Protein AF-A0A409XXH0-F1 (afdb_monomer_lite)

Radius of gyration: 36.23 Å; chains: 1; bounding box: 85×67×98 Å

pLDDT: mean 87.48, std 14.38, range [26.31, 98.62]

InterPro domains:
  IPR007317 Golgi to ER traffic protein 4 [PF04190] (302-575)
  IPR007317 Golgi to ER traffic protein 4 [PTHR12875] (286-579)
  IPR011990 Tetratricopeptide-like helical domain superfamily [G3DSA:1.25.40.10] (271-576)
  IPR017853 Glycoside hydrolase superfamily [SSF51445] (36-246)

Secondary structure (DSSP, 8-state):
--SS--S--TTTSPPGGG--EEEEEEEE-TT---HHHHHHHHHHHHHTS--SEEEEES----TTHHHHHHHHHHHHT-EEEEEEE--SS-TTHHHHHHHHHHHHHHH-TTHHHHEEEEEEES-TTTTT-S-HHHHHHHHHHHHHHHHTTT--EEE---HHHHTTT-S--S----SGGG-HHHHHHHHHHHHHHSTT--EEEEEE---SS-BTTB--SSTT---SHHHHHSSS-HHHHHHHHTHHHHHHSTTT-EEEEESBS-TTTSTT-B-STTTTTTTHHHH-HHHHHHHHHHHHHHHHHTT-HHHHHHHHHHHHHHHHHTT-HHHHHHHHHHHHHHHHHHT----HHHHHHHHHHHHHH-SSSSHHHHHHHHHHHHHHHHSS-TT--HHHHHHHHHHHHHTT-HHHHHHHHHHH--HHHHHHHHHHHHHHHHHHT-HHHHHHHHHHHHHHTT-HHHHHHHHHHHHHH--TTTB-SS--EEEETTTEEEE-BS-HHHHHHHHHHHHHHT-BTBS-HHHHHHHHHHHHHHHTT-SGGGSHHHHHHHHHHHHHHH-PPPPTT--S-HHHHHHHHHH-PPPPPPPPPP--PPPPPTT-----

Foldseek 3Di:
DDPDQDPDCVVLDDALLVQAEAAFAEAECCVVDALVVLLVLLLCRCPQVVHQEYEYDYDDPDQCSLVSNLVSQVNSVHAYAAEQECDDPDLCVSVVSLCRNLVCCVPPSSNLSRYQAYEYDDACLVVVSDDPVVVVVVQVVSCVSCVVSVHYYYYNHFLCSVVSNPDDDQAPAQALLPSVVVVVVRLVSCLVVVVLAAAEAEQFAAFQDDDVPRDDNYPNHHRRCCSCPDPDGSNSVSSVVCRVVQCPGGNSGYYYHQRYDACVSPNRSHPDQCSVQLVCCQPPVVVSLVSLVVVLVVCVVVVVLVVSLVSLLVSLLSNLVNVNLVSSLVSLLVSLVSCVVVLPADDPVLLVSLLSSLVSSDDPDCSSVSSLVSQQCSQCVRDPAVRGALVSLLSQLVVCLVVVVLVRSLSSLLSSLDLVSLLSLLVSLQVVCVVVVPLLVSLCSSQLSCLLVVNLNSNQSNLVNNVVSHDPVFADPDDQWDDDPDPDIQGHTNRVSSSLSRVLSVLLVPFQAQPPPPSLVVLVCSLVVVLVVVDPCVDPVNVVSSQSSSCARHVDHDDPPPDDDPPVVVVCVVPPDDDDDDDPDRHHDHGDDPPDDDPD

Organism: NCBI:txid231916

Structure (mmCIF, N/CA/C/O backbone):
data_AF-A0A409XXH0-F1
#
_entry.id   AF-A0A409XXH0-F1
#
loop_
_atom_site.group_PDB
_atom_site.id
_atom_site.type_symbol
_atom_site.label_atom_id
_atom_site.label_alt_id
_atom_site.label_comp_id
_atom_site.label_asym_id
_atom_site.label_entity_id
_atom_site.label_seq_id
_atom_site.pdbx_PDB_ins_code
_atom_site.Cartn_x
_atom_site.Cartn_y
_atom_site.Cartn_z
_atom_site.occupancy
_atom_site.B_iso_or_equiv
_atom_site.auth_seq_id
_atom_site.auth_comp_id
_atom_site.auth_asym_id
_atom_site.auth_atom_id
_atom_site.pdbx_PDB_model_num
ATOM 1 N N . MET A 1 1 ? -32.287 5.252 22.196 1.00 85.75 1 MET A N 1
ATOM 2 C CA . MET A 1 1 ? -33.044 5.078 23.455 1.00 85.75 1 MET A CA 1
ATOM 3 C C . MET A 1 1 ? -34.312 5.931 23.416 1.00 85.75 1 MET A C 1
ATOM 5 O O . MET A 1 1 ? -34.388 6.790 22.539 1.00 85.75 1 MET A O 1
ATOM 9 N N . PRO A 1 2 ? -35.312 5.702 24.289 1.00 84.88 2 PRO A N 1
ATOM 10 C CA . PRO A 1 2 ? -36.460 6.595 24.442 1.00 84.88 2 PRO A CA 1
ATOM 11 C C . PRO A 1 2 ? -36.012 8.033 24.740 1.00 84.88 2 PRO A C 1
ATOM 13 O O . PRO A 1 2 ? -34.912 8.256 25.241 1.00 84.88 2 PRO A O 1
ATOM 16 N N . SER A 1 3 ? -36.855 9.020 24.441 1.00 84.69 3 SER A N 1
ATOM 17 C CA . SER A 1 3 ? -36.548 10.428 24.731 1.00 84.69 3 SER A CA 1
ATOM 18 C C . SER A 1 3 ? -36.541 10.740 26.232 1.00 84.69 3 SER A C 1
ATOM 20 O O . SER A 1 3 ? -35.840 11.653 26.662 1.00 84.69 3 SER A O 1
ATOM 22 N N . SER A 1 4 ? -37.279 9.968 27.032 1.00 88.12 4 SER A N 1
ATOM 23 C CA . SER A 1 4 ? -37.359 10.085 28.490 1.00 88.12 4 SER A CA 1
ATOM 24 C C . SER A 1 4 ? -36.813 8.842 29.190 1.00 88.12 4 SER A C 1
ATOM 26 O O . SER A 1 4 ? -36.981 7.724 28.705 1.00 88.12 4 SER A O 1
ATOM 28 N N . VAL A 1 5 ? -36.215 9.028 30.367 1.00 91.44 5 VAL A N 1
ATOM 29 C CA . VAL A 1 5 ? -35.710 7.932 31.205 1.00 91.44 5 VAL A CA 1
ATOM 30 C C . VAL A 1 5 ? -36.885 7.102 31.755 1.00 91.44 5 VAL A C 1
ATOM 32 O O . VAL A 1 5 ? -37.779 7.678 32.379 1.00 91.44 5 VAL A O 1
ATOM 35 N N . PRO A 1 6 ? -36.923 5.773 31.544 1.00 91.81 6 PRO A N 1
ATOM 36 C CA . PRO A 1 6 ? -37.978 4.921 32.085 1.00 91.81 6 PRO A CA 1
ATOM 37 C C . PRO A 1 6 ? -37.979 4.856 33.618 1.00 91.81 6 PRO A C 1
ATOM 39 O O . PRO A 1 6 ? -36.953 5.018 34.283 1.00 91.81 6 PRO A O 1
ATOM 42 N N . SER A 1 7 ? -39.132 4.521 34.196 1.00 90.25 7 SER A N 1
ATOM 43 C CA . SER A 1 7 ? -39.262 4.311 35.643 1.00 90.25 7 SER A CA 1
ATOM 44 C C . SER A 1 7 ? -38.683 2.970 36.117 1.00 90.25 7 SER A C 1
ATOM 46 O O . SER A 1 7 ? -38.272 2.867 37.273 1.00 90.25 7 SER A O 1
ATOM 48 N N . SER A 1 8 ? -38.587 1.966 35.236 1.00 91.00 8 SER A N 1
ATOM 49 C CA . SER A 1 8 ? -38.178 0.592 35.565 1.00 91.00 8 SER A CA 1
ATOM 50 C C . SER A 1 8 ? -37.229 -0.011 34.523 1.00 91.00 8 SER A C 1
ATOM 52 O O . SER A 1 8 ? -37.289 0.350 33.350 1.00 91.00 8 SER A O 1
ATOM 54 N N . LEU A 1 9 ? -36.392 -0.960 34.962 1.00 90.00 9 LEU A N 1
ATOM 55 C CA . LEU A 1 9 ? -35.531 -1.809 34.123 1.00 90.00 9 LEU A CA 1
ATOM 56 C C . LEU A 1 9 ? -36.230 -3.085 33.618 1.00 90.00 9 LEU A C 1
ATOM 58 O O . LEU A 1 9 ? -35.607 -3.899 32.938 1.00 90.00 9 LEU A O 1
ATOM 62 N N . GLY A 1 10 ? -37.509 -3.286 33.952 1.00 89.12 10 GLY A N 1
ATOM 63 C CA . GLY A 1 10 ? -38.270 -4.458 33.515 1.00 89.12 10 GLY A CA 1
ATOM 64 C C . GLY A 1 10 ? -38.254 -4.607 31.991 1.00 89.12 10 GLY A C 1
ATOM 65 O O . GLY A 1 10 ? -38.676 -3.698 31.280 1.00 89.12 10 GLY A O 1
ATOM 66 N N . ASN A 1 11 ? -37.762 -5.752 31.503 1.00 85.75 11 ASN A N 1
ATOM 67 C CA . ASN A 1 11 ? -37.570 -6.065 30.079 1.00 85.75 11 ASN A CA 1
ATOM 68 C C . ASN A 1 11 ? -36.664 -5.080 29.313 1.00 85.75 11 ASN A C 1
ATOM 70 O O . ASN A 1 11 ? -36.738 -5.008 28.087 1.00 85.75 11 ASN A O 1
ATOM 74 N N . TRP A 1 12 ? -35.825 -4.309 30.012 1.00 91.50 12 TRP A N 1
ATOM 75 C CA . TRP A 1 12 ? -34.915 -3.364 29.367 1.00 91.50 12 TRP A CA 1
ATOM 76 C C . TRP A 1 12 ? -33.742 -4.070 28.689 1.00 91.50 12 TRP A C 1
ATOM 78 O O . TRP A 1 12 ? -33.437 -3.827 27.522 1.00 91.50 12 TRP A O 1
ATOM 88 N N . TRP A 1 13 ? -33.092 -4.963 29.432 1.00 91.31 13 TRP A N 1
ATOM 89 C CA . TRP A 1 13 ? -31.994 -5.767 28.924 1.00 91.31 13 TRP A CA 1
ATOM 90 C C . TRP A 1 13 ? -32.513 -7.077 28.345 1.00 91.31 13 TRP A C 1
ATOM 92 O O . TRP A 1 13 ? -33.406 -7.707 28.912 1.00 91.31 13 TRP A O 1
ATOM 102 N N . CYS A 1 14 ? -31.916 -7.503 27.231 1.00 86.94 14 CYS A N 1
ATOM 103 C CA . CYS A 1 14 ? -32.143 -8.843 26.708 1.00 86.94 14 CYS A CA 1
ATOM 104 C C . CYS A 1 14 ? -31.614 -9.893 27.695 1.00 86.94 14 CYS A C 1
ATOM 106 O O . CYS A 1 14 ? -30.736 -9.620 28.521 1.00 86.94 14 CYS A O 1
ATOM 108 N N . ASP A 1 15 ? -32.147 -11.108 27.597 1.00 87.81 15 ASP A N 1
ATOM 109 C CA . ASP A 1 15 ? -31.635 -12.240 28.360 1.00 87.81 15 ASP A CA 1
ATOM 110 C C . ASP A 1 15 ? -30.184 -12.547 27.942 1.00 87.81 15 ASP A C 1
ATOM 112 O O . ASP A 1 15 ? -29.860 -12.523 26.748 1.00 87.81 15 ASP A O 1
ATOM 116 N N . HIS A 1 16 ? -29.309 -12.850 28.909 1.00 85.88 16 HIS A N 1
ATOM 117 C CA . HIS A 1 16 ? -27.897 -13.178 28.660 1.00 85.88 16 HIS A CA 1
ATOM 118 C C . HIS A 1 16 ? -27.714 -14.347 27.678 1.00 85.88 16 HIS A C 1
ATOM 120 O O . HIS A 1 16 ? -26.702 -14.401 26.975 1.00 85.88 16 HIS A O 1
ATOM 126 N N . SER A 1 17 ? -28.694 -15.249 27.575 1.00 84.44 17 SER A N 1
ATOM 127 C CA . SER A 1 17 ? -28.718 -16.345 26.596 1.00 84.44 17 SER A CA 1
ATOM 128 C C . SER A 1 17 ? -28.795 -15.897 25.139 1.00 84.44 17 SER A C 1
ATOM 130 O O . SER A 1 17 ? -28.542 -16.690 24.237 1.00 84.44 17 SER A O 1
ATOM 132 N N . THR A 1 18 ? -29.097 -14.624 24.887 1.00 87.62 18 THR A N 1
ATOM 133 C CA . THR A 1 18 ? -29.103 -14.033 23.540 1.00 87.62 18 THR A CA 1
ATOM 134 C C . THR A 1 18 ? -27.810 -13.276 23.215 1.00 87.62 18 THR A C 1
ATOM 136 O O . THR A 1 18 ? -27.609 -12.819 22.088 1.00 87.62 18 THR A O 1
ATOM 139 N N . GLU A 1 19 ? -26.903 -13.142 24.184 1.00 90.19 19 GLU A N 1
ATOM 140 C CA . GLU A 1 19 ? -25.690 -12.319 24.106 1.00 90.19 19 GLU A CA 1
ATOM 141 C C . GLU A 1 19 ? -24.461 -13.164 23.768 1.00 90.19 19 GLU A C 1
ATOM 143 O O . GLU A 1 19 ? -23.484 -13.194 24.511 1.00 90.19 19 GLU A O 1
ATOM 148 N N . TYR A 1 20 ? -24.530 -13.908 22.668 1.00 90.38 20 TYR A N 1
ATOM 149 C CA . TYR A 1 20 ? -23.427 -14.727 22.162 1.00 90.38 20 TYR A CA 1
ATOM 150 C C . TYR A 1 20 ? -22.863 -14.184 20.841 1.00 90.38 20 TYR A C 1
ATOM 152 O O . TYR A 1 20 ? -23.489 -13.328 20.204 1.00 90.38 20 TYR A O 1
ATOM 160 N N . ALA A 1 21 ? -21.709 -14.721 20.432 1.00 87.44 21 ALA A N 1
ATOM 161 C CA . ALA A 1 21 ? -20.904 -14.289 19.288 1.00 87.44 21 ALA A CA 1
ATOM 162 C C . ALA A 1 21 ? -20.520 -12.800 19.385 1.00 87.44 21 ALA A C 1
ATOM 164 O O . ALA A 1 21 ? -20.341 -12.287 20.490 1.00 87.44 21 ALA A O 1
ATOM 165 N N . PHE A 1 22 ? -20.390 -12.096 18.258 1.00 90.88 22 PHE A N 1
ATOM 166 C CA . PHE A 1 22 ? -20.055 -10.676 18.268 1.00 90.88 22 PHE A CA 1
ATOM 167 C C . PHE A 1 22 ? -21.064 -9.872 19.098 1.00 90.88 22 PHE A C 1
ATOM 169 O O . PHE A 1 22 ? -22.281 -9.873 18.852 1.00 90.88 22 PHE A O 1
ATOM 176 N N . VAL A 1 23 ? -20.563 -9.164 20.106 1.00 93.81 23 VAL A N 1
ATOM 177 C CA . VAL A 1 23 ? -21.388 -8.297 20.954 1.00 93.81 23 VAL A CA 1
ATOM 178 C C . VAL A 1 23 ? -20.977 -6.833 20.873 1.00 93.81 23 VAL A C 1
ATOM 180 O O . VAL A 1 23 ? -21.820 -5.963 21.113 1.00 93.81 23 VAL A O 1
ATOM 183 N N . GLY A 1 24 ? -19.738 -6.528 20.496 1.00 93.88 24 GLY A N 1
ATOM 184 C CA . GLY A 1 24 ? -19.258 -5.157 20.540 1.00 93.88 24 GLY A CA 1
ATOM 185 C C . GLY A 1 24 ? -17.776 -4.991 20.268 1.00 93.88 24 GLY A C 1
ATOM 186 O O . GLY A 1 24 ? -17.099 -5.900 19.800 1.00 93.88 24 GLY A O 1
ATOM 187 N N . VAL A 1 25 ? -17.283 -3.800 20.584 1.00 91.69 25 VAL A N 1
ATOM 188 C CA . VAL A 1 25 ? -15.876 -3.434 20.421 1.00 91.69 25 VAL A CA 1
ATOM 189 C C . VAL A 1 25 ? -15.384 -2.783 21.708 1.00 91.69 25 VAL A C 1
ATOM 191 O O . VAL A 1 25 ? -16.138 -2.064 22.377 1.00 91.69 25 VAL A O 1
ATOM 194 N N . SER A 1 26 ? -14.143 -3.062 22.073 1.00 94.25 26 SER A N 1
ATOM 195 C CA . SER A 1 26 ? -13.449 -2.368 23.151 1.00 94.25 26 SER A CA 1
ATOM 196 C C . SER A 1 26 ? -13.041 -0.956 22.698 1.00 94.25 26 SER A C 1
ATOM 198 O O . SER A 1 26 ? -12.737 -0.719 21.529 1.00 94.25 26 SER A O 1
ATOM 200 N N . TYR A 1 27 ? -13.109 0.023 23.597 1.00 95.12 27 TYR A N 1
ATOM 201 C CA . TYR A 1 27 ? -12.899 1.435 23.285 1.00 95.12 27 TYR A CA 1
ATOM 202 C C . TYR A 1 27 ? -11.963 2.075 24.305 1.00 95.12 27 TYR A C 1
ATOM 204 O O . TYR A 1 27 ? -12.317 2.210 25.478 1.00 95.12 27 TYR A O 1
ATOM 212 N N . GLU A 1 28 ? -10.792 2.494 23.826 1.00 93.25 28 GLU A N 1
ATOM 213 C CA . GLU A 1 28 ? -9.745 3.103 24.644 1.00 93.25 28 GLU A CA 1
ATOM 214 C C . GLU A 1 28 ? -10.114 4.531 25.053 1.00 93.25 28 GLU A C 1
ATOM 216 O O . GLU A 1 28 ? -10.395 5.384 24.197 1.00 93.25 28 GLU A O 1
ATOM 221 N N . VAL A 1 29 ? -10.082 4.805 26.358 1.00 96.00 29 VAL A N 1
ATOM 222 C CA . VAL A 1 29 ? -10.506 6.088 26.935 1.00 96.00 29 VAL A CA 1
ATOM 223 C C . VAL A 1 29 ? -9.380 6.931 27.525 1.00 96.00 29 VAL A C 1
ATOM 225 O O . VAL A 1 29 ? -9.650 8.064 27.914 1.00 96.00 29 VAL A O 1
ATOM 228 N N . THR A 1 30 ? -8.128 6.467 27.550 1.00 93.25 30 THR A N 1
ATOM 229 C CA . THR A 1 30 ? -6.998 7.215 28.144 1.00 93.25 30 THR A CA 1
ATOM 230 C C . THR A 1 30 ? -6.797 8.598 27.521 1.00 93.25 30 THR A C 1
ATOM 232 O O . THR A 1 30 ? -6.401 9.541 28.200 1.00 93.25 30 THR A O 1
ATOM 235 N N . ALA A 1 31 ? -7.163 8.776 26.248 1.00 92.62 31 ALA A N 1
ATOM 236 C CA . ALA A 1 31 ? -7.134 10.081 25.586 1.00 92.62 31 ALA A CA 1
ATOM 237 C C . ALA A 1 31 ? -8.243 11.055 26.047 1.00 92.62 31 ALA A C 1
ATOM 239 O O . ALA A 1 31 ? -8.321 12.168 25.528 1.00 92.62 31 ALA A O 1
ATOM 240 N N . CYS A 1 32 ? -9.107 10.660 26.989 1.00 95.06 32 CYS A N 1
ATOM 241 C CA . CYS A 1 32 ? -10.158 11.492 27.573 1.00 95.06 32 CYS A CA 1
ATOM 242 C C . CYS A 1 32 ? -11.051 12.173 26.526 1.00 95.06 32 CYS A C 1
ATOM 244 O O . CYS A 1 32 ? -11.256 13.390 26.574 1.00 95.06 32 CYS A O 1
ATOM 246 N N . GLN A 1 33 ? -11.578 11.403 25.565 1.00 95.00 33 GLN A N 1
ATOM 247 C CA . GLN A 1 33 ? -12.336 11.974 24.450 1.00 95.00 33 GLN A CA 1
ATOM 248 C C . GLN A 1 33 ? -13.513 12.835 24.937 1.00 95.00 33 GLN A C 1
ATOM 250 O O . GLN A 1 33 ? -14.162 12.541 25.943 1.00 95.00 33 GLN A O 1
ATOM 255 N N . ASP A 1 34 ? -13.796 13.914 24.207 1.00 94.75 34 ASP A N 1
ATOM 256 C CA . ASP A 1 34 ? -14.928 14.778 24.524 1.00 94.75 34 ASP A CA 1
ATOM 257 C C . ASP A 1 34 ? -16.279 14.096 24.231 1.00 94.75 34 ASP A C 1
ATOM 259 O O . ASP A 1 34 ? -16.379 13.111 23.488 1.00 94.75 34 ASP A O 1
ATOM 263 N N . ALA A 1 35 ? -17.351 14.645 24.807 1.00 95.56 35 ALA A N 1
ATOM 264 C CA . ALA A 1 35 ? -18.701 14.101 24.669 1.00 95.56 35 ALA A CA 1
ATOM 265 C C . ALA A 1 35 ? -19.162 13.985 23.204 1.00 95.56 35 ALA A C 1
ATOM 267 O O . ALA A 1 35 ? -19.916 13.074 22.853 1.00 95.56 35 ALA A O 1
ATOM 268 N N . THR A 1 36 ? -18.727 14.899 22.333 1.00 90.94 36 THR A N 1
ATOM 269 C CA . THR A 1 36 ? -19.076 14.884 20.905 1.00 90.94 36 THR A CA 1
ATOM 270 C C . THR A 1 36 ? -18.415 13.702 20.202 1.00 90.94 36 THR A C 1
ATOM 272 O O . THR A 1 36 ? -19.064 12.973 19.449 1.00 90.94 36 THR A O 1
ATOM 275 N N . THR A 1 37 ? -17.139 13.475 20.485 1.00 90.56 37 THR A N 1
ATOM 276 C CA . THR A 1 37 ? -16.342 12.373 19.953 1.00 90.56 37 THR A CA 1
ATOM 277 C C . THR A 1 37 ? -16.898 11.037 20.424 1.00 90.56 37 THR A C 1
ATOM 279 O O . THR A 1 37 ? -17.142 10.163 19.590 1.00 90.56 37 THR A O 1
ATOM 282 N N . LEU A 1 38 ? -17.208 10.906 21.718 1.00 97.31 38 LEU A N 1
ATOM 283 C CA . LEU A 1 38 ? -17.854 9.714 22.273 1.00 97.31 38 LEU A CA 1
ATOM 284 C C . LEU A 1 38 ? -19.202 9.436 21.592 1.00 97.31 38 LEU A C 1
ATOM 286 O O . LEU A 1 38 ? -19.428 8.324 21.117 1.00 97.31 38 LEU A O 1
ATOM 290 N N . LYS A 1 39 ? -20.077 10.444 21.450 1.00 97.44 39 LYS A N 1
ATOM 291 C CA . LYS A 1 39 ? -21.374 10.295 20.755 1.00 97.44 39 LYS A CA 1
ATOM 292 C C . LYS A 1 39 ? -21.208 9.813 19.320 1.00 97.44 39 LYS A C 1
ATOM 294 O O . LYS A 1 39 ? -21.953 8.931 18.883 1.00 97.44 39 LYS A O 1
ATOM 299 N N . ASN A 1 40 ? -20.248 10.379 18.595 1.00 88.25 40 ASN A N 1
ATOM 300 C CA . ASN A 1 40 ? -19.971 10.008 17.213 1.00 88.25 40 ASN A CA 1
ATOM 301 C C . ASN A 1 40 ? -19.460 8.568 17.119 1.00 88.25 40 ASN A C 1
ATOM 303 O O . ASN A 1 40 ? -20.004 7.782 16.345 1.00 88.25 40 ASN A O 1
ATOM 307 N N . HIS A 1 41 ? -18.462 8.205 17.924 1.00 93.56 41 HIS A N 1
ATOM 308 C CA . HIS A 1 41 ? -17.858 6.874 17.892 1.00 93.56 41 HIS A CA 1
ATOM 309 C C . HIS A 1 41 ? -18.826 5.788 18.371 1.00 93.56 41 HIS A C 1
ATOM 311 O O . HIS A 1 41 ? -18.977 4.769 17.707 1.00 93.56 41 HIS A O 1
ATOM 317 N N . PHE A 1 42 ? -19.572 6.016 19.450 1.00 97.31 42 PHE A N 1
ATOM 318 C CA . PHE A 1 42 ? -20.554 5.041 19.937 1.00 97.31 42 PHE A CA 1
ATOM 319 C C . PHE A 1 42 ? -21.715 4.867 18.952 1.00 97.31 42 PHE A C 1
ATOM 321 O O . PHE A 1 42 ? -22.200 3.752 18.747 1.00 97.31 42 PHE A O 1
ATOM 328 N N . SER A 1 43 ? -22.132 5.949 18.284 1.00 93.81 43 SER A N 1
ATOM 329 C CA . SER A 1 43 ? -23.120 5.868 17.203 1.00 93.81 43 SER A CA 1
ATOM 330 C C . SER A 1 43 ? -22.600 5.065 16.015 1.00 93.81 43 SER A C 1
ATOM 332 O O . SER A 1 43 ? -23.372 4.316 15.420 1.00 93.81 43 SER A O 1
ATOM 334 N N . ASP A 1 44 ? -21.321 5.208 15.670 1.00 87.06 44 ASP A N 1
ATOM 335 C CA . ASP A 1 44 ? -20.670 4.444 14.604 1.00 87.06 44 ASP A CA 1
ATOM 336 C C . ASP A 1 44 ? -20.624 2.951 14.953 1.00 87.06 44 ASP A C 1
ATOM 338 O O . ASP A 1 44 ? -21.125 2.125 14.191 1.00 87.06 44 ASP A O 1
ATOM 342 N N . ILE A 1 45 ? -20.175 2.605 16.165 1.00 89.38 45 ILE A N 1
ATOM 343 C CA . ILE A 1 45 ? -20.163 1.219 16.659 1.00 89.38 45 ILE A CA 1
ATOM 344 C C . ILE A 1 45 ? -21.558 0.599 16.579 1.00 89.38 45 ILE A C 1
ATOM 346 O O . ILE A 1 45 ? -21.730 -0.523 16.092 1.00 89.38 45 ILE A O 1
ATOM 350 N N . ARG A 1 46 ? -22.585 1.351 16.982 1.00 93.31 46 ARG A N 1
ATOM 351 C CA . ARG A 1 46 ? -23.968 0.884 16.911 1.00 93.31 46 ARG A CA 1
ATOM 352 C C . ARG A 1 46 ? -24.469 0.719 15.475 1.00 93.31 46 ARG A C 1
ATOM 354 O O . ARG A 1 46 ? -25.141 -0.267 15.169 1.00 93.31 46 ARG A O 1
ATOM 361 N N . LYS A 1 47 ? -24.226 1.697 14.603 1.00 85.44 47 LYS A N 1
ATOM 362 C CA . LYS A 1 47 ? -24.868 1.781 13.279 1.00 85.44 47 LYS A CA 1
ATOM 363 C C . LYS A 1 47 ? -24.108 1.020 12.203 1.00 85.44 47 LYS A C 1
ATOM 365 O O . LYS A 1 47 ? -24.751 0.315 11.420 1.00 85.44 47 LYS A O 1
ATOM 370 N N . THR A 1 48 ? -22.790 1.158 12.181 1.00 77.44 48 THR A N 1
ATOM 371 C CA . THR A 1 48 ? -21.894 0.589 11.172 1.00 77.44 48 THR A CA 1
ATOM 372 C C . THR A 1 48 ? -21.583 -0.858 11.510 1.00 77.44 48 THR A C 1
ATOM 374 O O . THR A 1 48 ? -21.868 -1.746 10.714 1.00 77.44 48 THR A O 1
ATOM 377 N N . PHE A 1 49 ? -21.119 -1.116 12.733 1.00 78.75 49 PHE A N 1
ATOM 378 C CA . PHE A 1 49 ? -20.682 -2.455 13.141 1.00 78.75 49 PHE A CA 1
ATOM 379 C C . PHE A 1 49 ? -21.790 -3.308 13.752 1.00 78.75 49 PHE A C 1
ATOM 381 O O . PHE A 1 49 ? -21.583 -4.482 14.024 1.00 78.75 49 PHE A O 1
ATOM 388 N N . LYS A 1 50 ? -22.982 -2.736 13.962 1.00 87.69 50 LYS A N 1
ATOM 389 C CA . LYS A 1 50 ? -24.106 -3.401 14.646 1.00 87.69 50 LYS A CA 1
ATOM 390 C C . LYS A 1 50 ? -23.753 -3.862 16.065 1.00 87.69 50 LYS A C 1
ATOM 392 O O . LYS A 1 50 ? -24.390 -4.771 16.596 1.00 87.69 50 LYS A O 1
ATOM 397 N N . GLY A 1 51 ? -22.790 -3.194 16.704 1.00 92.50 51 GLY A N 1
ATOM 398 C CA . GLY A 1 51 ? -22.421 -3.450 18.090 1.00 92.50 51 GLY A CA 1
ATOM 399 C C . GLY A 1 51 ? -23.615 -3.263 19.029 1.00 92.50 51 GLY A C 1
ATOM 400 O O . GLY A 1 51 ? -24.443 -2.356 18.863 1.00 92.50 51 GLY A O 1
ATOM 401 N N . ARG A 1 52 ? -23.727 -4.152 20.015 1.00 95.50 52 ARG A N 1
ATOM 402 C CA . ARG A 1 52 ? -24.680 -4.039 21.130 1.00 95.50 52 ARG A CA 1
ATOM 403 C C . ARG A 1 52 ? -24.051 -3.317 22.312 1.00 95.50 52 ARG A C 1
ATOM 405 O O . ARG A 1 52 ? -24.751 -2.583 23.009 1.00 95.50 52 ARG A O 1
ATOM 412 N N . TYR A 1 53 ? -22.743 -3.488 22.480 1.00 97.12 53 TYR A N 1
ATOM 413 C CA . TYR A 1 53 ? -21.988 -2.967 23.605 1.00 97.12 53 TYR A CA 1
ATOM 414 C C . TYR A 1 53 ? -20.698 -2.273 23.163 1.00 97.12 53 TYR A C 1
ATOM 416 O O . TYR A 1 53 ? -20.097 -2.617 22.145 1.00 97.12 53 TYR A O 1
ATOM 424 N N . VAL A 1 54 ? -20.268 -1.315 23.973 1.00 97.44 54 VAL A N 1
ATOM 425 C CA . VAL A 1 54 ? -18.885 -0.842 24.044 1.00 97.44 54 VAL A CA 1
ATOM 426 C C . VAL A 1 54 ? -18.305 -1.340 25.356 1.00 97.44 54 VAL A C 1
ATOM 428 O O . VAL A 1 54 ? -18.946 -1.189 26.396 1.00 97.44 54 VAL A O 1
ATOM 431 N N . ARG A 1 55 ? -17.103 -1.912 25.331 1.00 97.25 55 ARG A N 1
ATOM 432 C CA . ARG A 1 55 ? -16.344 -2.204 26.553 1.00 97.25 55 ARG A CA 1
ATOM 433 C C . ARG A 1 55 ? -15.282 -1.134 26.733 1.00 97.25 55 ARG A C 1
ATOM 435 O O . ARG A 1 55 ? -14.511 -0.888 25.817 1.00 97.25 55 ARG A O 1
ATOM 442 N N . LEU A 1 56 ? -15.265 -0.461 27.877 1.00 97.38 56 LEU A N 1
ATOM 443 C CA . LEU A 1 56 ? -14.221 0.528 28.140 1.00 97.38 56 LEU A CA 1
ATOM 444 C C . LEU A 1 56 ? -12.872 -0.181 28.292 1.00 97.38 56 LEU A C 1
ATOM 446 O O . LEU A 1 56 ? -12.819 -1.281 28.845 1.00 97.38 56 LEU A O 1
ATOM 450 N N . TYR A 1 57 ? -11.819 0.454 27.792 1.00 94.81 57 TYR A N 1
ATOM 451 C CA . TYR A 1 57 ? -10.425 0.042 27.929 1.00 94.81 57 TYR A CA 1
ATOM 452 C C . TYR A 1 57 ? -9.594 1.271 28.328 1.00 94.81 57 TYR A C 1
ATOM 454 O O . TYR A 1 57 ? -9.905 2.381 27.891 1.00 94.81 57 TYR A O 1
ATOM 462 N N . GLY A 1 58 ? -8.645 1.103 29.251 1.00 93.56 58 GLY A N 1
ATOM 463 C CA . GLY A 1 58 ? -7.950 2.216 29.900 1.00 93.56 58 GLY A CA 1
ATOM 464 C C . GLY A 1 58 ? -8.821 3.023 30.874 1.00 93.56 58 GLY A C 1
ATOM 465 O O . GLY A 1 58 ? -9.884 2.579 31.321 1.00 93.56 58 GLY A O 1
ATOM 466 N N . ALA A 1 59 ? -8.358 4.224 31.232 1.00 94.38 59 ALA A N 1
ATOM 467 C CA . ALA A 1 59 ? -9.081 5.135 32.121 1.00 94.38 59 ALA A CA 1
ATOM 468 C C . ALA A 1 59 ? -8.821 6.606 31.798 1.00 94.38 59 ALA A C 1
ATOM 470 O O . ALA A 1 59 ? -7.721 6.990 31.418 1.00 94.38 59 ALA A O 1
ATOM 471 N N . CYS A 1 60 ? -9.836 7.435 32.035 1.00 95.81 60 CYS A N 1
ATOM 472 C CA . CYS A 1 60 ? -9.726 8.885 32.005 1.00 95.81 60 CYS A CA 1
ATOM 473 C C . CYS A 1 60 ? -10.074 9.454 33.382 1.00 95.81 60 CYS A C 1
ATOM 475 O O . CYS A 1 60 ? -11.174 9.228 33.885 1.00 95.81 60 CYS A O 1
ATOM 477 N N . ASP A 1 61 ? -9.160 10.237 33.952 1.00 95.12 61 ASP A N 1
ATOM 478 C CA . ASP A 1 61 ? -9.308 10.828 35.289 1.00 95.12 61 ASP A CA 1
ATOM 479 C C . ASP A 1 61 ? -9.925 12.245 35.251 1.00 95.12 61 ASP A C 1
ATOM 481 O O . ASP A 1 61 ? -9.844 12.995 36.220 1.00 95.12 61 ASP A O 1
ATOM 485 N N . ARG A 1 62 ? -10.542 12.641 34.126 1.00 96.62 62 ARG A N 1
ATOM 486 C CA . ARG A 1 62 ? -11.246 13.927 33.996 1.00 96.62 62 ARG A CA 1
ATOM 487 C C . ARG A 1 62 ? -12.588 13.886 34.728 1.00 96.62 62 ARG A C 1
ATOM 489 O O . ARG A 1 62 ? -13.421 13.020 34.461 1.00 96.62 62 ARG A O 1
ATOM 496 N N . ASP A 1 63 ? -12.848 14.905 35.541 1.00 96.19 63 ASP A N 1
ATOM 497 C CA . ASP A 1 63 ? -14.146 15.099 36.190 1.00 96.19 63 ASP A CA 1
ATOM 498 C C . ASP A 1 63 ? -15.302 15.115 35.172 1.00 96.19 63 ASP A C 1
ATOM 500 O O . ASP A 1 63 ? -15.243 15.767 34.122 1.00 96.19 63 ASP A O 1
ATOM 504 N N . GLY A 1 64 ? -16.362 14.361 35.478 1.00 96.69 64 GLY A N 1
ATOM 505 C CA . GLY A 1 64 ? -17.543 14.213 34.620 1.00 96.69 64 GLY A CA 1
ATOM 506 C C . GLY A 1 64 ? -17.341 13.330 33.381 1.00 96.69 64 GLY A C 1
ATOM 507 O O . GLY A 1 64 ? -18.257 13.206 32.571 1.00 96.69 64 GLY A O 1
ATOM 508 N N . PHE A 1 65 ? -16.183 12.683 33.200 1.00 98.38 65 PHE A N 1
ATOM 509 C CA . PHE A 1 65 ? -15.955 11.832 32.027 1.00 98.38 65 PHE A CA 1
ATOM 510 C C . PHE A 1 65 ? -16.948 10.663 31.932 1.00 98.38 65 PHE A C 1
ATOM 512 O O . PHE A 1 65 ? -17.473 10.379 30.856 1.00 98.38 65 PHE A O 1
ATOM 519 N N . TYR A 1 66 ? -17.250 9.991 33.046 1.00 98.38 66 TYR A N 1
ATOM 520 C CA . TYR A 1 66 ? -18.206 8.883 33.028 1.00 98.38 66 TYR A CA 1
ATOM 521 C C . TYR A 1 66 ? -19.644 9.347 32.744 1.00 98.38 66 TYR A C 1
ATOM 523 O O . TYR A 1 66 ? -20.404 8.590 32.139 1.00 98.38 66 TYR A O 1
ATOM 531 N N . ASP A 1 67 ? -20.009 10.586 33.095 1.00 98.44 67 ASP A N 1
ATOM 532 C CA . ASP A 1 67 ? -21.279 11.182 32.663 1.00 98.44 67 ASP A CA 1
ATOM 533 C C . ASP A 1 67 ? -21.313 11.333 31.140 1.00 98.44 67 ASP A C 1
ATOM 535 O O . ASP A 1 67 ? -22.291 10.942 30.500 1.00 98.44 67 ASP A O 1
ATOM 539 N N . ASP A 1 68 ? -20.221 11.812 30.537 1.00 98.56 68 ASP A N 1
ATOM 540 C CA . ASP A 1 68 ? -20.110 11.924 29.080 1.00 98.56 68 ASP A CA 1
ATOM 541 C C . ASP A 1 68 ? -20.229 10.555 28.389 1.00 98.56 68 ASP A C 1
ATOM 543 O O . ASP A 1 68 ? -20.892 10.443 27.353 1.00 98.56 68 ASP A O 1
ATOM 547 N N . VAL A 1 69 ? -19.654 9.498 28.978 1.00 98.62 69 VAL A N 1
ATOM 548 C CA . VAL A 1 69 ? -19.797 8.111 28.499 1.00 98.62 69 VAL A CA 1
ATOM 549 C C . VAL A 1 69 ? -21.255 7.649 28.569 1.00 98.62 69 VAL A C 1
ATOM 551 O O . VAL A 1 69 ? -21.774 7.121 27.581 1.00 98.62 69 VAL A O 1
ATOM 554 N N . VAL A 1 70 ? -21.935 7.862 29.700 1.00 98.62 70 VAL A N 1
ATOM 555 C CA . VAL A 1 70 ? -23.349 7.488 29.887 1.00 98.62 70 VAL A CA 1
ATOM 556 C C . VAL A 1 70 ? -24.244 8.224 28.889 1.00 98.62 70 VAL A C 1
ATOM 558 O O . VAL A 1 70 ? -25.092 7.610 28.232 1.00 98.62 70 VAL A O 1
ATOM 561 N N . GLU A 1 71 ? -24.034 9.526 28.718 1.00 98.38 71 GLU A N 1
ATOM 562 C CA . GLU A 1 71 ? -24.789 10.360 27.784 1.00 98.38 71 GLU A CA 1
ATOM 563 C C . GLU A 1 71 ? -24.542 9.969 26.325 1.00 98.38 71 GLU A C 1
ATOM 565 O O . GLU A 1 71 ? -25.482 9.905 25.523 1.00 98.38 71 GLU A O 1
ATOM 570 N N . ALA A 1 72 ? -23.295 9.663 25.966 1.00 98.56 72 ALA A N 1
ATOM 571 C CA . ALA A 1 72 ? -22.949 9.178 24.637 1.00 98.56 72 ALA A CA 1
ATOM 572 C C . ALA A 1 72 ? -23.587 7.818 24.338 1.00 98.56 72 ALA A C 1
ATOM 574 O O . ALA A 1 72 ? -24.142 7.624 23.253 1.00 98.56 72 ALA A O 1
ATOM 575 N N . ALA A 1 73 ? -23.563 6.896 25.302 1.00 98.44 73 ALA A N 1
ATOM 576 C CA . ALA A 1 73 ? -24.148 5.569 25.157 1.00 98.44 73 ALA A CA 1
ATOM 577 C C . ALA A 1 73 ? -25.675 5.631 25.016 1.00 98.44 73 ALA A C 1
ATOM 579 O O . ALA A 1 73 ? -26.255 5.006 24.120 1.00 98.44 73 ALA A O 1
ATOM 580 N N . TRP A 1 74 ? -26.325 6.465 25.832 1.00 98.19 74 TRP A N 1
ATOM 581 C CA . TRP A 1 74 ? -27.762 6.720 25.750 1.00 98.19 74 TRP A CA 1
ATOM 582 C C . TRP A 1 74 ? -28.155 7.296 24.387 1.00 98.19 74 TRP A C 1
ATOM 584 O O . TRP A 1 74 ? -29.097 6.811 23.748 1.00 98.19 74 TRP A O 1
ATOM 594 N N . PHE A 1 75 ? -27.407 8.303 23.926 1.00 97.81 75 PHE A N 1
ATOM 595 C CA . PHE A 1 75 ? -27.608 8.939 22.627 1.00 97.81 75 PHE A CA 1
ATOM 596 C C . PHE A 1 75 ? -27.467 7.937 21.475 1.00 97.81 75 PHE A C 1
ATOM 598 O O . PHE A 1 75 ? -28.337 7.864 20.606 1.00 97.81 75 PHE A O 1
ATOM 605 N N . ALA A 1 76 ? -26.404 7.131 21.489 1.00 97.31 76 ALA A N 1
ATOM 606 C CA . ALA A 1 76 ? -26.135 6.136 20.457 1.00 97.31 76 ALA A CA 1
ATOM 607 C C . ALA A 1 76 ? -27.099 4.938 20.506 1.00 97.31 76 ALA A C 1
ATOM 609 O O . ALA A 1 76 ? -27.308 4.277 19.488 1.00 97.31 76 ALA A O 1
ATOM 610 N N . GLY A 1 77 ? -27.711 4.656 21.661 1.00 96.62 77 GLY A N 1
ATOM 611 C CA . GLY A 1 77 ? -28.515 3.452 21.866 1.00 96.62 77 GLY A CA 1
ATOM 612 C C . GLY A 1 77 ? -27.662 2.190 21.944 1.00 96.62 77 GLY A C 1
ATOM 613 O O . GLY A 1 77 ? -28.011 1.183 21.326 1.00 96.62 77 GLY A O 1
ATOM 614 N N . ILE A 1 78 ? -26.546 2.271 22.668 1.00 97.12 78 ILE A N 1
ATOM 615 C CA . ILE A 1 78 ? -25.594 1.181 22.892 1.00 97.12 78 ILE A CA 1
ATOM 616 C C . ILE A 1 78 ? -25.398 0.971 24.398 1.00 97.12 78 ILE A C 1
ATOM 618 O O . ILE A 1 78 ? -25.537 1.919 25.171 1.00 97.12 78 ILE A O 1
ATOM 622 N N . GLY A 1 79 ? -25.115 -0.260 24.825 1.00 97.88 79 GLY A N 1
ATOM 623 C CA . GLY A 1 79 ? -24.760 -0.533 26.217 1.00 97.88 79 GLY A CA 1
ATOM 624 C C . GLY A 1 79 ? -23.256 -0.384 26.476 1.00 97.88 79 GLY A C 1
ATOM 625 O O . GLY A 1 79 ? -22.451 -0.377 25.548 1.00 97.88 79 GLY A O 1
ATOM 626 N N . VAL A 1 80 ? -22.874 -0.298 27.745 1.00 98.38 80 VAL A N 1
ATOM 627 C CA . VAL A 1 80 ? -21.504 -0.083 28.213 1.00 98.38 80 VAL A CA 1
ATOM 628 C C . VAL A 1 80 ? -21.116 -1.188 29.186 1.00 98.38 80 VAL A C 1
ATOM 630 O O . VAL A 1 80 ? -21.791 -1.415 30.190 1.00 98.38 80 VAL A O 1
ATOM 633 N N . HIS A 1 81 ? -20.011 -1.862 28.896 1.00 98.00 81 HIS A N 1
ATOM 634 C CA . HIS A 1 81 ? -19.262 -2.659 29.856 1.00 98.00 81 HIS A CA 1
ATOM 635 C C . HIS A 1 81 ? -18.207 -1.732 30.467 1.00 98.00 81 HIS A C 1
ATOM 637 O O . HIS A 1 81 ? -17.160 -1.484 29.867 1.00 98.00 81 HIS A O 1
ATOM 643 N N . ALA A 1 82 ? -18.529 -1.154 31.623 1.00 98.25 82 ALA A N 1
ATOM 644 C CA . ALA A 1 82 ? -17.664 -0.197 32.300 1.00 98.25 82 ALA A CA 1
ATOM 645 C C . ALA A 1 82 ? -16.459 -0.909 32.931 1.00 98.25 82 ALA A C 1
ATOM 647 O O . ALA A 1 82 ? -16.507 -2.117 33.192 1.00 98.25 82 ALA A O 1
ATOM 648 N N . LEU A 1 83 ? -15.383 -0.161 33.167 1.00 97.38 83 LEU A N 1
ATOM 649 C CA . LEU A 1 83 ? -14.114 -0.697 33.647 1.00 97.38 83 LEU A CA 1
ATOM 650 C C . LEU A 1 83 ? -13.560 0.168 34.778 1.00 97.38 83 LEU A C 1
ATOM 652 O O . LEU A 1 83 ? -13.497 1.389 34.662 1.00 97.38 83 LEU A O 1
ATOM 656 N N . ILE A 1 84 ? -13.154 -0.485 35.860 1.00 97.25 84 ILE A N 1
ATOM 657 C CA . ILE A 1 84 ? -12.338 0.081 36.931 1.00 97.25 84 ILE A CA 1
ATOM 658 C C . ILE A 1 84 ? -10.899 -0.340 36.637 1.00 97.25 84 ILE A C 1
ATOM 660 O O . ILE A 1 84 ? -10.557 -1.503 36.847 1.00 97.25 84 ILE A O 1
ATOM 664 N N . TRP A 1 85 ? -10.099 0.604 36.131 1.00 94.31 85 TRP A N 1
ATOM 665 C CA . TRP A 1 85 ? -8.714 0.377 35.703 1.00 94.31 85 TRP A CA 1
ATOM 666 C C . TRP A 1 85 ? -7.700 0.517 36.841 1.00 94.31 85 TRP A C 1
ATOM 668 O O . TRP A 1 85 ? -7.653 1.574 37.485 1.00 94.31 85 TRP A O 1
ATOM 678 N N . PHE A 1 86 ? -6.837 -0.490 37.024 1.00 89.31 86 PHE A N 1
ATOM 679 C CA . PHE A 1 86 ? -5.895 -0.553 38.151 1.00 89.31 86 PHE A CA 1
ATOM 680 C C . PHE A 1 86 ? -4.720 0.437 38.065 1.00 89.31 86 PHE A C 1
ATOM 682 O O . PHE A 1 86 ? -4.363 1.046 39.069 1.00 89.31 86 PHE A O 1
ATOM 689 N N . GLY A 1 87 ? -4.234 0.728 36.855 1.00 76.31 87 GLY A N 1
ATOM 690 C CA . GLY A 1 87 ? -3.177 1.716 36.608 1.00 76.31 87 GLY A CA 1
ATOM 691 C C . GLY A 1 87 ? -1.774 1.192 36.929 1.00 76.31 87 GLY A C 1
ATOM 692 O O . GLY A 1 87 ? -1.610 0.294 37.740 1.00 76.31 87 GLY A O 1
ATOM 693 N N . TRP A 1 88 ? -0.757 1.761 36.275 1.00 75.69 88 TRP A N 1
ATOM 694 C CA . TRP A 1 88 ? 0.623 1.251 36.335 1.00 75.69 88 TRP A CA 1
ATOM 695 C C . TRP A 1 88 ? 1.531 1.997 37.325 1.00 75.69 88 TRP A C 1
ATOM 697 O O . TRP A 1 88 ? 2.546 1.466 37.761 1.00 75.69 88 TRP A O 1
ATOM 707 N N . THR A 1 89 ? 1.209 3.255 37.645 1.00 78.00 89 THR A N 1
ATOM 708 C CA . THR A 1 89 ? 2.111 4.172 38.368 1.00 78.00 89 THR A CA 1
ATOM 709 C C . THR A 1 89 ? 1.751 4.366 39.837 1.00 78.00 89 THR A C 1
ATOM 711 O O . THR A 1 89 ? 2.643 4.470 40.674 1.00 78.00 89 THR A O 1
ATOM 714 N N . ASP A 1 90 ? 0.458 4.423 40.154 1.00 86.06 90 ASP A N 1
ATOM 715 C CA . ASP A 1 90 ? -0.057 4.529 41.518 1.00 86.06 90 ASP A CA 1
ATOM 716 C C . ASP A 1 90 ? -0.952 3.315 41.809 1.00 86.06 90 ASP A C 1
ATOM 718 O O . ASP A 1 90 ? -2.041 3.226 41.238 1.00 86.06 90 ASP A O 1
ATOM 722 N N . PRO A 1 91 ? -0.547 2.403 42.714 1.00 83.62 91 PRO A N 1
ATOM 723 C CA . PRO A 1 91 ? -1.301 1.184 43.018 1.00 83.62 91 PRO A CA 1
ATOM 724 C C . PRO A 1 91 ? -2.659 1.448 43.688 1.00 83.62 91 PRO A C 1
ATOM 726 O O . PRO A 1 91 ? -3.437 0.519 43.898 1.00 83.62 91 PRO A O 1
ATOM 729 N N . ASN A 1 92 ? -2.968 2.695 44.057 1.00 90.44 92 ASN A N 1
ATOM 730 C CA . ASN A 1 92 ? -4.241 3.081 44.661 1.00 90.44 92 ASN A CA 1
ATOM 731 C C . ASN A 1 92 ? -5.133 3.929 43.746 1.00 90.44 92 ASN A C 1
ATOM 733 O O . ASN A 1 92 ? -6.280 4.180 44.125 1.00 90.44 92 ASN A O 1
ATOM 737 N N . ILE A 1 93 ? -4.675 4.341 42.556 1.00 92.19 93 ILE A N 1
ATOM 738 C CA . ILE A 1 93 ? -5.448 5.242 41.675 1.00 92.19 93 ILE A CA 1
ATOM 739 C C . ILE A 1 93 ? -6.810 4.656 41.285 1.00 92.19 93 ILE A C 1
ATOM 741 O O . ILE A 1 93 ? -7.799 5.370 41.105 1.00 92.19 93 ILE A O 1
ATOM 745 N N . TRP A 1 94 ? -6.887 3.329 41.223 1.00 94.31 94 TRP A N 1
ATOM 746 C CA . TRP A 1 94 ? -8.103 2.582 40.930 1.00 94.31 94 TRP A CA 1
ATOM 747 C C . TRP A 1 94 ? -9.226 2.832 41.936 1.00 94.31 94 TRP A C 1
ATOM 749 O O . TRP A 1 94 ? -10.391 2.756 41.555 1.00 94.31 94 TRP A O 1
ATOM 759 N N . LYS A 1 95 ? -8.909 3.183 43.191 1.00 95.50 95 LYS A N 1
ATOM 760 C CA . LYS A 1 95 ? -9.908 3.523 44.217 1.00 95.50 95 LYS A CA 1
ATOM 761 C C . LYS A 1 95 ? -10.650 4.797 43.831 1.00 95.50 95 LYS A C 1
ATOM 763 O O . LYS A 1 95 ? -11.875 4.805 43.801 1.00 95.50 95 LYS A O 1
ATOM 768 N N . THR A 1 96 ? -9.914 5.830 43.424 1.00 95.44 96 THR A N 1
ATOM 769 C CA . THR A 1 96 ? -10.493 7.089 42.934 1.00 95.44 96 THR A CA 1
ATOM 770 C C . THR A 1 96 ? -11.319 6.861 41.669 1.00 95.44 96 THR A C 1
ATOM 772 O O . THR A 1 96 ? -12.424 7.387 41.540 1.00 95.44 96 THR A O 1
ATOM 775 N N . ARG A 1 97 ? -10.829 6.021 40.749 1.00 96.06 97 ARG A N 1
ATOM 776 C CA . ARG A 1 97 ? -11.551 5.662 39.516 1.00 96.06 97 ARG A CA 1
ATOM 777 C C . ARG A 1 97 ? -12.833 4.886 39.799 1.00 96.06 97 ARG A C 1
ATOM 779 O O . ARG A 1 97 ? -13.864 5.198 39.205 1.00 96.06 97 ARG A O 1
ATOM 786 N N . ARG A 1 98 ? -12.787 3.921 40.726 1.00 97.31 98 ARG A N 1
ATOM 787 C CA . ARG A 1 98 ? -13.956 3.192 41.239 1.00 97.31 98 ARG A CA 1
ATOM 788 C C . ARG A 1 98 ? -14.963 4.177 41.811 1.00 97.31 98 ARG A C 1
ATOM 790 O O . ARG A 1 98 ? -16.111 4.161 41.387 1.00 97.31 98 ARG A O 1
ATOM 797 N N . ASP A 1 99 ? -14.546 5.030 42.737 1.00 97.81 99 ASP A N 1
ATOM 798 C CA . ASP A 1 99 ? -15.454 5.932 43.450 1.00 97.81 99 ASP A CA 1
ATOM 799 C C . ASP A 1 99 ? -16.098 6.951 42.504 1.00 97.81 99 ASP A C 1
ATOM 801 O O . ASP A 1 99 ? -17.303 7.188 42.585 1.00 97.81 99 ASP A O 1
ATOM 805 N N . SER A 1 100 ? -15.336 7.472 41.539 1.00 97.69 100 SER A N 1
ATOM 806 C CA . SER A 1 100 ? -15.846 8.352 40.480 1.00 97.69 100 SER A CA 1
ATOM 807 C C . SER A 1 100 ? -16.868 7.649 39.576 1.00 97.69 100 SER A C 1
ATOM 809 O O . SER A 1 100 ? -17.964 8.172 39.337 1.00 97.69 100 SER A O 1
ATOM 811 N N . LEU A 1 101 ? -16.562 6.427 39.120 1.00 98.38 101 LEU A N 1
ATOM 812 C CA . LEU A 1 101 ? -17.482 5.630 38.308 1.00 98.38 101 LEU A CA 1
ATOM 813 C C . LEU A 1 101 ? -18.757 5.294 39.091 1.00 98.38 101 LEU A C 1
ATOM 815 O O . LEU A 1 101 ? -19.851 5.582 38.614 1.00 98.38 101 LEU A O 1
ATOM 819 N N . LEU A 1 102 ? -18.643 4.722 40.293 1.00 98.44 102 LEU A N 1
ATOM 820 C CA . LEU A 1 102 ? -19.800 4.359 41.118 1.00 98.44 102 LEU A CA 1
ATOM 821 C C . LEU A 1 102 ? -20.640 5.590 41.478 1.00 98.44 102 LEU A C 1
ATOM 823 O O . LEU A 1 102 ? -21.867 5.527 41.407 1.00 98.44 102 LEU A O 1
ATOM 827 N N . GLY A 1 103 ? -19.995 6.716 41.793 1.00 98.31 103 GLY A N 1
ATOM 828 C CA . GLY A 1 103 ? -20.664 7.993 42.025 1.00 98.31 103 GLY A CA 1
ATOM 829 C C . GLY A 1 103 ? -21.505 8.424 40.825 1.00 98.31 103 GLY A C 1
ATOM 830 O O . GLY A 1 103 ? -22.684 8.731 40.992 1.00 98.31 103 GLY A O 1
ATOM 831 N N . THR A 1 104 ? -20.940 8.351 39.617 1.00 98.56 104 THR A N 1
ATOM 832 C CA . THR A 1 104 ? -21.658 8.630 38.361 1.00 98.56 104 THR A CA 1
ATOM 833 C C . THR A 1 104 ? -22.833 7.674 38.148 1.00 98.56 104 THR A C 1
ATOM 835 O O . THR A 1 104 ? -23.920 8.095 37.755 1.00 98.56 104 THR A O 1
ATOM 838 N N . LEU A 1 105 ? -22.647 6.376 38.414 1.00 98.50 105 LEU A N 1
ATOM 839 C CA . LEU A 1 105 ? -23.707 5.381 38.225 1.00 98.50 105 LEU A CA 1
ATOM 840 C C . LEU A 1 105 ? -24.909 5.626 39.150 1.00 98.50 105 LEU A C 1
ATOM 842 O O . LEU A 1 105 ? -26.043 5.367 38.745 1.00 98.50 105 LEU A O 1
ATOM 846 N N . HIS A 1 106 ? -24.671 6.143 40.358 1.00 98.50 106 HIS A N 1
ATOM 847 C CA . HIS A 1 106 ? -25.723 6.515 41.310 1.00 98.50 106 HIS A CA 1
ATOM 848 C C . HIS A 1 106 ? -26.361 7.876 41.010 1.00 98.50 106 HIS A C 1
ATOM 850 O O . HIS A 1 106 ? -27.568 8.034 41.194 1.00 98.50 106 HIS A O 1
ATOM 856 N N . SER A 1 107 ? -25.581 8.862 40.563 1.00 98.12 107 SER A N 1
ATOM 857 C CA . SER A 1 107 ? -26.066 10.231 40.351 1.00 98.12 107 SER A CA 1
ATOM 858 C C . SER A 1 107 ? -26.753 10.431 38.997 1.00 98.12 107 SER A C 1
ATOM 860 O O . SER A 1 107 ? -27.703 11.214 38.903 1.00 98.12 107 SER A O 1
ATOM 862 N N . ASN A 1 108 ? -26.317 9.724 37.950 1.00 98.00 108 ASN A N 1
ATOM 863 C CA . ASN A 1 108 ? -26.847 9.893 36.604 1.00 98.00 108 ASN A CA 1
ATOM 864 C C . ASN A 1 108 ? -28.061 8.972 36.357 1.00 98.00 108 ASN A C 1
ATOM 866 O O . ASN A 1 108 ? -27.916 7.748 36.277 1.00 98.00 108 ASN A O 1
ATOM 870 N N . PRO A 1 109 ? -29.270 9.520 36.126 1.00 96.31 109 PRO A N 1
ATOM 871 C CA . PRO A 1 109 ? -30.490 8.721 35.994 1.00 96.31 109 PRO A CA 1
ATOM 872 C C . PRO A 1 109 ? -30.501 7.787 34.771 1.00 96.31 109 PRO A C 1
ATOM 874 O O . PRO A 1 109 ? -31.289 6.838 34.731 1.00 96.31 109 PRO A O 1
ATOM 877 N N . LYS A 1 110 ? -29.650 8.030 33.765 1.00 97.88 110 LYS A N 1
ATOM 878 C CA . LYS A 1 110 ? -29.522 7.174 32.573 1.00 97.88 110 LYS A CA 1
ATOM 879 C C . LYS A 1 110 ? -28.557 6.011 32.783 1.00 97.88 110 LYS A C 1
ATOM 881 O O . LYS A 1 110 ? -28.653 5.031 32.046 1.00 97.88 110 LYS A O 1
ATOM 886 N N . ALA A 1 111 ? -27.664 6.083 33.771 1.00 97.69 111 ALA A N 1
ATOM 887 C CA . ALA A 1 111 ? -26.566 5.133 33.938 1.00 97.69 111 ALA A CA 1
ATOM 888 C C . ALA A 1 111 ? -27.044 3.678 34.026 1.00 97.69 111 ALA A C 1
ATOM 890 O O . ALA A 1 111 ? -26.572 2.828 33.273 1.00 97.69 111 ALA A O 1
ATOM 891 N N . ARG A 1 112 ? -28.063 3.398 34.847 1.00 96.19 112 ARG A N 1
ATOM 892 C CA . ARG A 1 112 ? -28.630 2.042 35.000 1.00 96.19 112 ARG A CA 1
ATOM 893 C C . ARG A 1 112 ? -29.201 1.431 33.712 1.00 96.19 112 ARG A C 1
ATOM 895 O O . ARG A 1 112 ? -29.378 0.221 33.624 1.00 96.19 112 ARG A O 1
ATOM 902 N N . PHE A 1 113 ? -29.499 2.260 32.712 1.00 97.31 113 PHE A N 1
ATOM 903 C CA . PHE A 1 113 ? -30.072 1.843 31.431 1.00 97.31 113 PHE A CA 1
ATOM 904 C C . PHE A 1 113 ? -29.034 1.651 30.326 1.00 97.31 113 PHE A C 1
ATOM 906 O O . PHE A 1 113 ? -29.364 1.134 29.260 1.00 97.31 113 PHE A O 1
ATOM 913 N N . VAL A 1 114 ? -27.797 2.090 30.540 1.00 97.81 114 VAL A N 1
ATOM 914 C CA . VAL A 1 114 ? -26.727 1.946 29.547 1.00 97.81 114 VAL A CA 1
ATOM 915 C C . VAL A 1 114 ? -25.590 1.093 30.073 1.00 97.81 114 VAL A C 1
ATOM 917 O O . VAL A 1 114 ? -24.990 0.369 29.293 1.00 97.81 114 VAL A O 1
ATOM 920 N N . THR A 1 115 ? -25.330 1.083 31.376 1.00 98.31 115 THR A N 1
ATOM 921 C CA . THR A 1 115 ? -24.274 0.263 31.970 1.00 98.31 115 THR A CA 1
ATOM 922 C C . THR A 1 115 ? -24.765 -1.168 32.149 1.00 98.31 115 THR A C 1
ATOM 924 O O . THR A 1 115 ? -25.572 -1.461 33.030 1.00 98.31 115 THR A O 1
ATOM 927 N N . ARG A 1 116 ? -24.270 -2.069 31.298 1.00 96.12 116 ARG A N 1
ATOM 928 C CA . ARG A 1 116 ? -24.614 -3.494 31.313 1.00 96.12 116 ARG A CA 1
ATOM 929 C C . ARG A 1 116 ? -23.899 -4.243 32.430 1.00 96.12 116 ARG A C 1
ATOM 931 O O . ARG A 1 116 ? -24.468 -5.171 32.991 1.00 96.12 116 ARG A O 1
ATOM 938 N N . VAL A 1 117 ? -22.659 -3.860 32.724 1.00 96.94 117 VAL A N 1
ATOM 939 C CA . VAL A 1 117 ? -21.822 -4.471 33.762 1.00 96.94 117 VAL A CA 1
ATOM 940 C C . VAL A 1 117 ? -20.689 -3.517 34.143 1.00 96.94 117 VAL A C 1
ATOM 942 O O . VAL A 1 117 ? -20.231 -2.736 33.306 1.00 96.94 117 VAL A O 1
ATOM 945 N N . VAL A 1 118 ? -20.225 -3.598 35.389 1.00 98.38 118 VAL A N 1
ATOM 946 C CA . VAL A 1 118 ? -18.969 -2.989 35.851 1.00 98.38 118 VAL A CA 1
ATOM 947 C C . VAL A 1 118 ? -17.922 -4.081 36.044 1.00 98.38 118 VAL A C 1
ATOM 949 O O . VAL A 1 118 ? -18.199 -5.113 36.654 1.00 98.38 118 VAL A O 1
ATOM 952 N N . GLN A 1 119 ? -16.725 -3.862 35.512 1.00 97.00 119 GLN A N 1
ATOM 953 C CA . GLN A 1 119 ? -15.620 -4.815 35.556 1.00 97.00 119 GLN A CA 1
ATOM 954 C C . GLN A 1 119 ? -14.474 -4.251 36.392 1.00 97.00 119 GLN A C 1
ATOM 956 O O . GLN A 1 119 ? -14.093 -3.101 36.194 1.00 97.00 119 GLN A O 1
ATOM 961 N N . PHE A 1 120 ? -13.882 -5.064 37.260 1.00 96.62 120 PHE A N 1
ATOM 962 C CA . PHE A 1 120 ? -12.533 -4.816 37.775 1.00 96.62 120 PHE A CA 1
ATOM 963 C C . PHE A 1 120 ? -11.519 -5.383 36.772 1.00 96.62 120 PHE A C 1
ATOM 965 O O . PHE A 1 120 ? -11.620 -6.566 36.437 1.00 96.62 120 PHE A O 1
ATOM 972 N N . GLY A 1 121 ? -10.601 -4.562 36.247 1.00 92.69 121 GLY A N 1
ATOM 973 C CA . GLY A 1 121 ? -9.636 -5.019 35.241 1.00 92.69 121 GLY A CA 1
ATOM 974 C C . GLY A 1 121 ? -8.789 -3.930 34.568 1.00 92.69 121 GLY A C 1
ATOM 975 O O . GLY A 1 121 ? -8.728 -2.817 35.062 1.00 92.69 121 GLY A O 1
ATOM 976 N N . SER A 1 122 ? -8.157 -4.212 33.429 1.00 80.94 122 SER A N 1
ATOM 977 C CA . SER A 1 122 ? -7.926 -5.578 32.938 1.00 80.94 122 SER A CA 1
ATOM 978 C C . SER A 1 122 ? -6.855 -6.271 33.776 1.00 80.94 122 SER A C 1
ATOM 980 O O . SER A 1 122 ? -5.819 -5.682 34.019 1.00 80.94 122 SER A O 1
ATOM 982 N N . GLU A 1 123 ? -7.145 -7.501 34.201 1.00 90.31 123 GLU A N 1
ATOM 983 C CA . GLU A 1 123 ? -6.169 -8.515 34.635 1.00 90.31 123 GLU A CA 1
ATOM 984 C C . GLU A 1 123 ? -5.448 -8.259 35.975 1.00 90.31 123 GLU A C 1
ATOM 986 O O . GLU A 1 123 ? -4.232 -8.411 36.084 1.00 90.31 123 GLU A O 1
ATOM 991 N N . PRO A 1 124 ? -6.186 -7.915 37.053 1.00 91.50 124 PRO A N 1
ATOM 992 C CA . PRO A 1 124 ? -5.585 -7.544 38.331 1.00 91.50 124 PRO A CA 1
ATOM 993 C C . PRO A 1 124 ? -4.795 -8.673 39.011 1.00 91.50 124 PRO A C 1
ATOM 995 O O . PRO A 1 124 ? -3.922 -8.380 39.825 1.00 91.50 124 PRO A O 1
ATOM 998 N N . LEU A 1 125 ? -5.096 -9.944 38.732 1.00 92.25 125 LEU A N 1
ATOM 999 C CA . LEU A 1 125 ? -4.356 -11.087 39.270 1.00 92.25 125 LEU A CA 1
ATOM 1000 C C . LEU A 1 125 ? -3.077 -11.337 38.476 1.00 92.25 125 LEU A C 1
ATOM 1002 O O . LEU A 1 125 ? -2.037 -11.592 39.077 1.00 92.25 125 LEU A O 1
ATOM 1006 N N . TYR A 1 126 ? -3.140 -11.242 37.148 1.00 90.00 126 TYR A N 1
ATOM 1007 C CA . TYR A 1 126 ? -1.953 -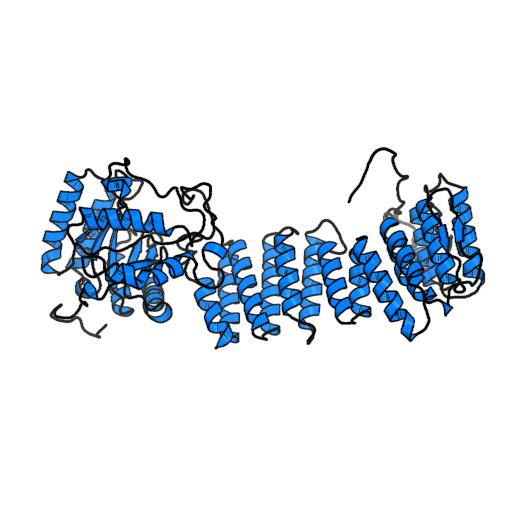11.364 36.304 1.00 90.00 126 TYR A CA 1
ATOM 1008 C C . TYR A 1 126 ? -0.944 -10.244 36.585 1.00 90.00 126 TYR A C 1
ATOM 1010 O O . TYR A 1 126 ? 0.237 -10.514 36.814 1.00 90.00 126 TYR A O 1
ATOM 1018 N N . ASP A 1 127 ? -1.431 -9.007 36.687 1.00 88.69 127 ASP A N 1
ATOM 1019 C CA . ASP A 1 127 ? -0.613 -7.825 36.970 1.00 88.69 127 ASP A CA 1
ATOM 1020 C C . ASP A 1 127 ? -0.162 -7.737 38.438 1.00 88.69 127 ASP A C 1
ATOM 1022 O O . ASP A 1 127 ? 0.624 -6.860 38.797 1.00 88.69 127 ASP A O 1
ATOM 1026 N N . ASN A 1 128 ? -0.647 -8.632 39.309 1.00 88.94 128 ASN A N 1
ATOM 1027 C CA . ASN A 1 128 ? -0.488 -8.546 40.765 1.00 88.94 128 ASN A CA 1
ATOM 1028 C C . ASN A 1 128 ? -0.914 -7.172 41.324 1.00 88.94 128 ASN A C 1
ATOM 1030 O O . ASN A 1 128 ? -0.294 -6.634 42.244 1.00 88.94 128 ASN A O 1
ATOM 1034 N N . ALA A 1 129 ? -1.973 -6.590 40.759 1.00 89.31 129 ALA A N 1
ATOM 1035 C CA . ALA A 1 129 ? -2.448 -5.255 41.103 1.00 89.31 129 ALA A CA 1
ATOM 1036 C C . ALA A 1 129 ? -3.098 -5.191 42.496 1.00 89.31 129 ALA A C 1
ATOM 1038 O O . ALA A 1 129 ? -3.083 -4.139 43.139 1.00 89.31 129 ALA A O 1
ATOM 1039 N N . LEU A 1 130 ? -3.695 -6.295 42.961 1.00 90.06 130 LEU A N 1
ATOM 1040 C CA . LEU A 1 130 ? -4.333 -6.395 44.275 1.00 90.06 130 LEU A CA 1
ATOM 1041 C C . LEU A 1 130 ? -4.340 -7.847 44.783 1.00 90.06 130 LEU A C 1
ATOM 1043 O O . LEU A 1 130 ? -4.442 -8.776 43.983 1.00 90.06 130 LEU A O 1
ATOM 1047 N N . ASP A 1 131 ? -4.272 -8.044 46.107 1.00 91.31 131 ASP A N 1
ATOM 1048 C CA . ASP A 1 131 ? -4.418 -9.373 46.723 1.00 91.31 131 ASP A CA 1
ATOM 1049 C C . ASP A 1 131 ? -5.784 -9.997 46.395 1.00 91.31 131 ASP A C 1
ATOM 1051 O O . ASP A 1 131 ? -6.791 -9.301 46.258 1.00 91.31 131 ASP A O 1
ATOM 1055 N N . VAL A 1 132 ? -5.836 -11.328 46.307 1.00 92.06 132 VAL A N 1
ATOM 1056 C CA . VAL A 1 132 ? -7.052 -12.073 45.947 1.00 92.06 132 VAL A CA 1
ATOM 1057 C C . VAL A 1 132 ? -8.198 -11.813 46.930 1.00 92.06 132 VAL A C 1
ATOM 1059 O O . VAL A 1 132 ? -9.349 -11.683 46.501 1.00 92.06 132 VAL A O 1
ATOM 1062 N N . ASN A 1 133 ? -7.918 -11.743 48.236 1.00 94.56 133 ASN A N 1
ATOM 1063 C CA . ASN A 1 133 ? -8.953 -11.519 49.246 1.00 94.56 133 ASN A CA 1
ATOM 1064 C C . ASN A 1 133 ? -9.461 -10.083 49.193 1.00 94.56 133 ASN A C 1
ATOM 1066 O O . ASN A 1 133 ? -10.676 -9.878 49.188 1.00 94.56 133 ASN A O 1
ATOM 1070 N N . ASP A 1 134 ? -8.543 -9.125 49.070 1.00 94.19 134 ASP A N 1
ATOM 1071 C CA . ASP A 1 134 ? -8.874 -7.711 48.921 1.00 94.19 134 ASP A CA 1
ATOM 1072 C C . ASP A 1 134 ? -9.712 -7.499 47.653 1.00 94.19 134 ASP A C 1
ATOM 1074 O O . ASP A 1 134 ? -10.787 -6.908 47.704 1.00 94.19 134 ASP A O 1
ATOM 1078 N N . LEU A 1 135 ? -9.302 -8.054 46.509 1.00 94.56 135 LEU A N 1
ATOM 1079 C CA . LEU A 1 135 ? -10.066 -7.974 45.263 1.00 94.56 135 LEU A CA 1
ATOM 1080 C C . LEU A 1 135 ? -11.460 -8.600 45.402 1.00 94.56 135 LEU A C 1
ATOM 1082 O O . LEU A 1 135 ? -12.449 -8.038 44.924 1.00 94.56 135 LEU A O 1
ATOM 1086 N N . ALA A 1 136 ? -11.568 -9.749 46.072 1.00 95.25 136 ALA A N 1
ATOM 1087 C CA . ALA A 1 136 ? -12.850 -10.400 46.314 1.00 95.25 136 ALA A CA 1
ATOM 1088 C C . ALA A 1 136 ? -13.769 -9.566 47.221 1.00 95.25 136 ALA A C 1
ATOM 1090 O O . ALA A 1 136 ? -14.981 -9.541 46.985 1.00 95.25 136 ALA A O 1
ATOM 1091 N N . GLU A 1 137 ? -13.222 -8.898 48.237 1.00 97.50 137 GLU A N 1
ATOM 1092 C CA . GLU A 1 137 ? -13.945 -7.949 49.088 1.00 97.50 137 GLU A CA 1
ATOM 1093 C C . GLU A 1 137 ? -14.436 -6.753 48.265 1.00 97.50 137 GLU A C 1
ATOM 1095 O O . GLU A 1 137 ? -15.636 -6.493 48.218 1.00 97.50 137 GLU A O 1
ATOM 1100 N N . GLN A 1 138 ? -13.558 -6.137 47.475 1.00 96.88 138 GLN A N 1
ATOM 1101 C CA . GLN A 1 138 ? -13.900 -5.002 46.611 1.00 96.88 138 GLN A CA 1
ATOM 1102 C C . GLN A 1 138 ? -14.997 -5.322 45.590 1.00 96.88 138 GLN A C 1
ATOM 1104 O O . GLN A 1 138 ? -15.888 -4.507 45.332 1.00 96.88 138 GLN A O 1
ATOM 1109 N N . ILE A 1 139 ? -14.983 -6.534 45.032 1.00 96.69 139 ILE A N 1
ATOM 1110 C CA . ILE A 1 139 ? -16.049 -7.012 44.148 1.00 96.69 139 ILE A CA 1
ATOM 1111 C C . ILE A 1 139 ? -17.370 -7.172 44.914 1.00 96.69 139 ILE A C 1
ATOM 1113 O O . ILE A 1 139 ? -18.426 -6.868 44.355 1.00 96.69 139 ILE A O 1
ATOM 1117 N N . LYS A 1 140 ? -17.354 -7.668 46.158 1.00 97.81 140 LYS A N 1
ATOM 1118 C CA . LYS A 1 140 ? -18.572 -7.814 46.978 1.00 97.81 140 LYS A CA 1
ATOM 1119 C C . LYS A 1 140 ? -19.154 -6.451 47.348 1.00 97.81 140 LYS A C 1
ATOM 1121 O O . LYS A 1 140 ? -20.351 -6.259 47.141 1.00 97.81 140 LYS A O 1
ATOM 1126 N N . ASP A 1 141 ? -18.319 -5.506 47.763 1.00 98.06 141 ASP A N 1
ATOM 1127 C CA . ASP A 1 141 ? -18.736 -4.145 48.115 1.00 98.06 141 ASP A CA 1
ATOM 1128 C C . ASP A 1 141 ? -19.378 -3.431 46.919 1.00 98.06 141 ASP A C 1
ATOM 1130 O O . ASP A 1 141 ? -20.461 -2.848 47.017 1.00 98.06 141 ASP A O 1
ATOM 1134 N N . ALA A 1 142 ? -18.754 -3.532 45.741 1.00 98.00 142 ALA A N 1
ATOM 1135 C CA . ALA A 1 142 ? -19.308 -2.964 44.517 1.00 98.00 142 ALA A CA 1
ATOM 1136 C C . ALA A 1 142 ? -20.643 -3.624 44.126 1.00 98.00 142 ALA A C 1
ATOM 1138 O O . ALA A 1 142 ? -21.554 -2.931 43.667 1.00 98.00 142 ALA A O 1
ATOM 1139 N N . LYS A 1 143 ? -20.794 -4.944 44.322 1.00 98.06 143 LYS A N 1
ATOM 1140 C CA . LYS A 1 143 ? -22.067 -5.651 44.081 1.00 98.06 143 LYS A CA 1
ATOM 1141 C C . LYS A 1 143 ? -23.171 -5.158 44.997 1.00 98.06 143 LYS A C 1
ATOM 1143 O O . LYS A 1 143 ? -24.288 -4.959 44.526 1.00 98.06 143 LYS A O 1
ATOM 1148 N N . GLU A 1 144 ? -22.875 -4.982 46.279 1.00 98.31 144 GLU A N 1
ATOM 1149 C CA . GLU A 1 144 ? -23.843 -4.469 47.243 1.00 98.31 144 GLU A CA 1
ATOM 1150 C C . GLU A 1 144 ? -24.271 -3.047 46.865 1.00 98.31 144 GLU A C 1
ATOM 1152 O O . GLU A 1 144 ? -25.466 -2.796 46.691 1.00 98.31 144 GLU A O 1
ATOM 1157 N N . SER A 1 145 ? -23.302 -2.164 46.601 1.00 98.12 145 SER A N 1
ATOM 1158 C CA . SER A 1 145 ? -23.540 -0.771 46.197 1.00 98.12 145 SER A CA 1
ATOM 1159 C C . SER A 1 145 ? -24.388 -0.648 44.926 1.00 98.12 145 SER A C 1
ATOM 1161 O O . SER A 1 145 ? -25.301 0.175 44.860 1.00 98.12 145 SER A O 1
ATOM 1163 N N . LEU A 1 146 ? -24.133 -1.480 43.912 1.00 98.31 146 LEU A N 1
ATOM 1164 C CA . LEU A 1 146 ? -24.810 -1.400 42.612 1.00 98.31 146 LEU A CA 1
ATOM 1165 C C . LEU A 1 146 ? -26.094 -2.237 42.510 1.00 98.31 146 LEU A C 1
ATOM 1167 O O . LEU A 1 146 ? -26.824 -2.122 41.519 1.00 98.31 146 LEU A O 1
ATOM 1171 N N . SER A 1 147 ? -26.408 -3.047 43.525 1.00 97.12 147 SER A N 1
ATOM 1172 C CA . SER A 1 147 ? -27.573 -3.942 43.525 1.00 97.12 147 SER A CA 1
ATOM 1173 C C . SER A 1 147 ? -28.894 -3.198 43.290 1.00 97.12 147 SER A C 1
ATOM 1175 O O . SER A 1 147 ? -29.703 -3.622 42.463 1.00 97.12 147 SER A O 1
ATOM 1177 N N . GLY A 1 148 ? -29.080 -2.039 43.932 1.00 95.50 148 GLY A N 1
ATOM 1178 C CA . GLY A 1 148 ? -30.270 -1.193 43.778 1.00 95.50 148 GLY A CA 1
ATOM 1179 C C . GLY A 1 148 ? -30.423 -0.564 42.387 1.00 95.50 148 GLY A C 1
ATOM 1180 O O . GLY A 1 148 ? -31.529 -0.196 41.991 1.00 95.50 148 GLY A O 1
ATOM 1181 N N . LEU A 1 149 ? -29.332 -0.480 41.620 1.00 96.44 149 LEU A N 1
ATOM 1182 C CA . LEU A 1 149 ? -29.338 -0.016 40.232 1.00 96.44 149 LEU A CA 1
ATOM 1183 C C . LEU A 1 149 ? -29.538 -1.161 39.234 1.00 96.44 149 LEU A C 1
ATOM 1185 O O . LEU A 1 149 ? -29.720 -0.899 38.049 1.00 96.44 149 LEU A O 1
ATOM 1189 N N . GLY A 1 150 ? -29.506 -2.418 39.687 1.00 95.75 150 GLY A N 1
ATOM 1190 C CA . GLY A 1 150 ? -29.582 -3.587 38.815 1.00 95.75 150 GLY A CA 1
ATOM 1191 C C . GLY A 1 150 ? -28.369 -3.742 37.893 1.00 95.75 150 GLY A C 1
ATOM 1192 O O . GLY A 1 150 ? -28.504 -4.353 36.835 1.00 95.75 150 GLY A O 1
ATOM 1193 N N . ILE A 1 151 ? -27.208 -3.185 38.265 1.00 97.38 151 ILE A N 1
ATOM 1194 C CA . ILE A 1 151 ? -25.964 -3.267 37.485 1.00 97.38 151 ILE A CA 1
ATOM 1195 C C . ILE A 1 151 ? -25.094 -4.404 38.051 1.00 97.38 151 ILE A C 1
ATOM 1197 O O . ILE A 1 151 ? -24.622 -4.307 39.185 1.00 97.38 151 ILE A O 1
ATOM 1201 N N . PRO A 1 152 ? -24.854 -5.486 37.291 1.00 96.12 152 PRO A N 1
ATOM 1202 C CA . PRO A 1 152 ? -23.948 -6.554 37.691 1.00 96.12 152 PRO A CA 1
ATOM 1203 C C . PRO A 1 152 ? -22.491 -6.087 37.795 1.00 96.12 152 PRO A C 1
ATOM 1205 O O . PRO A 1 152 ? -22.052 -5.189 37.075 1.00 96.12 152 PRO A O 1
ATOM 1208 N N . VAL A 1 153 ? -21.719 -6.783 38.630 1.00 97.44 153 VAL A N 1
ATOM 1209 C CA . VAL A 1 153 ? -20.267 -6.597 38.759 1.00 97.44 153 VAL A CA 1
ATOM 1210 C C . VAL A 1 153 ? -19.549 -7.898 38.434 1.00 97.44 153 VAL A C 1
ATOM 1212 O O . VAL A 1 153 ? -19.932 -8.970 38.922 1.00 97.44 153 VAL A O 1
ATOM 1215 N N . THR A 1 154 ? -18.490 -7.792 37.639 1.00 94.50 154 THR A N 1
ATOM 1216 C CA . THR A 1 154 ? -17.621 -8.900 37.243 1.00 94.50 154 THR A CA 1
ATOM 1217 C C . THR A 1 154 ? -16.146 -8.490 37.297 1.00 94.50 154 THR A C 1
ATOM 1219 O O . THR A 1 154 ? -15.798 -7.375 37.682 1.00 94.50 154 THR A O 1
ATOM 1222 N N . ILE A 1 155 ? -15.280 -9.416 36.918 1.00 94.19 155 ILE A N 1
ATOM 1223 C CA . ILE A 1 155 ? -13.842 -9.242 36.755 1.00 94.19 155 ILE A CA 1
ATOM 1224 C C . ILE A 1 155 ? -13.472 -9.528 35.293 1.00 94.19 155 ILE A C 1
ATOM 1226 O O . ILE A 1 155 ? -14.095 -10.383 34.660 1.00 94.19 155 ILE A O 1
ATOM 1230 N N . SER A 1 156 ? -12.514 -8.773 34.756 1.00 94.06 156 SER A N 1
ATOM 1231 C CA . SER A 1 156 ? -11.879 -9.012 33.454 1.00 94.06 156 SER A CA 1
ATOM 1232 C C . SER A 1 156 ? -10.472 -9.525 33.736 1.00 94.06 156 SER A C 1
ATOM 1234 O O . SER A 1 156 ? -9.655 -8.749 34.216 1.00 94.06 156 SER A O 1
ATOM 1236 N N . GLU A 1 157 ? -10.215 -10.805 33.487 1.00 92.75 157 GLU A N 1
ATOM 1237 C CA . GLU A 1 157 ? -8.990 -11.504 33.898 1.00 92.75 157 GLU A CA 1
ATOM 1238 C C . GLU A 1 157 ? -8.677 -12.657 32.935 1.00 92.75 157 GLU A C 1
ATOM 1240 O O . GLU A 1 157 ? -9.605 -13.211 32.336 1.00 92.75 157 GLU A O 1
ATOM 1245 N N . LEU A 1 158 ? -7.401 -13.028 32.815 1.00 90.81 158 LEU A N 1
ATOM 1246 C CA . LEU A 1 158 ? -6.954 -14.193 32.051 1.00 90.81 158 LEU A CA 1
ATOM 1247 C C . LEU A 1 158 ? -7.156 -15.481 32.855 1.00 90.81 158 LEU A C 1
ATOM 1249 O O . LEU A 1 158 ? -7.022 -15.503 34.083 1.00 90.81 158 LEU A O 1
ATOM 1253 N N . ALA A 1 159 ? -7.354 -16.611 32.172 1.00 91.06 159 ALA A N 1
ATOM 1254 C CA . ALA A 1 159 ? -7.319 -17.913 32.843 1.00 91.06 159 ALA A CA 1
ATOM 1255 C C . ALA A 1 159 ? -5.969 -18.133 33.555 1.00 91.06 159 ALA A C 1
ATOM 1257 O O . ALA A 1 159 ? -5.922 -18.720 34.638 1.00 91.06 159 ALA A O 1
ATOM 1258 N N . TYR A 1 160 ? -4.880 -17.622 32.975 1.00 89.06 160 TYR A N 1
ATOM 1259 C CA . TYR A 1 160 ? -3.528 -17.703 33.522 1.00 89.06 160 TYR A CA 1
ATOM 1260 C C . TYR A 1 160 ? -3.358 -16.964 34.863 1.00 89.06 160 TYR A C 1
ATOM 1262 O O . TYR A 1 160 ? -2.716 -17.501 35.771 1.00 89.06 160 TYR A O 1
ATOM 1270 N N . GLY A 1 161 ? -3.979 -15.789 35.035 1.00 89.00 161 GLY A N 1
ATOM 1271 C CA . GLY A 1 161 ? -3.932 -15.022 36.288 1.00 89.00 161 GLY A CA 1
ATOM 1272 C C . GLY A 1 161 ? -4.547 -15.793 37.461 1.00 89.00 161 GLY A C 1
ATOM 1273 O O . GLY A 1 161 ? -3.972 -15.872 38.545 1.00 89.00 161 GLY A O 1
ATOM 1274 N N . TYR A 1 162 ? -5.658 -16.491 37.218 1.00 89.44 162 TYR A N 1
ATOM 1275 C CA . TYR A 1 162 ? -6.271 -17.381 38.210 1.00 89.44 162 TYR A CA 1
ATOM 1276 C C . TYR A 1 162 ? -5.461 -18.639 38.537 1.00 89.44 162 TYR A C 1
ATOM 1278 O O . TYR A 1 162 ? -5.704 -19.281 39.560 1.00 89.44 162 TYR A O 1
ATOM 1286 N N . GLN A 1 163 ? -4.534 -19.027 37.666 1.00 88.31 163 GLN A N 1
ATOM 1287 C CA . GLN A 1 163 ? -3.694 -20.211 37.836 1.00 88.31 163 GLN A CA 1
ATOM 1288 C C . GLN A 1 163 ? -2.374 -19.892 38.553 1.00 88.31 163 GLN A C 1
ATOM 1290 O O . GLN A 1 163 ? -1.478 -20.735 38.562 1.00 88.31 163 GLN A O 1
ATOM 1295 N N . GLU A 1 164 ?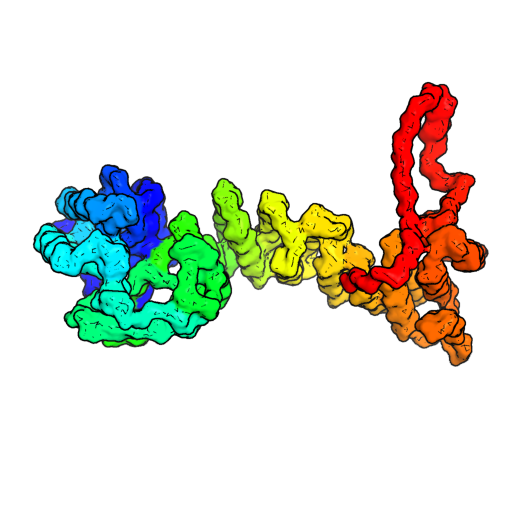 -2.233 -18.696 39.142 1.00 80.38 164 GLU A N 1
ATOM 1296 C CA . GLU A 1 164 ? -1.006 -18.231 39.809 1.00 80.38 164 GLU A CA 1
ATOM 1297 C C . GLU A 1 164 ? 0.228 -18.336 38.897 1.00 80.38 164 GLU A C 1
ATOM 1299 O O . GLU A 1 164 ? 1.297 -18.773 39.327 1.00 80.38 164 GLU A O 1
ATOM 1304 N N . ALA A 1 165 ? 0.061 -18.018 37.610 1.00 68.06 165 ALA A N 1
ATOM 1305 C CA . ALA A 1 165 ? 1.109 -18.128 36.597 1.00 68.06 165 ALA A CA 1
ATOM 1306 C C . ALA A 1 165 ? 1.709 -19.544 36.419 1.00 68.06 165 ALA A C 1
ATOM 1308 O O . ALA A 1 165 ? 2.823 -19.710 35.927 1.00 68.06 165 ALA A O 1
ATOM 1309 N N . LYS A 1 166 ? 0.973 -20.592 36.812 1.00 69.25 166 LYS A N 1
ATOM 1310 C CA . LYS A 1 166 ? 1.344 -22.006 36.589 1.00 69.25 166 LYS A CA 1
ATOM 1311 C C . LYS A 1 166 ? 0.629 -22.623 35.384 1.00 69.25 166 LYS A C 1
ATOM 1313 O O . LYS A 1 166 ? 0.820 -23.804 35.098 1.00 69.25 166 LYS A O 1
ATOM 1318 N N . GLY A 1 167 ? -0.233 -21.844 34.733 1.00 63.50 167 GLY A N 1
ATOM 1319 C CA . GLY A 1 167 ? -0.994 -22.257 33.562 1.00 63.50 167 GLY A CA 1
ATOM 1320 C C . GLY A 1 167 ? -0.167 -22.279 32.285 1.00 63.50 167 GLY A C 1
ATOM 1321 O O . GLY A 1 167 ? 1.009 -21.924 32.274 1.00 63.50 167 GLY A O 1
ATOM 1322 N N . LYS A 1 168 ? -0.796 -22.673 31.179 1.00 64.81 168 LYS A N 1
ATOM 1323 C CA . LYS A 1 168 ? -0.219 -22.454 29.853 1.00 64.81 168 LYS A CA 1
ATOM 1324 C C . LYS A 1 168 ? -0.586 -21.040 29.402 1.00 64.81 168 LYS A C 1
ATOM 1326 O O . LYS A 1 168 ? -1.765 -20.716 29.369 1.00 64.81 168 LYS A O 1
ATOM 1331 N N . PHE A 1 169 ? 0.414 -20.218 29.102 1.00 71.75 169 PHE A N 1
ATOM 1332 C CA . PHE A 1 169 ? 0.226 -18.918 28.459 1.00 71.75 169 PHE A CA 1
ATOM 1333 C C . PHE A 1 169 ? 0.366 -19.122 26.949 1.00 71.75 169 PHE A C 1
ATOM 1335 O O . PHE A 1 169 ? 1.337 -19.758 26.546 1.00 71.75 169 PHE A O 1
ATOM 1342 N N . GLU A 1 170 ? -0.610 -18.659 26.168 1.00 74.06 170 GLU A N 1
ATOM 1343 C CA . GLU A 1 170 ? -0.833 -18.861 24.721 1.00 74.06 170 GLU A CA 1
ATOM 1344 C C . GLU A 1 170 ? 0.457 -18.895 23.867 1.00 74.06 170 GLU A C 1
ATOM 1346 O O . GLU A 1 170 ? 0.874 -17.901 23.275 1.00 74.06 170 GLU A O 1
ATOM 1351 N N . SER A 1 171 ? 1.131 -20.045 23.818 1.00 78.25 171 SER A N 1
ATOM 1352 C CA . SER A 1 171 ? 2.482 -20.184 23.254 1.00 78.25 171 SER A CA 1
ATOM 1353 C C . SER A 1 171 ? 2.535 -21.008 21.971 1.00 78.25 171 SER A C 1
ATOM 1355 O O . SER A 1 171 ? 3.612 -21.164 21.394 1.00 78.25 171 SER A O 1
ATOM 1357 N N . ASP A 1 172 ? 1.386 -21.504 21.507 1.00 80.75 172 ASP A N 1
ATOM 1358 C CA . ASP A 1 172 ? 1.294 -22.391 20.345 1.00 80.75 172 ASP A CA 1
ATOM 1359 C C . ASP A 1 172 ? 0.851 -21.660 19.065 1.00 80.75 172 ASP A C 1
ATOM 1361 O O . ASP A 1 172 ? 1.049 -22.175 17.959 1.00 80.75 172 ASP A O 1
ATOM 1365 N N . ALA A 1 173 ? 0.265 -20.465 19.189 1.00 83.31 173 ALA A N 1
ATOM 1366 C CA . ALA A 1 173 ? -0.238 -19.695 18.059 1.00 83.31 173 ALA A CA 1
ATOM 1367 C C . ALA A 1 173 ? 0.854 -19.401 17.010 1.00 83.31 173 ALA A C 1
ATOM 1369 O O . ALA A 1 173 ? 1.980 -19.019 17.325 1.00 83.31 173 ALA A O 1
ATOM 1370 N N . SER A 1 174 ? 0.515 -19.551 15.729 1.00 88.12 174 SER A N 1
ATOM 1371 C CA . SER A 1 174 ? 1.419 -19.275 14.595 1.00 88.12 174 SER A CA 1
ATOM 1372 C C . SER A 1 174 ? 0.776 -18.331 13.584 1.00 88.12 174 SER A C 1
ATOM 1374 O O . SER A 1 174 ? 1.328 -17.302 13.211 1.00 88.12 174 SER A O 1
ATOM 1376 N N . VAL A 1 175 ? -0.442 -18.658 13.185 1.00 86.12 175 VAL A N 1
ATOM 1377 C CA . VAL A 1 175 ? -1.302 -17.858 12.314 1.00 86.12 175 VAL A CA 1
ATOM 1378 C C . VAL A 1 175 ? -2.693 -17.795 12.933 1.00 86.12 175 VAL A C 1
ATOM 1380 O O . VAL A 1 175 ? -3.057 -18.673 13.723 1.00 86.12 175 VAL A O 1
ATOM 1383 N N . ALA A 1 176 ? -3.473 -16.788 12.557 1.00 83.06 176 ALA A N 1
ATOM 1384 C CA . ALA A 1 176 ? -4.802 -16.520 13.086 1.00 83.06 176 ALA A CA 1
ATOM 1385 C C . ALA A 1 176 ? -5.743 -17.733 12.989 1.00 83.06 176 ALA A C 1
ATOM 1387 O O . ALA A 1 176 ? -6.477 -18.015 13.929 1.00 83.06 176 ALA A O 1
ATOM 1388 N N . SER A 1 177 ? -5.683 -18.508 11.902 1.00 85.06 177 SER A N 1
ATOM 1389 C CA . SER A 1 177 ? -6.512 -19.710 11.721 1.00 85.06 177 SER A CA 1
ATOM 1390 C C . SER A 1 177 ? -6.150 -20.873 12.660 1.00 85.06 177 SER A C 1
ATOM 1392 O O . SER A 1 177 ? -6.956 -21.784 12.851 1.00 85.06 177 SER A O 1
ATOM 1394 N N . ASN A 1 178 ? -4.942 -20.866 13.232 1.00 88.19 178 ASN A N 1
ATOM 1395 C CA . ASN A 1 178 ? -4.403 -21.941 14.071 1.00 88.19 178 ASN A CA 1
ATOM 1396 C C . ASN A 1 178 ? -4.419 -21.603 15.569 1.00 88.19 178 ASN A C 1
ATOM 1398 O O . ASN A 1 178 ? -3.862 -22.357 16.360 1.00 88.19 178 ASN A O 1
ATOM 1402 N N . SER A 1 179 ? -5.047 -20.500 15.978 1.00 89.12 179 SER A N 1
ATOM 1403 C CA . SER A 1 179 ? -5.083 -20.066 17.382 1.00 89.12 179 SER A CA 1
ATOM 1404 C C . SER A 1 179 ? -6.245 -20.651 18.190 1.00 89.12 179 SER A C 1
ATOM 1406 O O . SER A 1 179 ? -6.320 -20.440 19.397 1.00 89.12 179 SER A O 1
ATOM 1408 N N . TRP A 1 180 ? -7.157 -21.411 17.563 1.00 91.62 180 TRP A N 1
ATOM 1409 C CA . TRP A 1 180 ? -8.364 -21.903 18.244 1.00 91.62 180 TRP A CA 1
ATOM 1410 C C . TRP A 1 180 ? -8.066 -22.713 19.498 1.00 91.62 180 TRP A C 1
ATOM 1412 O O . TRP A 1 180 ? -8.800 -22.592 20.468 1.00 91.62 180 TRP A O 1
ATOM 1422 N N . SER A 1 181 ? -7.013 -23.532 19.488 1.00 91.44 181 SER A N 1
ATOM 1423 C CA . SER A 1 181 ? -6.651 -24.334 20.656 1.00 91.44 181 SER A CA 1
ATOM 1424 C C . SER A 1 181 ? -6.330 -23.466 21.867 1.00 91.44 181 SER A C 1
ATOM 1426 O O . SER A 1 181 ? -6.712 -23.825 22.974 1.00 91.44 181 SER A O 1
ATOM 1428 N N . ASP A 1 182 ? -5.666 -22.326 21.667 1.00 89.06 182 ASP A N 1
ATOM 1429 C CA . ASP A 1 182 ? -5.346 -21.395 22.750 1.00 89.06 182 ASP A CA 1
ATOM 1430 C C . ASP A 1 182 ? -6.635 -20.766 23.307 1.00 89.06 182 ASP A C 1
ATOM 1432 O O . ASP A 1 182 ? -6.898 -20.853 24.507 1.00 89.06 182 ASP A O 1
ATOM 1436 N N . VAL A 1 183 ? -7.520 -20.289 22.422 1.00 90.88 183 VAL A N 1
ATOM 1437 C CA . VAL A 1 183 ? -8.835 -19.735 22.798 1.00 90.88 183 VAL A CA 1
ATOM 1438 C C . VAL A 1 183 ? -9.713 -20.773 23.516 1.00 90.88 183 VAL A C 1
ATOM 1440 O O . VAL A 1 183 ? -10.376 -20.467 24.507 1.00 90.88 183 VAL A O 1
ATOM 1443 N N . GLU A 1 184 ? -9.744 -22.011 23.021 1.00 92.62 184 GLU A N 1
ATOM 1444 C CA . GLU A 1 184 ? -10.538 -23.113 23.573 1.00 92.62 184 GLU A CA 1
ATOM 1445 C C . GLU A 1 184 ? -10.036 -23.539 24.956 1.00 92.62 184 GLU A C 1
ATOM 1447 O O . GLU A 1 184 ? -10.854 -23.716 25.857 1.00 92.62 184 GLU A O 1
ATOM 1452 N N . ASN A 1 185 ? -8.716 -23.615 25.161 1.00 91.88 185 ASN A N 1
ATOM 1453 C CA . ASN A 1 185 ? -8.119 -23.954 26.456 1.00 91.88 185 ASN A CA 1
ATOM 1454 C C . ASN A 1 185 ? -8.536 -22.967 27.559 1.00 91.88 185 ASN A C 1
ATOM 1456 O O . ASN A 1 185 ? -8.906 -23.382 28.664 1.00 91.88 185 ASN A O 1
ATOM 1460 N N . ASP A 1 186 ? -8.512 -21.670 27.254 1.00 91.31 186 ASP A N 1
ATOM 1461 C CA . ASP A 1 186 ? -8.918 -20.623 28.190 1.00 91.31 186 ASP A CA 1
ATOM 1462 C C . ASP A 1 186 ? -10.419 -20.682 28.485 1.00 91.31 186 ASP A C 1
ATOM 1464 O O . ASP A 1 186 ? -10.842 -20.618 29.648 1.00 91.31 186 ASP A O 1
ATOM 1468 N N . ILE A 1 187 ? -11.239 -20.883 27.449 1.00 93.88 187 ILE A N 1
ATOM 1469 C CA . ILE A 1 187 ? -12.685 -21.072 27.603 1.00 93.88 187 ILE A CA 1
ATOM 1470 C C . ILE A 1 187 ? -12.982 -22.280 28.494 1.00 93.88 187 ILE A C 1
ATOM 1472 O O . ILE A 1 187 ? -13.765 -22.153 29.438 1.00 93.88 187 ILE A O 1
ATOM 1476 N N . ASP A 1 188 ? -12.361 -23.428 28.238 1.00 94.00 188 ASP A N 1
ATOM 1477 C CA . ASP A 1 188 ? -12.580 -24.660 28.998 1.00 94.00 188 ASP A CA 1
ATOM 1478 C C . ASP A 1 188 ? -12.204 -24.489 30.470 1.00 94.00 188 ASP A C 1
ATOM 1480 O O . ASP A 1 188 ? -12.916 -24.967 31.368 1.00 94.00 188 ASP A O 1
ATOM 1484 N N . TRP A 1 189 ? -11.132 -23.744 30.745 1.00 94.06 189 TRP A N 1
ATOM 1485 C CA . TRP A 1 189 ? -10.763 -23.389 32.108 1.00 94.06 189 TRP A CA 1
ATOM 1486 C C . TRP A 1 189 ? -11.868 -22.569 32.790 1.00 94.06 189 TRP A C 1
ATOM 1488 O O . TRP A 1 189 ? -12.291 -22.910 33.904 1.00 94.06 189 TRP A O 1
ATOM 1498 N N . PHE A 1 190 ? -12.400 -21.537 32.129 1.00 94.00 190 PHE A N 1
ATOM 1499 C CA . PHE A 1 190 ? -13.492 -20.730 32.682 1.00 94.00 190 PHE A CA 1
ATOM 1500 C C . PHE A 1 190 ? -14.805 -21.505 32.802 1.00 94.00 190 PHE A C 1
ATOM 1502 O O . PHE A 1 190 ? -15.537 -21.306 33.770 1.00 94.00 190 PHE A O 1
ATOM 1509 N N . VAL A 1 191 ? -15.111 -22.423 31.889 1.00 94.56 191 VAL A N 1
ATOM 1510 C CA . VAL A 1 191 ? -16.307 -23.274 31.978 1.00 94.56 191 VAL A CA 1
ATOM 1511 C C . VAL A 1 191 ? -16.224 -24.192 33.194 1.00 94.56 191 VAL A C 1
ATOM 1513 O O . VAL A 1 191 ? -17.187 -24.297 33.959 1.00 94.56 191 VAL A O 1
ATOM 1516 N N . LYS A 1 192 ? -15.060 -24.808 33.421 1.00 95.31 192 LYS A N 1
ATOM 1517 C CA . LYS A 1 192 ? -14.824 -25.709 34.553 1.00 95.31 192 LYS A CA 1
ATOM 1518 C C . LYS A 1 192 ? -14.883 -24.989 35.903 1.00 95.31 192 LYS A C 1
ATOM 1520 O O . LYS A 1 192 ? -15.419 -25.543 36.862 1.00 95.31 192 LYS A O 1
ATOM 1525 N N . ASN A 1 193 ? -14.343 -23.772 35.988 1.00 94.06 193 ASN A N 1
ATOM 1526 C CA . ASN A 1 193 ? -14.159 -23.058 37.260 1.00 94.06 193 ASN A CA 1
ATOM 1527 C C . ASN A 1 193 ? -15.184 -21.933 37.507 1.00 94.06 193 ASN A C 1
ATOM 1529 O O . ASN A 1 193 ? -15.371 -21.489 38.640 1.00 94.06 193 ASN A O 1
ATOM 1533 N N . GLY A 1 194 ? -15.889 -21.479 36.470 1.00 90.62 194 GLY A N 1
ATOM 1534 C CA . GLY A 1 194 ? -16.758 -20.298 36.491 1.00 90.62 194 GLY A CA 1
ATOM 1535 C C . GLY A 1 194 ? -18.158 -20.519 37.066 1.00 90.62 194 GLY A C 1
ATOM 1536 O O . GLY A 1 194 ? -18.914 -19.556 37.186 1.00 90.62 194 GLY A O 1
ATOM 1537 N N . GLN A 1 195 ? -18.518 -21.754 37.440 1.00 92.25 195 GLN A N 1
ATOM 1538 C CA . GLN A 1 195 ? -19.811 -22.105 38.059 1.00 92.25 195 GLN A CA 1
ATOM 1539 C C . GLN A 1 195 ? -21.032 -21.670 37.221 1.00 92.25 195 GLN A C 1
ATOM 1541 O O . GLN A 1 195 ? -22.027 -21.179 37.752 1.00 92.25 195 GLN A O 1
ATOM 1546 N N . GLY A 1 196 ? -20.947 -21.814 35.894 1.00 90.38 196 GLY A N 1
ATOM 1547 C CA . GLY A 1 196 ? -22.045 -21.494 34.972 1.00 90.38 196 GLY A CA 1
ATOM 1548 C C . GLY A 1 196 ? -22.320 -19.998 34.774 1.00 90.38 196 GLY A C 1
ATOM 1549 O O . GLY A 1 196 ? -23.359 -19.643 34.216 1.00 90.38 196 GLY A O 1
ATOM 1550 N N . LYS A 1 197 ? -21.422 -19.112 35.225 1.00 91.31 197 LYS A N 1
ATOM 1551 C CA . LYS A 1 197 ? -21.509 -17.669 34.957 1.00 91.31 197 LYS A CA 1
ATOM 1552 C C . LYS A 1 197 ? -21.333 -17.372 33.464 1.00 91.31 197 LYS A C 1
ATOM 1554 O O . LYS A 1 197 ? -20.659 -18.107 32.751 1.00 91.31 197 LYS A O 1
ATOM 1559 N N . LYS A 1 198 ? -21.920 -16.259 33.013 1.00 93.25 198 LYS A N 1
ATOM 1560 C CA . LYS A 1 198 ? -21.750 -15.733 31.652 1.00 93.25 198 LYS A CA 1
ATOM 1561 C C . LYS A 1 198 ? -20.280 -15.380 31.399 1.00 93.25 198 LYS A C 1
ATOM 1563 O O . LYS A 1 198 ? -19.670 -14.712 32.232 1.00 93.25 198 LYS A O 1
ATOM 1568 N N . ILE A 1 199 ? -19.757 -15.782 30.242 1.00 94.00 199 ILE A N 1
ATOM 1569 C CA . ILE A 1 199 ? -18.379 -15.516 29.809 1.00 94.00 199 ILE A CA 1
ATOM 1570 C C . ILE A 1 199 ? -18.399 -14.540 28.626 1.00 94.00 199 ILE A C 1
ATOM 1572 O O . ILE A 1 199 ? -19.215 -14.679 27.707 1.00 94.00 199 ILE A O 1
ATOM 1576 N N . TYR A 1 200 ? -17.488 -13.565 28.660 1.00 94.19 200 TYR A N 1
ATOM 1577 C CA . TYR A 1 200 ? -17.215 -12.646 27.558 1.00 94.19 200 TYR A CA 1
ATOM 1578 C C . TYR A 1 200 ? -15.724 -12.633 27.234 1.00 94.19 200 TYR A C 1
ATOM 1580 O O . TYR A 1 200 ? -14.914 -12.480 28.142 1.00 94.19 200 TYR A O 1
ATOM 1588 N N . LEU A 1 201 ? -15.374 -12.715 25.952 1.00 94.56 201 LEU A N 1
ATOM 1589 C CA . LEU A 1 201 ? -14.004 -12.478 25.487 1.00 94.56 201 LEU A CA 1
ATOM 1590 C C . LEU A 1 201 ? -13.840 -10.967 25.250 1.00 94.56 201 LEU A C 1
ATOM 1592 O O . LEU A 1 201 ? -14.579 -10.409 24.438 1.00 94.56 201 LEU A O 1
ATOM 1596 N N . SER A 1 202 ? -12.958 -10.287 25.990 1.00 88.50 202 SER A N 1
ATOM 1597 C CA . SER A 1 202 ? -12.939 -8.811 26.091 1.00 88.50 202 SER A CA 1
ATOM 1598 C C . SER A 1 202 ? -11.744 -8.112 25.422 1.00 88.50 202 SER A C 1
ATOM 1600 O O . SER A 1 202 ? -11.877 -6.942 25.056 1.00 88.50 202 SER A O 1
ATOM 1602 N N . GLN A 1 203 ? -10.621 -8.810 25.234 1.00 81.75 203 GLN A N 1
ATOM 1603 C CA . GLN A 1 203 ? -9.401 -8.332 24.561 1.00 81.75 203 GLN A CA 1
ATOM 1604 C C . GLN A 1 203 ? -9.059 -9.246 23.380 1.00 81.75 203 GLN A C 1
ATOM 1606 O O . GLN A 1 203 ? -8.031 -9.908 23.347 1.00 81.75 203 GLN A O 1
ATOM 1611 N N . ASN A 1 204 ? -10.016 -9.398 22.464 1.00 85.62 204 ASN A N 1
ATOM 1612 C CA . ASN A 1 204 ? -9.967 -10.447 21.455 1.00 85.62 204 ASN A CA 1
ATOM 1613 C C . ASN A 1 204 ? -9.546 -9.879 20.087 1.00 85.62 204 ASN A C 1
ATOM 1615 O O . ASN A 1 204 ? -10.317 -9.138 19.464 1.00 85.62 204 ASN A O 1
ATOM 1619 N N . GLY A 1 205 ? -8.341 -10.200 19.608 1.00 83.62 205 GLY A N 1
ATOM 1620 C CA . GLY A 1 205 ? -7.830 -9.733 18.314 1.00 83.62 205 GLY A CA 1
ATOM 1621 C C . GLY A 1 205 ? -6.520 -10.401 17.891 1.00 83.62 205 GLY A C 1
ATOM 1622 O O . GLY A 1 205 ? -5.843 -11.015 18.706 1.00 83.62 205 GLY A O 1
ATOM 1623 N N . TRP A 1 206 ? -6.167 -10.254 16.613 1.00 83.88 206 TRP A N 1
ATOM 1624 C CA . TRP A 1 206 ? -4.868 -10.652 16.066 1.00 83.88 206 TRP A CA 1
ATOM 1625 C C . TRP A 1 206 ? -4.193 -9.419 15.454 1.00 83.88 206 TRP A C 1
ATOM 1627 O O . TRP A 1 206 ? -4.804 -8.803 14.579 1.00 83.88 206 TRP A O 1
ATOM 1637 N N . PRO A 1 207 ? -2.985 -9.024 15.890 1.00 77.88 207 PRO A N 1
ATOM 1638 C CA . PRO A 1 207 ? -2.385 -7.777 15.441 1.00 77.88 207 PRO A CA 1
ATOM 1639 C C . PRO A 1 207 ? -1.825 -7.869 14.015 1.00 77.88 207 PRO A C 1
ATOM 1641 O O . PRO A 1 207 ? -1.225 -8.877 13.631 1.00 77.88 207 PRO A O 1
ATOM 1644 N N . SER A 1 208 ? -1.900 -6.778 13.249 1.00 71.69 208 SER A N 1
ATOM 1645 C CA . SER A 1 208 ? -1.197 -6.644 11.960 1.00 71.69 208 SER A CA 1
ATOM 1646 C C . SER A 1 208 ? 0.257 -6.196 12.061 1.00 71.69 208 SER A C 1
ATOM 1648 O O . SER A 1 208 ? 0.946 -6.112 11.043 1.00 71.69 208 SER A O 1
ATOM 1650 N N . LYS A 1 209 ? 0.754 -5.905 13.263 1.00 70.62 209 LYS A N 1
ATOM 1651 C CA . LYS A 1 209 ? 2.155 -5.541 13.503 1.00 70.62 209 LYS A CA 1
ATOM 1652 C C . LYS A 1 209 ? 2.558 -5.826 14.944 1.00 70.62 209 LYS A C 1
ATOM 1654 O O . LYS A 1 209 ? 1.750 -5.684 15.851 1.00 70.62 209 LYS A O 1
ATOM 1659 N N . THR A 1 210 ? 3.833 -6.134 15.153 1.00 75.44 210 THR A N 1
ATOM 1660 C CA . THR A 1 210 ? 4.440 -6.249 16.487 1.00 75.44 210 THR A CA 1
ATOM 1661 C C . THR A 1 210 ? 5.208 -4.982 16.848 1.00 75.44 210 THR A C 1
ATOM 1663 O O . THR A 1 210 ? 5.859 -4.380 15.987 1.00 75.44 210 THR A O 1
ATOM 1666 N N . TYR A 1 211 ? 5.194 -4.595 18.118 1.00 77.50 211 TYR A N 1
ATOM 1667 C CA . TYR A 1 211 ? 6.041 -3.538 18.681 1.00 77.50 211 TYR A CA 1
ATOM 1668 C C . TYR A 1 211 ? 6.206 -3.753 20.185 1.00 77.50 211 TYR A C 1
ATOM 1670 O O . TYR A 1 211 ? 5.580 -4.641 20.752 1.00 77.50 211 TYR A O 1
ATOM 1678 N N . SER A 1 212 ? 7.058 -2.947 20.823 1.00 80.56 212 SER A N 1
ATOM 1679 C CA . SER A 1 212 ? 7.355 -3.117 22.244 1.00 80.56 212 SER A CA 1
ATOM 1680 C C . SER A 1 212 ? 6.110 -2.963 23.118 1.00 80.56 212 SER A C 1
ATOM 1682 O O . SER A 1 212 ? 5.453 -1.922 23.063 1.00 80.56 212 SER A O 1
ATOM 1684 N N . GLY A 1 213 ? 5.805 -3.995 23.905 1.00 74.75 213 GLY A N 1
ATOM 1685 C CA . GLY A 1 213 ? 4.598 -4.118 24.723 1.00 74.75 213 GLY A CA 1
ATOM 1686 C C . GLY A 1 213 ? 3.432 -4.841 24.037 1.00 74.75 213 GLY A C 1
ATOM 1687 O O . GLY A 1 213 ? 2.419 -5.072 24.687 1.00 74.75 213 GLY A O 1
ATOM 1688 N N . VAL A 1 214 ? 3.560 -5.188 22.753 1.00 75.19 214 VAL A N 1
ATOM 1689 C CA . VAL A 1 214 ? 2.566 -5.914 21.938 1.00 75.19 214 VAL A CA 1
ATOM 1690 C C . VAL A 1 214 ? 3.283 -6.966 21.080 1.00 75.19 214 VAL A C 1
ATOM 1692 O O . VAL A 1 214 ? 3.102 -7.093 19.866 1.00 75.19 214 VAL A O 1
ATOM 1695 N N . GLU A 1 215 ? 4.203 -7.693 21.702 1.00 83.69 215 GLU A N 1
ATOM 1696 C CA . GLU A 1 215 ? 4.872 -8.837 21.099 1.00 83.69 215 GLU A CA 1
ATOM 1697 C C . GLU A 1 215 ? 4.044 -10.116 21.288 1.00 83.69 215 GLU A C 1
ATOM 1699 O O . GLU A 1 215 ? 3.428 -10.308 22.337 1.00 83.69 215 GLU A O 1
ATOM 1704 N N . PRO A 1 216 ? 4.033 -11.030 20.303 1.00 83.19 216 PRO A N 1
ATOM 1705 C CA . PRO A 1 216 ? 3.404 -12.320 20.490 1.00 83.19 216 PRO A CA 1
ATOM 1706 C C . PRO A 1 216 ? 4.211 -13.177 21.466 1.00 83.19 216 PRO A C 1
ATOM 1708 O O . PRO A 1 216 ? 5.443 -13.191 21.450 1.00 83.19 216 PRO A O 1
ATOM 1711 N N . ASN A 1 217 ? 3.503 -13.980 22.253 1.00 83.19 217 ASN A N 1
ATOM 1712 C CA . ASN A 1 217 ? 4.118 -14.957 23.153 1.00 83.19 217 ASN A CA 1
ATOM 1713 C C . ASN A 1 217 ? 4.799 -16.108 22.400 1.00 83.19 217 ASN A C 1
ATOM 1715 O O . ASN A 1 217 ? 5.773 -16.690 22.879 1.00 83.19 217 ASN A O 1
ATOM 1719 N N . SER A 1 218 ? 4.293 -16.436 21.211 1.00 86.69 218 SER A N 1
ATOM 1720 C CA . SER A 1 218 ? 4.883 -17.425 20.316 1.00 86.69 218 SER A CA 1
ATOM 1721 C C . SER A 1 218 ? 5.822 -16.759 19.314 1.00 86.69 218 SER A C 1
ATOM 1723 O O . SER A 1 218 ? 5.426 -15.877 18.555 1.00 86.69 218 SER A O 1
ATOM 1725 N N . ALA A 1 219 ? 7.054 -17.261 19.225 1.00 85.62 219 ALA A N 1
ATOM 1726 C CA . ALA A 1 219 ? 8.014 -16.836 18.204 1.00 85.62 219 ALA A CA 1
ATOM 1727 C C . ALA A 1 219 ? 7.593 -17.225 16.771 1.00 85.62 219 ALA A C 1
ATOM 1729 O O . ALA A 1 219 ? 8.159 -16.712 15.808 1.00 85.62 219 ALA A O 1
ATOM 1730 N N . ALA A 1 220 ? 6.635 -18.146 16.623 1.00 87.75 220 ALA A N 1
ATOM 1731 C CA . ALA A 1 220 ? 6.087 -18.546 15.330 1.00 87.75 220 ALA A CA 1
ATOM 1732 C C . ALA A 1 220 ? 4.905 -17.669 14.886 1.00 87.75 220 ALA A C 1
ATOM 1734 O O . ALA A 1 220 ? 4.444 -17.821 13.755 1.00 87.75 220 ALA A O 1
ATOM 1735 N N . ALA A 1 221 ? 4.398 -16.795 15.762 1.00 87.56 221 ALA A N 1
ATOM 1736 C CA . ALA A 1 221 ? 3.253 -15.952 15.467 1.00 87.56 221 ALA A CA 1
ATOM 1737 C C . ALA A 1 221 ? 3.595 -14.887 14.420 1.00 87.56 221 ALA A C 1
ATOM 1739 O O . ALA A 1 221 ? 4.548 -14.119 14.565 1.00 87.56 221 ALA A O 1
ATOM 1740 N N . VAL A 1 222 ? 2.782 -14.816 13.371 1.00 82.81 222 VAL A N 1
ATOM 1741 C CA . VAL A 1 222 ? 2.928 -13.837 12.295 1.00 82.81 222 VAL A CA 1
ATOM 1742 C C . VAL A 1 222 ? 1.962 -12.678 12.531 1.00 82.81 222 VAL A C 1
ATOM 1744 O O . VAL A 1 222 ? 0.755 -12.843 12.394 1.00 82.81 222 VAL A O 1
ATOM 1747 N N . ALA A 1 223 ? 2.474 -11.488 12.846 1.00 76.69 223 ALA A N 1
ATOM 1748 C CA . ALA A 1 223 ? 1.665 -10.268 12.872 1.00 76.69 223 ALA A CA 1
ATOM 1749 C C . ALA A 1 223 ? 1.790 -9.543 11.528 1.00 76.69 223 ALA A C 1
ATOM 1751 O O . ALA A 1 223 ? 2.839 -8.977 11.213 1.00 76.69 223 ALA A O 1
ATOM 1752 N N . ASN A 1 224 ? 0.742 -9.595 10.713 1.00 64.69 224 ASN A N 1
ATOM 1753 C CA . ASN A 1 224 ? 0.660 -8.854 9.461 1.00 64.69 224 ASN A CA 1
ATOM 1754 C C . ASN A 1 224 ? -0.809 -8.581 9.105 1.00 64.69 224 ASN A C 1
ATOM 1756 O O . ASN A 1 224 ? -1.733 -9.174 9.663 1.00 64.69 224 ASN A O 1
ATOM 1760 N N . ILE A 1 225 ? -1.022 -7.688 8.142 1.00 58.78 225 ILE A N 1
ATOM 1761 C CA . ILE A 1 225 ? -2.358 -7.379 7.624 1.00 58.78 225 ILE A CA 1
ATOM 1762 C C . ILE A 1 225 ? -3.027 -8.624 7.047 1.00 58.78 225 ILE A C 1
ATOM 1764 O O . ILE A 1 225 ? -4.238 -8.691 7.034 1.00 58.78 225 ILE A O 1
ATOM 1768 N N . GLU A 1 226 ? -2.299 -9.627 6.562 1.00 61.66 226 GLU A N 1
ATOM 1769 C CA . GLU A 1 226 ? -2.948 -10.835 6.052 1.00 61.66 226 GLU A CA 1
ATOM 1770 C C . GLU A 1 226 ? -3.666 -11.611 7.159 1.00 61.66 226 GLU A C 1
ATOM 1772 O O . GLU A 1 226 ? -4.840 -11.932 6.997 1.00 61.66 226 GLU A O 1
ATOM 1777 N N . GLN A 1 227 ? -3.009 -11.786 8.304 1.00 65.06 227 GLN A N 1
ATOM 1778 C CA . GLN A 1 227 ? -3.571 -12.425 9.490 1.00 65.06 227 GLN A CA 1
ATOM 1779 C C . GLN A 1 227 ? -4.668 -11.581 10.162 1.00 65.06 227 GLN A C 1
ATOM 1781 O O . GLN A 1 227 ? -5.585 -12.129 10.773 1.00 65.06 227 GLN A O 1
ATOM 1786 N N . GLU A 1 228 ? -4.606 -10.252 10.021 1.00 62.97 228 GLU A N 1
ATOM 1787 C CA . GLU A 1 228 ? -5.671 -9.342 10.464 1.00 62.97 228 GLU A CA 1
ATOM 1788 C C . GLU A 1 228 ? -6.834 -9.239 9.435 1.00 62.97 228 GLU A C 1
ATOM 1790 O O . GLU A 1 228 ? -7.994 -9.090 9.827 1.00 62.97 228 GLU A O 1
ATOM 1795 N N . GLN A 1 229 ? -6.557 -9.296 8.118 1.00 55.06 229 GLN A N 1
ATOM 1796 C CA . GLN A 1 229 ? -7.403 -8.716 7.050 1.00 55.06 229 GLN A CA 1
ATOM 1797 C C . GLN A 1 229 ? -7.390 -9.359 5.634 1.00 55.06 229 GLN A C 1
ATOM 1799 O O . GLN A 1 229 ? -8.177 -8.879 4.806 1.00 55.06 229 GLN A O 1
ATOM 1804 N N . HIS A 1 230 ? -6.616 -10.390 5.241 1.00 36.69 230 HIS A N 1
ATOM 1805 C CA . HIS A 1 230 ? -6.742 -10.847 3.835 1.00 36.69 230 HIS A CA 1
ATOM 1806 C C . HIS A 1 230 ? -8.017 -11.677 3.577 1.00 36.69 230 HIS A C 1
ATOM 1808 O O . HIS A 1 230 ? -8.136 -12.852 3.893 1.00 36.69 230 HIS A O 1
ATOM 1814 N N . ARG A 1 231 ? -8.944 -11.019 2.876 1.00 37.69 231 ARG A N 1
ATOM 1815 C CA . ARG A 1 231 ? -10.187 -11.483 2.236 1.00 37.69 231 ARG A CA 1
ATOM 1816 C C . ARG A 1 231 ? -11.343 -11.959 3.089 1.00 37.69 231 ARG A C 1
ATOM 1818 O O . ARG A 1 231 ? -12.437 -11.641 2.660 1.00 37.69 231 ARG A O 1
ATOM 1825 N N . ASP A 1 232 ? -11.155 -12.578 4.240 1.00 43.28 232 ASP A N 1
ATOM 1826 C CA . ASP A 1 232 ? -12.211 -12.724 5.239 1.00 43.28 232 ASP A CA 1
ATOM 1827 C C . ASP A 1 232 ? -11.518 -12.996 6.588 1.00 43.28 232 ASP A C 1
ATOM 1829 O O . ASP A 1 232 ? -10.997 -14.076 6.810 1.00 43.28 232 ASP A O 1
ATOM 1833 N N . LYS A 1 233 ? -11.432 -11.967 7.437 1.00 57.88 233 LYS A N 1
ATOM 1834 C CA . LYS A 1 233 ? -11.040 -11.949 8.860 1.00 57.88 233 LYS A CA 1
ATOM 1835 C C . LYS A 1 233 ? -10.460 -13.255 9.474 1.00 57.88 233 LYS A C 1
ATOM 1837 O O . LYS A 1 233 ? -11.105 -13.750 10.381 1.00 57.88 233 LYS A O 1
ATOM 1842 N N . ASP A 1 234 ? -9.302 -13.816 9.107 1.00 65.25 234 ASP A N 1
ATOM 1843 C CA . ASP A 1 234 ? -8.891 -15.172 9.571 1.00 65.25 234 ASP A CA 1
ATOM 1844 C C . ASP A 1 234 ? -9.166 -15.450 11.063 1.00 65.25 234 ASP A C 1
ATOM 1846 O O . ASP A 1 234 ? -9.746 -16.480 11.409 1.00 65.25 234 ASP A O 1
ATOM 1850 N N . TYR A 1 235 ? -8.875 -14.485 11.943 1.00 77.31 235 TYR A N 1
ATOM 1851 C CA . TYR A 1 235 ? -9.188 -14.614 13.362 1.00 77.31 235 TYR A CA 1
ATOM 1852 C C . TYR A 1 235 ? -10.680 -14.449 13.715 1.00 77.31 235 TYR A C 1
ATOM 1854 O O . TYR A 1 235 ? -11.249 -15.284 14.413 1.00 77.31 235 TYR A O 1
ATOM 1862 N N . PHE A 1 236 ? -11.371 -13.407 13.241 1.00 81.31 236 PHE A N 1
ATOM 1863 C CA . PHE A 1 236 ? -12.802 -13.244 13.558 1.00 81.31 236 PHE A CA 1
ATOM 1864 C C . PHE A 1 236 ? -13.707 -14.212 12.782 1.00 81.31 236 PHE A C 1
ATOM 1866 O O . PHE A 1 236 ? -14.772 -14.553 13.277 1.00 81.31 236 PHE A O 1
ATOM 1873 N N . ASN A 1 237 ? -13.282 -14.683 11.613 1.00 79.81 237 ASN A N 1
ATOM 1874 C CA . ASN A 1 237 ? -13.859 -15.810 10.894 1.00 79.81 237 ASN A CA 1
ATOM 1875 C C . ASN A 1 237 ? -13.678 -17.085 11.684 1.00 79.81 237 ASN A C 1
ATOM 1877 O O . ASN A 1 237 ? -14.640 -17.823 11.833 1.00 79.81 237 ASN A O 1
ATOM 1881 N N . LEU A 1 238 ? -12.483 -17.322 12.234 1.00 86.69 238 LEU A N 1
ATOM 1882 C CA . LEU A 1 238 ? -12.285 -18.440 13.138 1.00 86.69 238 LEU A CA 1
ATOM 1883 C C . LEU A 1 238 ? -13.286 -18.363 14.297 1.00 86.69 238 LEU A C 1
ATOM 1885 O O . LEU A 1 238 ? -13.931 -19.361 14.597 1.00 86.69 238 LEU A O 1
ATOM 1889 N N . LEU A 1 239 ? -13.485 -17.196 14.919 1.00 88.44 239 LEU A N 1
ATOM 1890 C CA . LEU A 1 239 ? -14.506 -17.040 15.964 1.00 88.44 239 LEU A CA 1
ATOM 1891 C C . LEU A 1 239 ? -15.940 -17.236 15.425 1.00 88.44 239 LEU A C 1
ATOM 1893 O O . LEU A 1 239 ? -16.759 -17.890 16.077 1.00 88.44 239 LEU A O 1
ATOM 1897 N N . ASP A 1 240 ? -16.267 -16.702 14.248 1.00 85.88 240 ASP A N 1
ATOM 1898 C CA . ASP A 1 240 ? -17.589 -16.837 13.622 1.00 85.88 240 ASP A CA 1
ATOM 1899 C C . ASP A 1 240 ? -17.898 -18.301 13.244 1.00 85.88 240 ASP A C 1
ATOM 1901 O O . ASP A 1 240 ? -19.002 -18.786 13.515 1.00 85.88 240 ASP A O 1
ATOM 1905 N N . ASP A 1 241 ? -16.919 -19.061 12.750 1.00 90.38 241 ASP A N 1
ATOM 1906 C CA . ASP A 1 241 ? -17.015 -20.498 12.448 1.00 90.38 241 ASP A CA 1
ATOM 1907 C C . ASP A 1 241 ? -17.267 -21.337 13.710 1.00 90.38 241 ASP A C 1
ATOM 1909 O O . ASP A 1 241 ? -17.807 -22.448 13.659 1.00 90.38 241 ASP A O 1
ATOM 1913 N N . LYS A 1 242 ? -16.943 -20.782 14.881 1.00 93.00 242 LYS A N 1
ATOM 1914 C CA . LYS A 1 242 ? -17.191 -21.378 16.200 1.00 93.00 242 LYS A CA 1
ATOM 1915 C C . LYS A 1 242 ? -18.482 -20.867 16.836 1.00 93.00 242 LYS A C 1
ATOM 1917 O O . LYS A 1 242 ? -18.772 -21.203 17.983 1.00 93.00 242 LYS A O 1
ATOM 1922 N N . CYS A 1 243 ? -19.337 -20.145 16.104 1.00 90.06 243 CYS A N 1
ATOM 1923 C CA . CYS A 1 243 ? -20.623 -19.654 16.613 1.00 90.06 243 CYS A CA 1
ATOM 1924 C C . CYS A 1 243 ? -21.497 -20.773 17.215 1.00 90.06 243 CYS A C 1
ATOM 1926 O O . CYS A 1 243 ? -22.118 -20.581 18.263 1.00 90.06 243 CYS A O 1
ATOM 1928 N N . SER A 1 244 ? -21.531 -21.957 16.590 1.00 92.06 244 SER A N 1
ATOM 1929 C CA . SER A 1 244 ? -22.264 -23.118 17.119 1.00 92.06 244 SER A CA 1
ATOM 1930 C C . SER A 1 244 ? -21.715 -23.580 18.469 1.00 92.06 244 SER A C 1
ATOM 1932 O O . SER A 1 244 ? -22.497 -23.834 19.381 1.00 92.06 244 SER A O 1
ATOM 1934 N N . TYR A 1 245 ? -20.388 -23.615 18.617 1.00 92.94 245 TYR A N 1
ATOM 1935 C CA . TYR A 1 245 ? -19.718 -23.919 19.880 1.00 92.94 245 TYR A CA 1
ATOM 1936 C C . TYR A 1 245 ? -20.023 -22.853 20.940 1.00 92.94 245 TYR A C 1
ATOM 1938 O O . TYR A 1 245 ? -20.468 -23.177 22.041 1.00 92.94 245 TYR A O 1
ATOM 1946 N N . PHE A 1 246 ? -19.913 -21.566 20.593 1.00 93.12 246 PHE A N 1
ATOM 1947 C CA . PHE A 1 246 ? -20.212 -20.479 21.526 1.00 93.12 246 PHE A CA 1
ATOM 1948 C C . PHE A 1 246 ? -21.638 -20.521 22.062 1.00 93.12 246 PHE A C 1
ATOM 1950 O O . PHE A 1 246 ? -21.845 -20.137 23.208 1.00 93.12 246 PHE A O 1
ATOM 1957 N N .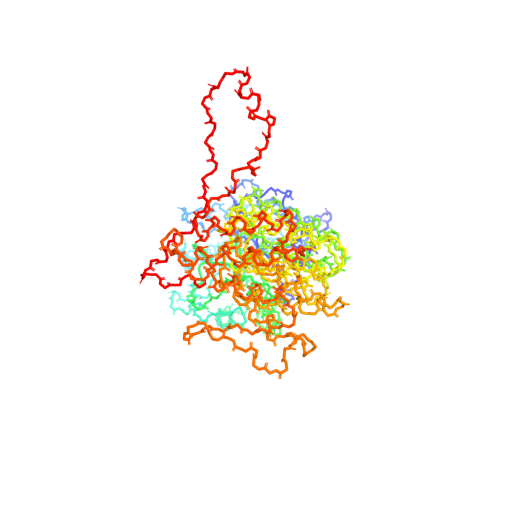 LYS A 1 247 ? -22.616 -21.004 21.291 1.00 91.81 247 LYS A N 1
ATOM 1958 C CA . LYS A 1 247 ? -24.005 -21.155 21.754 1.00 91.81 247 LYS A CA 1
ATOM 1959 C C . LYS A 1 247 ? -24.194 -22.279 22.774 1.00 91.81 247 LYS A C 1
ATOM 1961 O O . LYS A 1 247 ? -25.151 -22.217 23.541 1.00 91.81 247 LYS A O 1
ATOM 1966 N N . THR A 1 248 ? -23.329 -23.295 22.789 1.00 91.12 248 THR A N 1
ATOM 1967 C CA . THR A 1 248 ? -23.467 -24.454 23.692 1.00 91.12 248 THR A CA 1
ATOM 1968 C C . THR A 1 248 ? -22.870 -24.231 25.078 1.00 91.12 248 THR A C 1
ATOM 1970 O O . THR A 1 248 ? -23.126 -25.017 25.988 1.00 91.12 248 THR A O 1
ATOM 1973 N N . ILE A 1 249 ? -22.090 -23.165 25.259 1.00 93.38 249 ILE A N 1
ATOM 1974 C CA . ILE A 1 249 ? -21.394 -22.898 26.518 1.00 93.38 249 ILE A CA 1
ATOM 1975 C C . ILE A 1 249 ? -22.378 -22.480 27.633 1.00 93.38 249 ILE A C 1
ATOM 1977 O O . ILE A 1 249 ? -23.296 -21.688 27.379 1.00 93.38 249 ILE A O 1
ATOM 1981 N N . PRO A 1 250 ? -22.203 -22.976 28.880 1.00 90.19 250 PRO A N 1
ATOM 1982 C CA . PRO A 1 250 ? -23.005 -22.562 30.032 1.00 90.19 250 PRO A CA 1
ATOM 1983 C C . PRO A 1 250 ? -23.046 -21.043 30.250 1.00 90.19 250 PRO A C 1
ATOM 1985 O O . PRO A 1 250 ? -22.177 -20.300 29.808 1.00 90.19 250 PRO A O 1
ATOM 1988 N N . GLY A 1 251 ? -24.081 -20.569 30.948 1.00 88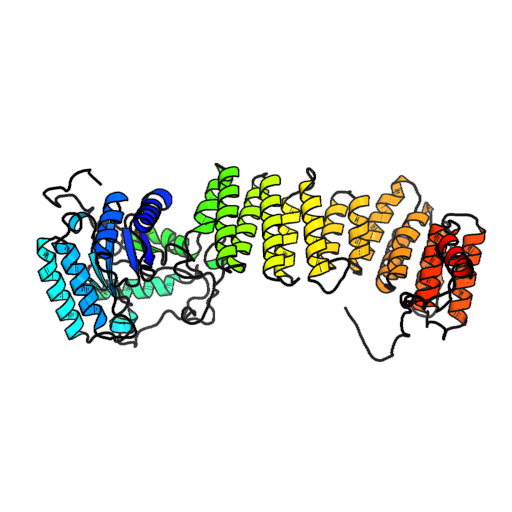.38 251 GLY A N 1
ATOM 1989 C CA . GLY A 1 251 ? -24.287 -19.133 31.165 1.00 88.38 251 GLY A CA 1
ATOM 1990 C C . GLY A 1 251 ? -24.927 -18.410 29.975 1.00 88.38 251 GLY A C 1
ATOM 1991 O O . GLY A 1 251 ? -24.930 -17.182 29.946 1.00 88.38 251 GLY A O 1
ATOM 1992 N N . GLY A 1 252 ? -25.493 -19.148 29.012 1.00 89.75 252 GLY A N 1
ATOM 1993 C CA . GLY A 1 252 ? -26.182 -18.574 27.853 1.00 89.75 252 GLY A CA 1
ATOM 1994 C C . GLY A 1 252 ? -25.266 -18.298 26.655 1.00 89.75 252 GLY A C 1
ATOM 1995 O O . GLY A 1 252 ? -25.508 -17.363 25.891 1.00 89.75 252 GLY A O 1
ATOM 1996 N N . GLY A 1 253 ? -24.191 -19.072 26.520 1.00 93.31 253 GLY A N 1
ATOM 1997 C CA . GLY A 1 253 ? -23.195 -18.958 25.463 1.00 93.31 253 GLY A CA 1
ATOM 1998 C C . GLY A 1 253 ? -22.143 -17.867 25.682 1.00 93.31 253 GLY A C 1
ATOM 1999 O O . GLY A 1 253 ? -22.229 -17.089 26.633 1.00 93.31 253 GLY A O 1
ATOM 2000 N N . ILE A 1 254 ? -21.165 -17.781 24.779 1.00 94.94 254 ILE A N 1
ATOM 2001 C CA . ILE A 1 254 ? -20.051 -16.815 24.838 1.00 94.94 254 ILE A CA 1
ATOM 2002 C C . ILE A 1 254 ? -20.297 -15.643 23.899 1.00 94.94 254 ILE A C 1
ATOM 2004 O O . ILE A 1 254 ? -20.540 -15.845 22.708 1.00 94.94 254 ILE A O 1
ATOM 2008 N N . GLY A 1 255 ? -20.200 -14.422 24.429 1.00 94.38 255 GLY A N 1
ATOM 2009 C CA . GLY A 1 255 ? -20.103 -13.197 23.633 1.00 94.38 255 GLY A CA 1
ATOM 2010 C C . GLY A 1 255 ? -18.651 -12.732 23.508 1.00 94.38 255 GLY A C 1
ATOM 2011 O O . GLY A 1 255 ? -17.860 -12.953 24.419 1.00 94.38 255 GLY A O 1
ATOM 2012 N N . TRP A 1 256 ? -18.286 -12.063 22.419 1.00 93.44 256 TRP A N 1
ATOM 2013 C CA . TRP A 1 256 ? -16.935 -11.529 22.237 1.00 93.44 256 TRP A CA 1
ATOM 2014 C C . TRP A 1 256 ? -16.920 -10.084 21.725 1.00 93.44 256 TRP A C 1
ATOM 2016 O O . TRP A 1 256 ? -17.774 -9.660 20.935 1.00 93.44 256 TRP A O 1
ATOM 2026 N N . PHE A 1 257 ? -15.944 -9.328 22.224 1.00 93.12 257 PHE A N 1
ATOM 2027 C CA . PHE A 1 257 ? -15.615 -7.970 21.816 1.00 93.12 257 PHE A CA 1
ATOM 2028 C C . PHE A 1 257 ? -14.384 -7.994 20.917 1.00 93.12 257 PHE A C 1
ATOM 2030 O O . PHE A 1 257 ? -13.400 -8.637 21.267 1.00 93.12 257 PHE A O 1
ATOM 2037 N N . ALA A 1 258 ? -14.414 -7.269 19.799 1.00 89.06 258 ALA A N 1
ATOM 2038 C CA . ALA A 1 258 ? -13.179 -6.972 19.073 1.00 89.06 258 ALA A CA 1
ATOM 2039 C C . ALA A 1 258 ? -12.261 -6.089 19.941 1.00 89.06 258 ALA A C 1
ATOM 2041 O O . ALA A 1 258 ? -12.763 -5.200 20.642 1.00 89.06 258 ALA A O 1
ATOM 2042 N N . HIS A 1 259 ? -10.949 -6.343 19.893 1.00 87.19 259 HIS A N 1
ATOM 2043 C CA . HIS A 1 259 ? -9.957 -5.767 20.813 1.00 87.19 259 HIS A CA 1
ATOM 2044 C C . HIS A 1 259 ? -9.931 -4.240 20.863 1.00 87.19 259 HIS A C 1
ATOM 2046 O O . HIS A 1 259 ? -9.876 -3.680 21.952 1.00 87.19 259 HIS A O 1
ATOM 2052 N N . ILE A 1 260 ? -10.011 -3.544 19.724 1.00 87.31 260 ILE A N 1
ATOM 2053 C CA . ILE A 1 260 ? -10.064 -2.081 19.749 1.00 87.31 260 ILE A CA 1
ATOM 2054 C C . ILE A 1 260 ? -10.824 -1.474 18.569 1.00 87.31 260 ILE A C 1
ATOM 2056 O O . ILE A 1 260 ? -10.881 -2.018 17.467 1.00 87.31 260 ILE A O 1
ATOM 2060 N N . TYR A 1 261 ? -11.439 -0.315 18.801 1.00 84.25 261 TYR A N 1
ATOM 2061 C CA . TYR A 1 261 ? -12.279 0.363 17.814 1.00 84.25 261 TYR A CA 1
ATOM 2062 C C . TYR A 1 261 ? -11.503 0.992 16.650 1.00 84.25 261 TYR A C 1
ATOM 2064 O O . TYR A 1 261 ? -12.039 1.074 15.544 1.00 84.25 261 TYR A O 1
ATOM 2072 N N . SER A 1 262 ? -10.272 1.460 16.860 1.00 76.25 262 SER A N 1
ATOM 2073 C CA . SER A 1 262 ? -9.503 2.177 15.833 1.00 76.25 262 SER A CA 1
ATOM 2074 C C . SER A 1 262 ? -8.001 2.025 16.041 1.00 76.25 262 SER A C 1
ATOM 2076 O O . SER A 1 262 ? -7.554 1.975 17.179 1.00 76.25 262 SER A O 1
ATOM 2078 N N . ASP A 1 263 ? -7.218 2.050 14.960 1.00 67.75 263 ASP A N 1
ATOM 2079 C CA . ASP A 1 263 ? -5.747 1.902 15.025 1.00 67.75 263 ASP A CA 1
ATOM 2080 C C . ASP A 1 263 ? -5.096 3.079 15.750 1.00 67.75 263 ASP A C 1
ATOM 2082 O O . ASP A 1 263 ? -4.044 2.955 16.363 1.00 67.75 263 ASP A O 1
ATOM 2086 N N . ASP A 1 264 ? -5.762 4.234 15.711 1.00 69.38 264 ASP A N 1
ATOM 2087 C CA . ASP A 1 264 ? -5.367 5.418 16.471 1.00 69.38 264 ASP A CA 1
ATOM 2088 C C . ASP A 1 264 ? -5.431 5.200 17.994 1.00 69.38 264 ASP A C 1
ATOM 2090 O O . ASP A 1 264 ? -4.863 5.993 18.741 1.00 69.38 264 ASP A O 1
ATOM 2094 N N . GLN A 1 265 ? -6.172 4.186 18.459 1.00 77.81 265 GLN A N 1
ATOM 2095 C CA . GLN A 1 265 ? -6.272 3.825 19.875 1.00 77.81 265 GLN A CA 1
ATOM 2096 C C . GLN A 1 265 ? -5.212 2.797 20.265 1.00 77.81 265 GLN A C 1
ATOM 2098 O O . GLN A 1 265 ? -4.581 2.957 21.304 1.00 77.81 265 GLN A O 1
ATOM 2103 N N . GLU A 1 266 ? -4.991 1.788 19.423 1.00 76.12 266 GLU A N 1
ATOM 2104 C CA . GLU A 1 266 ? -3.914 0.816 19.591 1.00 76.12 266 GLU A CA 1
ATOM 2105 C C . GLU A 1 266 ? -3.445 0.323 18.209 1.00 76.12 266 GLU A C 1
ATOM 2107 O O . GLU A 1 266 ? -4.222 -0.330 17.501 1.00 76.12 266 GLU A O 1
ATOM 2112 N N . PRO A 1 267 ? -2.218 0.677 17.773 1.00 71.62 267 PRO A N 1
ATOM 2113 C CA . PRO A 1 267 ? -1.756 0.383 16.422 1.00 71.62 267 PRO A CA 1
ATOM 2114 C C . PRO A 1 267 ? -1.751 -1.111 16.099 1.00 71.62 267 PRO A C 1
ATOM 2116 O O . PRO A 1 267 ? -1.139 -1.895 16.810 1.00 71.62 267 PRO A O 1
ATOM 2119 N N . GLY A 1 268 ? -2.330 -1.498 14.966 1.00 67.44 268 GLY A N 1
ATOM 2120 C CA . GLY A 1 268 ? -2.312 -2.883 14.497 1.00 67.44 268 GLY A CA 1
ATOM 2121 C C . GLY A 1 268 ? -3.485 -3.728 14.983 1.00 67.44 268 GLY A C 1
ATOM 2122 O O . GLY A 1 268 ? -3.562 -4.892 14.613 1.00 67.44 268 GLY A O 1
ATOM 2123 N N . TYR A 1 269 ? -4.401 -3.161 15.770 1.00 70.25 269 TYR A N 1
ATOM 2124 C CA . TYR A 1 269 ? -5.643 -3.821 16.191 1.00 70.25 269 TYR A CA 1
ATOM 2125 C C . TYR A 1 269 ? -6.906 -3.114 15.677 1.00 70.25 269 TYR A C 1
ATOM 2127 O O . TYR A 1 269 ? -8.037 -3.509 15.980 1.00 70.25 269 TYR A O 1
ATOM 2135 N N . GLY A 1 270 ? -6.732 -2.017 14.950 1.00 58.62 270 GLY A N 1
ATOM 2136 C CA . GLY A 1 270 ? -7.742 -1.022 14.681 1.00 58.62 270 GLY A CA 1
ATOM 2137 C C . GLY A 1 270 ? -8.770 -1.367 13.625 1.00 58.62 270 GLY A C 1
ATOM 2138 O O . GLY A 1 270 ? -8.535 -1.292 12.426 1.00 58.62 270 GLY A O 1
ATOM 2139 N N . PHE A 1 271 ? -10.010 -1.508 14.067 1.00 55.91 271 PHE A N 1
ATOM 2140 C CA . PHE A 1 271 ? -11.139 -1.930 13.242 1.00 55.91 271 PHE A CA 1
ATOM 2141 C C . PHE A 1 271 ? -11.628 -0.949 12.137 1.00 55.91 271 PHE A C 1
ATOM 2143 O O . PHE A 1 271 ? -12.655 -1.221 11.512 1.00 55.91 271 PHE A O 1
ATOM 2150 N N . ARG A 1 272 ? -10.998 0.214 11.879 1.00 58.41 272 ARG A N 1
ATOM 2151 C CA . ARG A 1 272 ? -11.718 1.387 11.312 1.00 58.41 272 ARG A CA 1
ATOM 2152 C C . ARG A 1 272 ? -11.487 1.755 9.841 1.00 58.41 272 ARG A C 1
ATOM 2154 O O . ARG A 1 272 ? -12.474 2.012 9.150 1.00 58.41 272 ARG A O 1
ATOM 2161 N N . ALA A 1 273 ? -10.255 1.885 9.345 1.00 60.53 273 ALA A N 1
ATOM 2162 C CA . ALA A 1 273 ? -10.049 2.596 8.072 1.00 60.53 273 ALA A CA 1
ATOM 2163 C C . ALA A 1 273 ? -10.566 1.806 6.862 1.00 60.53 273 ALA A C 1
ATOM 2165 O O . ALA A 1 273 ? -11.440 2.280 6.135 1.00 60.53 273 ALA A O 1
ATOM 2166 N N . LEU A 1 274 ? -10.082 0.580 6.672 1.00 64.38 274 LEU A N 1
ATOM 2167 C CA . LEU A 1 274 ? -10.445 -0.238 5.514 1.00 64.38 274 LEU A CA 1
ATOM 2168 C C . LEU A 1 274 ? -11.873 -0.782 5.611 1.00 64.38 274 LEU A C 1
ATOM 2170 O O . LEU A 1 274 ? -12.597 -0.750 4.619 1.00 64.38 274 LEU A O 1
ATOM 2174 N N . ASN A 1 275 ? -12.351 -1.134 6.807 1.00 59.28 275 ASN A N 1
ATOM 2175 C CA . ASN A 1 275 ? -13.744 -1.550 7.018 1.00 59.28 275 ASN A CA 1
ATOM 2176 C C . ASN A 1 275 ? -14.765 -0.460 6.659 1.00 59.28 275 ASN A C 1
ATOM 2178 O O . ASN A 1 275 ? -15.882 -0.767 6.246 1.00 59.28 275 ASN A O 1
ATOM 2182 N N . ALA A 1 276 ? -14.398 0.819 6.779 1.00 59.56 276 ALA A N 1
ATOM 2183 C CA . ALA A 1 276 ? -15.259 1.925 6.371 1.00 59.56 276 ALA A CA 1
ATOM 2184 C C . ALA A 1 276 ? -15.201 2.231 4.863 1.00 59.56 276 ALA A C 1
ATOM 2186 O O . ALA A 1 276 ? -16.050 2.986 4.378 1.00 59.56 276 ALA A O 1
ATOM 2187 N N . ILE A 1 277 ? -14.204 1.707 4.140 1.00 69.50 277 ILE A N 1
ATOM 2188 C CA . ILE A 1 277 ? -13.953 1.995 2.721 1.00 69.50 277 ILE A CA 1
ATOM 2189 C C . ILE A 1 277 ? -14.351 0.806 1.846 1.00 69.50 277 ILE A C 1
ATOM 2191 O O . ILE A 1 277 ? -15.159 0.972 0.934 1.00 69.50 277 ILE A O 1
ATOM 2195 N N . LEU A 1 278 ? -13.807 -0.383 2.117 1.00 76.69 278 LEU A N 1
ATOM 2196 C CA . LEU A 1 278 ? -13.893 -1.544 1.230 1.00 76.69 278 LEU A CA 1
ATOM 2197 C C . LEU A 1 278 ? -15.339 -1.974 0.922 1.00 76.69 278 LEU A C 1
ATOM 2199 O O . LEU A 1 278 ? -15.638 -2.169 -0.258 1.00 76.69 278 LEU A O 1
ATOM 2203 N N . PRO A 1 279 ? -16.279 -2.029 1.891 1.00 78.06 279 PRO A N 1
ATOM 2204 C CA . PRO A 1 279 ? -17.668 -2.383 1.588 1.00 78.06 279 PRO A CA 1
ATOM 2205 C C . PRO A 1 279 ? -18.357 -1.388 0.646 1.00 78.06 279 PRO A C 1
ATOM 2207 O O . PRO A 1 279 ? -19.225 -1.775 -0.132 1.00 78.06 279 PRO A O 1
ATOM 2210 N N . LEU A 1 280 ? -17.958 -0.110 0.685 1.00 73.81 280 LEU A N 1
ATOM 2211 C CA . LEU A 1 280 ? -18.541 0.939 -0.152 1.00 73.81 280 LEU A CA 1
ATOM 2212 C C . LEU A 1 280 ? -18.023 0.906 -1.589 1.00 73.81 280 LEU A C 1
ATOM 2214 O O . LEU A 1 280 ? -18.633 1.528 -2.450 1.00 73.81 280 LEU A O 1
ATOM 2218 N N . ILE A 1 281 ? -16.930 0.202 -1.886 1.00 85.88 281 ILE A N 1
ATOM 2219 C CA . ILE A 1 281 ? -16.341 0.212 -3.233 1.00 85.88 281 ILE A CA 1
ATOM 2220 C C . ILE A 1 281 ? -17.311 -0.350 -4.277 1.00 85.88 281 ILE A C 1
ATOM 2222 O O . ILE A 1 281 ? -17.357 0.156 -5.394 1.00 85.88 281 ILE A O 1
ATOM 2226 N N . THR A 1 282 ? -18.113 -1.352 -3.913 1.00 80.81 282 THR A N 1
ATOM 2227 C CA . THR A 1 282 ? -19.080 -1.972 -4.833 1.00 80.81 282 THR A CA 1
ATOM 2228 C C . THR A 1 282 ? -20.373 -1.163 -4.966 1.00 80.81 282 THR A C 1
ATOM 2230 O O . THR A 1 282 ? -20.975 -1.145 -6.037 1.00 80.81 282 THR A O 1
ATOM 2233 N N . THR A 1 283 ? -20.805 -0.475 -3.903 1.00 80.81 283 THR A N 1
ATOM 2234 C CA . THR A 1 283 ? -22.113 0.204 -3.848 1.00 80.81 283 THR A CA 1
ATOM 2235 C C . THR A 1 283 ? -22.043 1.715 -4.062 1.00 80.81 283 THR A C 1
ATOM 2237 O O . THR A 1 283 ? -22.956 2.298 -4.639 1.00 80.81 283 THR A O 1
ATOM 2240 N N . ALA A 1 284 ? -20.982 2.363 -3.583 1.00 84.94 284 ALA A N 1
ATOM 2241 C CA . ALA A 1 284 ? -20.752 3.805 -3.642 1.00 84.94 284 ALA A CA 1
ATOM 2242 C C . ALA A 1 284 ? -19.248 4.122 -3.851 1.00 84.94 284 ALA A C 1
ATOM 2244 O O . ALA A 1 284 ? -18.601 4.699 -2.969 1.00 84.94 284 ALA A O 1
ATOM 2245 N N . PRO A 1 285 ? -18.667 3.778 -5.021 1.00 84.56 285 PRO A N 1
ATOM 2246 C CA . PRO A 1 285 ? -17.220 3.862 -5.241 1.00 84.56 285 PRO A CA 1
ATOM 2247 C C . PRO A 1 285 ? -16.633 5.269 -5.055 1.00 84.56 285 PRO A C 1
ATOM 2249 O O . PRO A 1 285 ? -15.526 5.422 -4.541 1.00 84.56 285 PRO A O 1
ATOM 2252 N N . TYR A 1 286 ? -17.383 6.314 -5.420 1.00 88.62 286 TYR A N 1
ATOM 2253 C CA . TYR A 1 286 ? -16.963 7.701 -5.202 1.00 88.62 286 TYR A CA 1
ATOM 2254 C C . TYR A 1 286 ? -16.864 8.050 -3.709 1.00 88.62 286 TYR A C 1
ATOM 2256 O O . TYR A 1 286 ? -15.913 8.701 -3.280 1.00 88.62 286 TYR A O 1
ATOM 2264 N N . GLU A 1 287 ? -17.811 7.591 -2.888 1.00 79.06 287 GLU A N 1
ATOM 2265 C CA . GLU A 1 287 ? -17.766 7.816 -1.440 1.00 79.06 287 GLU A CA 1
ATOM 2266 C C . GLU A 1 287 ? -16.606 7.055 -0.794 1.00 79.06 287 GLU A C 1
ATOM 2268 O O . GLU A 1 287 ? -15.905 7.610 0.056 1.00 79.06 287 GLU A O 1
ATOM 2273 N N . ALA A 1 288 ? -16.364 5.814 -1.233 1.00 80.00 288 ALA A N 1
ATOM 2274 C CA . ALA A 1 288 ? -15.211 5.020 -0.817 1.00 80.00 288 ALA A CA 1
ATOM 2275 C C . ALA A 1 288 ? -13.895 5.753 -1.129 1.00 80.00 288 ALA A C 1
ATOM 2277 O O . ALA A 1 288 ? -13.039 5.907 -0.255 1.00 80.00 288 ALA A O 1
ATOM 2278 N N . HIS A 1 289 ? -13.772 6.293 -2.345 1.00 91.12 289 HIS A N 1
ATOM 2279 C CA . HIS A 1 289 ? -12.635 7.109 -2.776 1.00 91.12 289 HIS A CA 1
ATOM 2280 C C . HIS A 1 289 ? -12.426 8.340 -1.882 1.00 91.12 289 HIS A C 1
ATOM 2282 O O . HIS A 1 289 ? -11.322 8.549 -1.370 1.00 91.12 289 HIS A O 1
ATOM 2288 N N . GLN A 1 290 ? -13.470 9.136 -1.631 1.00 87.50 290 GLN A N 1
ATOM 2289 C CA . GLN A 1 290 ? -13.356 10.325 -0.775 1.00 87.50 290 GLN A CA 1
ATOM 2290 C C . GLN A 1 290 ? -12.988 9.970 0.675 1.00 87.50 290 GLN A C 1
ATOM 2292 O O . GLN A 1 290 ? -12.187 10.670 1.308 1.00 87.50 290 GLN A O 1
ATOM 2297 N N . LYS A 1 291 ? -13.519 8.860 1.203 1.00 77.62 291 LYS A N 1
ATOM 2298 C CA . LYS A 1 291 ? -13.160 8.350 2.534 1.00 77.62 291 LYS A CA 1
ATOM 2299 C C . LYS A 1 291 ? -11.696 7.930 2.601 1.00 77.62 291 LYS A C 1
ATOM 2301 O O . LYS A 1 291 ? -11.011 8.374 3.519 1.00 77.62 291 LYS A O 1
ATOM 2306 N N . ALA A 1 292 ? -11.203 7.171 1.622 1.00 84.50 292 ALA A N 1
ATOM 2307 C CA . ALA A 1 292 ? -9.801 6.760 1.553 1.00 84.50 292 ALA A CA 1
ATOM 2308 C C . ALA A 1 292 ? -8.852 7.966 1.585 1.00 84.50 292 ALA A C 1
ATOM 2310 O O . ALA A 1 292 ? -7.953 8.018 2.424 1.00 84.50 292 ALA A O 1
ATOM 2311 N N . ARG A 1 293 ? -9.116 8.998 0.767 1.00 91.56 293 ARG A N 1
ATOM 2312 C CA . ARG A 1 293 ? -8.341 10.253 0.792 1.00 91.56 293 ARG A CA 1
ATOM 2313 C C . ARG A 1 293 ? -8.371 10.925 2.162 1.00 91.56 293 ARG A C 1
ATOM 2315 O O . ARG A 1 293 ? -7.347 11.412 2.639 1.00 91.56 293 ARG A O 1
ATOM 2322 N N . THR A 1 294 ? -9.543 10.977 2.790 1.00 76.12 294 THR A N 1
ATOM 2323 C CA . THR A 1 294 ? -9.728 11.638 4.088 1.00 76.12 294 THR A CA 1
ATOM 2324 C C . THR A 1 294 ? -8.966 10.917 5.196 1.00 76.12 294 THR A C 1
ATOM 2326 O O . THR A 1 294 ? -8.276 11.576 5.975 1.00 76.12 294 THR A O 1
ATOM 2329 N N . PHE A 1 295 ? -9.057 9.586 5.260 1.00 74.81 295 PHE A N 1
ATOM 2330 C CA . PHE A 1 295 ? -8.309 8.778 6.224 1.00 74.81 295 PHE A CA 1
ATOM 2331 C C . PHE A 1 295 ? -6.804 8.912 5.999 1.00 74.81 295 PHE A C 1
ATOM 2333 O O . PHE A 1 295 ? -6.096 9.319 6.916 1.00 74.81 295 PHE A O 1
ATOM 2340 N N . ALA A 1 296 ? -6.331 8.712 4.768 1.00 82.56 296 ALA A N 1
ATOM 2341 C CA . ALA A 1 296 ? -4.920 8.867 4.427 1.00 82.56 296 ALA A CA 1
ATOM 2342 C C . ALA A 1 296 ? -4.373 10.259 4.786 1.00 82.56 296 ALA A C 1
ATOM 2344 O O . ALA A 1 296 ? -3.324 10.371 5.410 1.00 82.56 296 ALA A O 1
ATOM 2345 N N . SER A 1 297 ? -5.120 11.331 4.499 1.00 81.31 297 SER A N 1
ATOM 2346 C CA . SER A 1 297 ? -4.723 12.700 4.866 1.00 81.31 297 SER A CA 1
ATOM 2347 C C . SER A 1 297 ? -4.588 12.898 6.377 1.00 81.31 297 SER A C 1
ATOM 2349 O O . SER A 1 297 ? -3.748 13.679 6.821 1.00 81.31 297 SER A O 1
ATOM 2351 N N . ARG A 1 298 ? -5.427 12.234 7.183 1.00 73.19 298 ARG A N 1
ATOM 2352 C CA . ARG A 1 298 ? -5.324 12.282 8.649 1.00 73.19 298 ARG A CA 1
ATOM 2353 C C . ARG A 1 298 ? -4.083 11.535 9.121 1.00 73.19 298 ARG A C 1
ATOM 2355 O O . ARG A 1 298 ? -3.328 12.099 9.903 1.00 73.19 298 ARG A O 1
ATOM 2362 N N . TYR A 1 299 ? -3.832 10.344 8.584 1.00 75.69 299 TYR A N 1
ATOM 2363 C CA . TYR A 1 299 ? -2.637 9.565 8.908 1.00 75.69 299 TYR A CA 1
ATOM 2364 C C . TYR A 1 299 ? -1.347 10.310 8.557 1.00 75.69 299 TYR A C 1
ATOM 2366 O O . TYR A 1 299 ? -0.460 10.415 9.400 1.00 75.69 299 TYR A O 1
ATOM 2374 N N . VAL A 1 300 ? -1.285 10.941 7.381 1.00 82.81 300 VAL A N 1
ATOM 2375 C CA . VAL A 1 300 ? -0.154 11.793 6.975 1.00 82.81 300 VAL A CA 1
ATOM 2376 C C . VAL A 1 300 ? 0.059 12.949 7.957 1.00 82.81 300 VAL A C 1
ATOM 2378 O O . VAL A 1 300 ? 1.184 13.179 8.390 1.00 82.81 300 VAL A O 1
ATOM 2381 N N . LYS A 1 301 ? -1.006 13.653 8.372 1.00 75.50 301 LYS A N 1
ATOM 2382 C CA . LYS A 1 301 ? -0.907 14.747 9.363 1.00 75.50 301 LYS A CA 1
ATOM 2383 C C . LYS A 1 301 ? -0.397 14.278 10.726 1.00 75.50 301 LYS A C 1
ATOM 2385 O O . LYS A 1 301 ? 0.242 15.055 11.427 1.00 75.50 301 LYS A O 1
ATOM 2390 N N . SER A 1 302 ? -0.677 13.030 11.082 1.00 64.19 302 SER A N 1
ATOM 2391 C CA . SER A 1 302 ? -0.214 12.397 12.317 1.00 64.19 302 SER A CA 1
ATOM 2392 C C . SER A 1 302 ? 1.135 11.680 12.160 1.00 64.19 302 SER A C 1
ATOM 2394 O O . SER A 1 302 ? 1.518 10.930 13.052 1.00 64.19 302 SER A O 1
ATOM 2396 N N . ASN A 1 303 ? 1.858 11.882 11.048 1.00 77.38 303 ASN A N 1
ATOM 2397 C CA . ASN A 1 303 ? 3.114 11.196 10.705 1.00 77.38 303 ASN A CA 1
ATOM 2398 C C . ASN A 1 303 ? 3.017 9.655 10.642 1.00 77.38 303 ASN A C 1
ATOM 2400 O O . ASN A 1 303 ? 4.033 8.964 10.689 1.00 77.38 303 ASN A O 1
ATOM 2404 N N . GLN A 1 304 ? 1.813 9.097 10.504 1.00 69.38 304 GLN A N 1
ATOM 2405 C CA . GLN A 1 304 ? 1.576 7.660 10.340 1.00 69.38 304 GLN A CA 1
ATOM 2406 C C . GLN A 1 304 ? 1.644 7.279 8.853 1.00 69.38 304 GLN A C 1
ATOM 2408 O O . GLN A 1 304 ? 0.648 6.906 8.230 1.00 69.38 304 GLN A O 1
ATOM 2413 N N . TYR A 1 305 ? 2.820 7.444 8.251 1.00 83.88 305 TYR A N 1
ATOM 2414 C CA . TYR A 1 305 ? 2.994 7.302 6.804 1.00 83.88 305 TYR A CA 1
ATOM 2415 C C . TYR A 1 305 ? 2.732 5.878 6.299 1.00 83.88 305 TYR A C 1
ATOM 2417 O O . TYR A 1 305 ? 2.083 5.722 5.269 1.00 83.88 305 TYR A O 1
ATOM 2425 N N . ASP A 1 306 ? 3.160 4.852 7.037 1.00 81.31 306 ASP A N 1
ATOM 2426 C CA . ASP A 1 306 ? 2.948 3.446 6.661 1.00 81.31 306 ASP A CA 1
ATOM 2427 C C . ASP A 1 306 ? 1.464 3.075 6.611 1.00 81.31 306 ASP A C 1
ATOM 2429 O O . ASP A 1 306 ? 0.992 2.505 5.628 1.00 81.31 306 ASP A O 1
ATOM 2433 N N . THR A 1 307 ? 0.697 3.502 7.616 1.00 75.81 307 THR A N 1
ATOM 2434 C CA . THR A 1 307 ? -0.759 3.325 7.650 1.00 75.81 307 THR A CA 1
ATOM 2435 C C . THR A 1 307 ? -1.435 4.050 6.486 1.00 75.81 307 THR A C 1
ATOM 2437 O O . THR A 1 307 ? -2.339 3.512 5.846 1.00 75.81 307 THR A O 1
ATOM 2440 N N . ALA A 1 308 ? -0.991 5.270 6.163 1.00 82.62 308 ALA A N 1
ATOM 2441 C CA . ALA A 1 308 ? -1.519 6.013 5.021 1.00 82.62 308 ALA A CA 1
ATOM 2442 C C . ALA A 1 308 ? -1.248 5.289 3.693 1.00 82.62 308 ALA A C 1
ATOM 2444 O O . ALA A 1 308 ? -2.153 5.185 2.864 1.00 82.62 308 ALA A O 1
ATOM 2445 N N . ILE A 1 309 ? -0.024 4.785 3.503 1.00 91.69 309 ILE A N 1
ATOM 2446 C CA . ILE A 1 309 ? 0.383 4.016 2.321 1.00 91.69 309 ILE A CA 1
ATOM 2447 C C . ILE A 1 309 ? -0.516 2.798 2.158 1.00 91.69 309 ILE A C 1
ATOM 2449 O O . ILE A 1 309 ? -1.039 2.579 1.065 1.00 91.69 309 ILE A O 1
ATOM 2453 N N . ASP A 1 310 ? -0.725 2.035 3.228 1.00 83.31 310 ASP A N 1
ATOM 2454 C CA . ASP A 1 310 ? -1.529 0.822 3.165 1.00 83.31 310 ASP A CA 1
ATOM 2455 C C . ASP A 1 310 ? -3.000 1.116 2.829 1.00 83.31 310 ASP A C 1
ATOM 2457 O O . ASP A 1 310 ? -3.545 0.560 1.871 1.00 83.31 310 ASP A O 1
ATOM 2461 N N . VAL A 1 311 ? -3.616 2.087 3.514 1.00 83.69 311 VAL A N 1
ATOM 2462 C CA . VAL A 1 311 ? -4.998 2.506 3.227 1.00 83.69 311 VAL A CA 1
ATOM 2463 C C . VAL A 1 311 ? -5.153 2.953 1.775 1.00 83.69 311 VAL A C 1
ATOM 2465 O O . VAL A 1 311 ? -6.126 2.573 1.114 1.00 83.69 311 VAL A O 1
ATOM 2468 N N . LEU A 1 312 ? -4.210 3.746 1.258 1.00 96.88 312 LEU A N 1
ATOM 2469 C CA . LEU A 1 312 ? -4.228 4.215 -0.129 1.00 96.88 312 LEU A CA 1
ATOM 2470 C C . LEU A 1 312 ? -4.053 3.061 -1.114 1.00 96.88 312 LEU A C 1
ATOM 2472 O O . LEU A 1 312 ? -4.820 2.969 -2.073 1.00 96.88 312 LEU A O 1
ATOM 2476 N N . PHE A 1 313 ? -3.090 2.175 -0.866 1.00 95.88 313 PHE A N 1
ATOM 2477 C CA . PHE A 1 313 ? -2.799 1.026 -1.713 1.00 95.88 313 PHE A CA 1
ATOM 2478 C C . PHE A 1 313 ? -3.993 0.079 -1.817 1.00 95.88 313 PHE A C 1
ATOM 2480 O O . PHE A 1 313 ? -4.454 -0.212 -2.924 1.00 95.88 313 PHE A O 1
ATOM 2487 N N . GLN A 1 314 ? -4.532 -0.367 -0.682 1.00 88.69 314 GLN A N 1
ATOM 2488 C CA . GLN A 1 314 ? -5.647 -1.309 -0.656 1.00 88.69 314 GLN A CA 1
ATOM 2489 C C . GLN A 1 314 ? -6.909 -0.704 -1.279 1.00 88.69 314 GLN A C 1
ATOM 2491 O O . GLN A 1 314 ? -7.555 -1.337 -2.117 1.00 88.69 314 GLN A O 1
ATOM 2496 N N . SER A 1 315 ? -7.221 0.553 -0.950 1.00 93.56 315 SER A N 1
ATOM 2497 C CA . SER A 1 315 ? -8.374 1.252 -1.525 1.00 93.56 315 SER A CA 1
ATOM 2498 C C . SER A 1 315 ? -8.228 1.441 -3.038 1.00 93.56 315 SER A C 1
ATOM 2500 O O . SER A 1 315 ? -9.178 1.193 -3.780 1.00 93.56 315 SER A O 1
ATOM 2502 N N . ALA A 1 316 ? -7.041 1.839 -3.517 1.00 97.81 316 ALA A N 1
ATOM 2503 C CA . ALA A 1 316 ? -6.760 1.978 -4.944 1.00 97.81 316 ALA A CA 1
ATOM 2504 C C . ALA A 1 316 ? -6.910 0.639 -5.669 1.00 97.81 316 ALA A C 1
ATOM 2506 O O . ALA A 1 316 ? -7.598 0.561 -6.686 1.00 97.81 316 ALA A O 1
ATOM 2507 N N . ARG A 1 317 ? -6.316 -0.425 -5.119 1.00 96.81 317 ARG A N 1
ATOM 2508 C CA . ARG A 1 317 ? -6.363 -1.782 -5.672 1.00 96.81 317 ARG A CA 1
ATOM 2509 C C . ARG A 1 317 ? -7.796 -2.264 -5.873 1.00 96.81 317 ARG A C 1
ATOM 2511 O O . ARG A 1 317 ? -8.130 -2.758 -6.949 1.00 96.81 317 ARG A O 1
ATOM 2518 N N . GLU A 1 318 ? -8.644 -2.116 -4.860 1.00 93.38 318 GLU A N 1
ATOM 2519 C CA . GLU A 1 318 ? -10.031 -2.577 -4.935 1.00 93.38 318 GLU A CA 1
ATOM 2520 C C . GLU A 1 318 ? -10.904 -1.678 -5.828 1.00 93.38 318 GLU A C 1
ATOM 2522 O O . GLU A 1 318 ? -11.749 -2.194 -6.562 1.00 93.38 318 GLU A O 1
ATOM 2527 N N . LEU A 1 319 ? -10.663 -0.362 -5.873 1.00 95.81 319 LEU A N 1
ATOM 2528 C CA . LEU A 1 319 ? -11.322 0.533 -6.836 1.00 95.81 319 LEU A CA 1
ATOM 2529 C C . LEU A 1 319 ? -10.975 0.171 -8.288 1.00 95.81 319 LEU A C 1
ATOM 2531 O O . LEU A 1 319 ? -11.865 0.125 -9.139 1.00 95.81 319 LEU A O 1
ATOM 2535 N N . LEU A 1 320 ? -9.708 -0.150 -8.574 1.00 96.75 320 LEU A N 1
ATOM 2536 C CA . LEU A 1 320 ? -9.272 -0.576 -9.908 1.00 96.75 320 LEU A CA 1
ATOM 2537 C C . LEU A 1 320 ? -9.956 -1.880 -10.334 1.00 96.75 320 LEU A C 1
ATOM 2539 O O . LEU A 1 320 ? -10.497 -1.955 -11.436 1.00 96.75 320 LEU A O 1
ATOM 2543 N N . LYS A 1 321 ? -10.028 -2.874 -9.439 1.00 94.19 321 LYS A N 1
ATOM 2544 C CA . LYS A 1 321 ? -10.756 -4.133 -9.689 1.00 94.19 321 LYS A CA 1
ATOM 2545 C C . LYS A 1 321 ? -12.248 -3.924 -9.968 1.00 94.19 321 LYS A C 1
ATOM 2547 O O . LYS A 1 321 ? -12.838 -4.710 -10.699 1.00 94.19 321 LYS A O 1
ATOM 2552 N N . ASN A 1 322 ? -12.844 -2.863 -9.422 1.00 93.06 322 ASN A N 1
ATOM 2553 C CA . ASN A 1 322 ? -14.247 -2.491 -9.633 1.00 93.06 322 ASN A CA 1
ATOM 2554 C C . ASN A 1 322 ? -14.447 -1.514 -10.810 1.00 93.06 322 ASN A C 1
ATOM 2556 O O . ASN A 1 322 ? -15.470 -0.830 -10.897 1.00 93.06 322 ASN A O 1
ATOM 2560 N N . GLY A 1 323 ? -13.475 -1.424 -11.723 1.00 93.94 323 GLY A N 1
ATOM 2561 C CA . GLY A 1 323 ? -13.601 -0.626 -12.941 1.00 93.94 323 GLY A CA 1
ATOM 2562 C C . GLY A 1 323 ? -13.616 0.883 -12.692 1.00 93.94 323 GLY A C 1
ATOM 2563 O O . GLY A 1 323 ? -14.215 1.618 -13.474 1.00 93.94 323 GLY A O 1
ATOM 2564 N N . GLN A 1 324 ? -12.969 1.356 -11.620 1.00 95.31 324 GLN A N 1
ATOM 2565 C CA . GLN A 1 324 ? -12.844 2.781 -11.284 1.00 95.31 324 GLN A CA 1
ATOM 2566 C C . GLN A 1 324 ? -11.404 3.290 -11.494 1.00 95.31 324 GLN A C 1
ATOM 2568 O O . GLN A 1 324 ? -10.730 3.653 -10.523 1.00 95.31 324 GLN A O 1
ATOM 2573 N N . PRO A 1 325 ? -10.895 3.346 -12.745 1.00 94.56 325 PRO A N 1
ATOM 2574 C CA . PRO A 1 325 ? -9.502 3.696 -13.014 1.00 94.56 325 PRO A CA 1
ATOM 2575 C C . PRO A 1 325 ? -9.146 5.113 -12.561 1.00 94.56 325 PRO A C 1
ATOM 2577 O O . PRO A 1 325 ? -8.095 5.302 -11.964 1.00 94.56 325 PRO A O 1
ATOM 2580 N N . GLY A 1 326 ? -10.039 6.093 -12.734 1.00 94.31 326 GLY A N 1
ATOM 2581 C CA . GLY A 1 326 ? -9.785 7.468 -12.289 1.00 94.31 326 GLY A CA 1
ATOM 2582 C C . GLY A 1 326 ? -9.544 7.574 -10.778 1.00 94.31 326 GLY A C 1
ATOM 2583 O O . GLY A 1 326 ? -8.557 8.169 -10.350 1.00 94.31 326 GLY A O 1
ATOM 2584 N N . SER A 1 327 ? -10.403 6.950 -9.963 1.00 96.19 327 SER A N 1
ATOM 2585 C CA . SER A 1 327 ? -10.252 6.949 -8.501 1.00 96.19 327 SER A CA 1
ATOM 2586 C C . SER A 1 327 ? -9.039 6.140 -8.045 1.00 96.19 327 SER A C 1
ATOM 2588 O O . SER A 1 327 ? -8.295 6.592 -7.177 1.00 96.19 327 SER A O 1
ATOM 2590 N N . GLY A 1 328 ? -8.793 4.974 -8.651 1.00 96.88 328 GLY A N 1
ATOM 2591 C CA . GLY A 1 328 ? -7.610 4.164 -8.355 1.00 96.88 328 GLY A CA 1
ATOM 2592 C C . GLY A 1 328 ? -6.294 4.883 -8.673 1.00 96.88 328 GLY A C 1
ATOM 2593 O O . GLY A 1 328 ? -5.359 4.866 -7.867 1.00 96.88 328 GLY A O 1
ATOM 2594 N N . SER A 1 329 ? -6.228 5.577 -9.812 1.00 96.31 329 SER A N 1
ATOM 2595 C CA . SER A 1 329 ? -5.063 6.370 -10.219 1.00 96.31 329 SER A CA 1
ATOM 2596 C C . SER A 1 329 ? -4.835 7.608 -9.357 1.00 96.31 329 SER A C 1
ATOM 2598 O O . SER A 1 329 ? -3.681 7.951 -9.080 1.00 96.31 329 SER A O 1
ATOM 2600 N N . ASP A 1 330 ? -5.901 8.263 -8.895 1.00 97.31 330 ASP A N 1
ATOM 2601 C CA . ASP A 1 330 ? -5.802 9.367 -7.937 1.00 97.31 330 ASP A CA 1
ATOM 2602 C C . ASP A 1 330 ? -5.250 8.894 -6.584 1.00 97.31 330 ASP A C 1
ATOM 2604 O O . ASP A 1 330 ? -4.290 9.474 -6.078 1.00 97.31 330 ASP A O 1
ATOM 2608 N N . LEU A 1 331 ? -5.778 7.798 -6.029 1.00 98.12 331 LEU A N 1
ATOM 2609 C CA . LEU A 1 331 ? -5.277 7.252 -4.763 1.00 98.12 331 LEU A CA 1
ATOM 2610 C C . LEU A 1 331 ? -3.831 6.758 -4.865 1.00 98.12 331 LEU A C 1
ATOM 2612 O O . LEU A 1 331 ? -3.047 6.975 -3.946 1.00 98.12 331 LEU A O 1
ATOM 2616 N N . THR A 1 332 ? -3.449 6.163 -5.995 1.00 98.25 332 THR A N 1
ATOM 2617 C CA . THR A 1 332 ? -2.050 5.775 -6.245 1.00 98.25 332 THR A CA 1
ATOM 2618 C C . THR A 1 332 ? -1.137 6.991 -6.357 1.00 98.25 332 THR A C 1
ATOM 2620 O O . THR A 1 332 ? -0.016 6.973 -5.857 1.00 98.25 332 THR A O 1
ATOM 2623 N N . SER A 1 333 ? -1.609 8.067 -6.991 1.00 97.88 333 SER A N 1
ATOM 2624 C CA . SER A 1 333 ? -0.865 9.327 -7.036 1.00 97.88 333 SER A CA 1
ATOM 2625 C C . SER A 1 333 ? -0.637 9.877 -5.634 1.00 97.88 333 SER A C 1
ATOM 2627 O O . SER A 1 333 ? 0.484 10.243 -5.310 1.00 97.88 333 SER A O 1
ATOM 2629 N N . PHE A 1 334 ? -1.672 9.865 -4.792 1.00 98.38 334 PHE A N 1
ATOM 2630 C CA . PHE A 1 334 ? -1.538 10.286 -3.404 1.00 98.38 334 PHE A CA 1
ATOM 2631 C C . PHE A 1 334 ? -0.580 9.362 -2.633 1.00 98.38 334 PHE A C 1
ATOM 2633 O O . PHE A 1 334 ? 0.244 9.838 -1.864 1.00 98.38 334 PHE A O 1
ATOM 2640 N N . MET A 1 335 ? -0.605 8.049 -2.881 1.00 98.44 335 MET A N 1
ATOM 2641 C CA . MET A 1 335 ? 0.345 7.111 -2.269 1.00 98.44 335 MET A CA 1
ATOM 2642 C C . MET A 1 335 ? 1.797 7.468 -2.616 1.00 98.44 335 MET A C 1
ATOM 2644 O O . MET A 1 335 ? 2.646 7.476 -1.730 1.00 98.44 335 MET A O 1
ATOM 2648 N N . LEU A 1 336 ? 2.074 7.824 -3.875 1.00 98.31 336 LEU A N 1
ATOM 2649 C CA . LEU A 1 336 ? 3.393 8.305 -4.300 1.00 98.31 336 LEU A CA 1
ATOM 2650 C C . LEU A 1 336 ? 3.767 9.645 -3.648 1.00 98.31 336 LEU A C 1
ATOM 2652 O O . LEU A 1 336 ? 4.921 9.828 -3.276 1.00 98.31 336 LEU A O 1
ATOM 2656 N N . ASP A 1 337 ? 2.815 10.554 -3.428 1.00 97.94 337 ASP A N 1
ATOM 2657 C CA . ASP A 1 337 ? 3.082 11.785 -2.668 1.00 97.94 337 ASP A CA 1
ATOM 2658 C C . ASP A 1 337 ? 3.452 11.473 -1.199 1.00 97.94 337 ASP A C 1
ATOM 2660 O O . ASP A 1 337 ? 4.296 12.146 -0.597 1.00 97.94 337 ASP A O 1
ATOM 2664 N N . VAL A 1 338 ? 2.858 10.426 -0.610 1.00 97.94 338 VAL A N 1
ATOM 2665 C CA . VAL A 1 338 ? 3.241 9.931 0.724 1.00 97.94 338 VAL A CA 1
ATOM 2666 C C . VAL A 1 338 ? 4.627 9.279 0.700 1.00 97.94 338 VAL A C 1
ATOM 2668 O O . VAL A 1 338 ? 5.405 9.515 1.623 1.00 97.94 338 VAL A O 1
ATOM 2671 N N . TYR A 1 339 ? 4.977 8.536 -0.357 1.00 98.19 339 TYR A N 1
ATOM 2672 C CA . TYR A 1 339 ? 6.337 8.013 -0.554 1.00 98.19 339 TYR A CA 1
ATOM 2673 C C . TYR A 1 339 ? 7.368 9.138 -0.587 1.00 98.19 339 TYR A C 1
ATOM 2675 O O . TYR A 1 339 ? 8.367 9.071 0.124 1.00 98.19 339 TYR A O 1
ATOM 2683 N N . GLU A 1 340 ? 7.103 10.192 -1.357 1.00 96.81 340 GLU A N 1
ATOM 2684 C CA . GLU A 1 340 ? 7.950 11.386 -1.419 1.00 96.81 340 GLU A CA 1
ATOM 2685 C C . GLU A 1 340 ? 8.095 12.039 -0.037 1.00 96.81 340 GLU A C 1
ATOM 2687 O O . GLU A 1 340 ? 9.201 12.355 0.395 1.00 96.81 340 GLU A O 1
ATOM 2692 N N . THR A 1 341 ? 6.985 12.189 0.694 1.00 95.88 341 THR A N 1
ATOM 2693 C CA . THR A 1 341 ? 6.976 12.820 2.024 1.00 95.88 341 THR A CA 1
ATOM 2694 C C . THR A 1 341 ? 7.783 12.014 3.046 1.00 95.88 341 THR A C 1
ATOM 2696 O O . THR A 1 341 ? 8.558 12.592 3.806 1.00 95.88 341 THR A O 1
ATOM 2699 N N . LYS A 1 342 ? 7.638 10.684 3.058 1.00 94.69 342 LYS A N 1
ATOM 2700 C CA . LYS A 1 342 ? 8.358 9.785 3.976 1.00 94.69 342 LYS A CA 1
ATOM 2701 C C . LYS A 1 342 ? 9.804 9.510 3.529 1.00 94.69 342 LYS A C 1
ATOM 2703 O O . LYS A 1 342 ? 10.587 8.986 4.313 1.00 94.69 342 LYS A O 1
ATOM 2708 N N . SER A 1 343 ? 10.175 9.873 2.297 1.00 95.00 343 SER A N 1
ATOM 2709 C CA . SER A 1 343 ? 11.405 9.403 1.635 1.00 95.00 343 SER A CA 1
ATOM 2710 C C . SER A 1 343 ? 11.465 7.870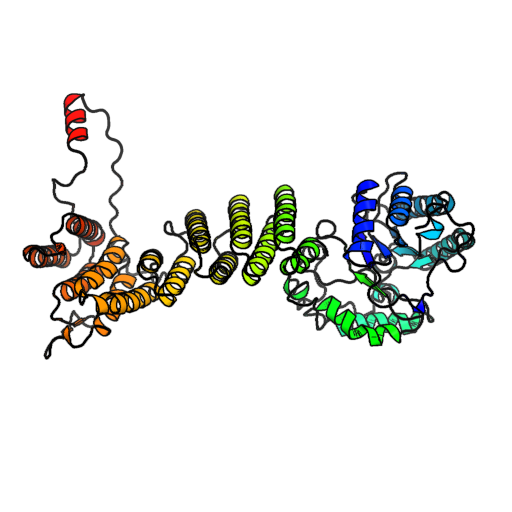 1.559 1.00 95.00 343 SER A C 1
ATOM 2712 O O . SER A 1 343 ? 12.470 7.253 1.911 1.00 95.00 343 SER A O 1
ATOM 2714 N N . GLU A 1 344 ? 10.363 7.251 1.128 1.00 95.94 344 GLU A N 1
ATOM 2715 C CA . GLU A 1 344 ? 10.246 5.796 0.993 1.00 95.94 344 GLU A CA 1
ATOM 2716 C C . GLU A 1 344 ? 11.290 5.256 -0.006 1.00 95.94 344 GLU A C 1
ATOM 2718 O O . GLU A 1 344 ? 11.360 5.748 -1.141 1.00 95.94 344 GLU A O 1
ATOM 2723 N N . PRO A 1 345 ? 12.105 4.255 0.377 1.00 94.62 345 PRO A N 1
ATOM 2724 C CA . PRO A 1 345 ? 13.121 3.701 -0.505 1.00 94.62 345 PRO A CA 1
ATOM 2725 C C . PRO A 1 345 ? 12.512 2.857 -1.629 1.00 94.62 345 PRO A C 1
ATOM 2727 O O . PRO A 1 345 ? 11.473 2.206 -1.485 1.00 94.62 345 PRO A O 1
ATOM 2730 N N . VAL A 1 346 ? 13.222 2.802 -2.754 1.00 97.25 346 VAL A N 1
ATOM 2731 C CA . VAL A 1 346 ? 12.924 1.849 -3.826 1.00 97.25 346 VAL A CA 1
ATOM 2732 C C . VAL A 1 346 ? 13.383 0.456 -3.385 1.00 97.25 346 VAL A C 1
ATOM 2734 O O . VAL A 1 346 ? 14.581 0.196 -3.292 1.00 97.25 346 VAL A O 1
ATOM 2737 N N . ASN A 1 347 ? 12.432 -0.432 -3.100 1.00 93.75 347 ASN A N 1
ATOM 2738 C CA . ASN A 1 347 ? 12.658 -1.824 -2.712 1.00 93.75 347 ASN A CA 1
ATOM 2739 C C . ASN A 1 347 ? 11.581 -2.732 -3.338 1.00 93.75 347 ASN A C 1
ATOM 2741 O O . ASN A 1 347 ? 10.692 -2.255 -4.048 1.00 93.75 347 ASN A O 1
ATOM 2745 N N . ASP A 1 348 ? 11.650 -4.039 -3.087 1.00 90.94 348 ASP A N 1
ATOM 2746 C CA . ASP A 1 348 ? 10.721 -5.010 -3.681 1.00 90.94 348 ASP A CA 1
ATOM 2747 C C . ASP A 1 348 ? 9.260 -4.781 -3.264 1.00 90.94 348 ASP A C 1
ATOM 2749 O O . ASP A 1 348 ? 8.342 -5.016 -4.048 1.00 90.94 348 ASP A O 1
ATOM 2753 N N . GLU A 1 349 ? 9.028 -4.264 -2.060 1.00 90.44 349 GLU A N 1
ATOM 2754 C CA . GLU A 1 349 ? 7.695 -4.016 -1.519 1.00 90.44 349 GLU A CA 1
ATOM 2755 C C . GLU A 1 349 ? 7.052 -2.768 -2.145 1.00 90.44 349 GLU A C 1
ATOM 2757 O O . GLU A 1 349 ? 5.925 -2.820 -2.648 1.00 90.44 349 GLU A O 1
ATOM 2762 N N . SER A 1 350 ? 7.773 -1.642 -2.172 1.00 95.50 350 SER A N 1
ATOM 2763 C CA . SER A 1 350 ? 7.309 -0.392 -2.784 1.00 95.50 350 SER A CA 1
ATOM 2764 C C . SER A 1 350 ? 7.137 -0.541 -4.299 1.00 95.50 350 SER A C 1
ATOM 2766 O O . SER A 1 350 ? 6.124 -0.110 -4.862 1.00 95.50 350 SER A O 1
ATOM 2768 N N . ARG A 1 351 ? 8.045 -1.272 -4.959 1.00 97.25 351 ARG A N 1
ATOM 2769 C CA . ARG A 1 351 ? 7.914 -1.679 -6.368 1.00 97.25 351 ARG A CA 1
ATOM 2770 C C . ARG A 1 351 ? 6.726 -2.617 -6.589 1.00 97.25 351 ARG A C 1
ATOM 2772 O O . ARG A 1 351 ? 5.958 -2.424 -7.536 1.00 97.25 351 ARG A O 1
ATOM 2779 N N . GLY A 1 352 ? 6.542 -3.611 -5.721 1.00 96.12 352 GLY A N 1
ATOM 2780 C CA . GLY A 1 352 ? 5.448 -4.581 -5.792 1.00 96.12 352 GLY A CA 1
ATOM 2781 C C . GLY A 1 352 ? 4.071 -3.915 -5.777 1.00 96.12 352 GLY A C 1
ATOM 2782 O O . GLY A 1 352 ? 3.211 -4.237 -6.600 1.00 96.12 352 GLY A O 1
ATOM 2783 N N . ARG A 1 353 ? 3.881 -2.899 -4.926 1.00 97.88 353 ARG A N 1
ATOM 2784 C CA . ARG A 1 353 ? 2.639 -2.109 -4.905 1.00 97.88 353 ARG A CA 1
ATOM 2785 C C . ARG A 1 353 ? 2.386 -1.397 -6.235 1.00 97.88 353 ARG A C 1
ATOM 2787 O O . ARG A 1 353 ? 1.285 -1.481 -6.780 1.00 97.88 353 ARG A O 1
ATOM 2794 N N . LEU A 1 354 ? 3.397 -0.723 -6.786 1.00 98.38 354 LEU A N 1
ATOM 2795 C CA . LEU A 1 354 ? 3.261 0.039 -8.034 1.00 98.38 354 LEU A CA 1
ATOM 2796 C C . LEU A 1 354 ? 2.994 -0.866 -9.238 1.00 98.38 354 LEU A C 1
ATOM 2798 O O . LEU A 1 354 ? 2.088 -0.586 -10.022 1.00 98.38 354 LEU A O 1
ATOM 2802 N N . THR A 1 355 ? 3.728 -1.971 -9.369 1.00 97.69 355 THR A N 1
ATOM 2803 C CA . THR A 1 355 ? 3.534 -2.933 -10.467 1.00 97.69 355 THR A CA 1
ATOM 2804 C C . THR A 1 355 ? 2.124 -3.530 -10.454 1.00 97.69 355 THR A C 1
ATOM 2806 O O . THR A 1 355 ? 1.481 -3.591 -11.509 1.00 97.69 355 THR A O 1
ATOM 2809 N N . GLN A 1 356 ? 1.595 -3.871 -9.271 1.00 97.69 356 GLN A N 1
ATOM 2810 C CA . GLN A 1 356 ? 0.225 -4.363 -9.119 1.00 97.69 356 GLN A CA 1
ATOM 2811 C C . GLN A 1 356 ? -0.816 -3.318 -9.546 1.00 97.69 356 GLN A C 1
ATOM 2813 O O . GLN A 1 356 ? -1.724 -3.635 -10.318 1.00 97.69 356 GLN A O 1
ATOM 2818 N N . LEU A 1 357 ? -0.694 -2.072 -9.079 1.00 98.25 357 LEU A N 1
ATOM 2819 C CA . LEU A 1 357 ? -1.642 -1.005 -9.422 1.00 98.25 357 LEU A CA 1
ATOM 2820 C C . LEU A 1 357 ? -1.585 -0.642 -10.917 1.00 98.25 357 LEU A C 1
ATOM 2822 O O . LEU A 1 357 ? -2.628 -0.446 -11.544 1.00 98.25 357 LEU A O 1
ATOM 2826 N N . ILE A 1 358 ? -0.390 -0.624 -11.519 1.00 97.56 358 ILE A N 1
ATOM 2827 C CA . ILE A 1 358 ? -0.199 -0.401 -12.962 1.00 97.56 358 ILE A CA 1
ATOM 2828 C C . ILE A 1 358 ? -0.893 -1.497 -13.781 1.00 97.56 358 ILE A C 1
ATOM 2830 O O . ILE A 1 358 ? -1.608 -1.173 -14.732 1.00 97.56 358 ILE A O 1
ATOM 2834 N N . ALA A 1 359 ? -0.739 -2.773 -13.406 1.00 96.19 359 ALA A N 1
ATOM 2835 C CA . ALA A 1 359 ? -1.427 -3.875 -14.086 1.00 96.19 359 ALA A CA 1
ATOM 2836 C C . ALA A 1 359 ? -2.950 -3.748 -13.990 1.00 96.19 359 ALA A C 1
ATOM 2838 O O . ALA A 1 359 ? -3.641 -3.842 -15.003 1.00 96.19 359 ALA A O 1
ATOM 2839 N N . LEU A 1 360 ? -3.476 -3.494 -12.789 1.00 96.50 360 LEU A N 1
ATOM 2840 C CA . LEU A 1 360 ? -4.921 -3.409 -12.551 1.00 96.50 360 LEU A CA 1
ATOM 2841 C C . LEU A 1 360 ? -5.595 -2.228 -13.260 1.00 96.50 360 LEU A C 1
ATOM 2843 O O . LEU A 1 360 ? -6.795 -2.276 -13.506 1.00 96.50 360 LEU A O 1
ATOM 2847 N N . THR A 1 361 ? -4.842 -1.183 -13.605 1.00 95.56 361 THR A N 1
ATOM 2848 C CA . THR A 1 361 ? -5.378 -0.025 -14.340 1.00 95.56 361 THR A CA 1
ATOM 2849 C C . THR A 1 361 ? -5.760 -0.376 -15.779 1.00 95.56 361 THR A C 1
ATOM 2851 O O . THR A 1 361 ? -6.676 0.226 -16.340 1.00 95.56 361 THR A O 1
ATOM 2854 N N . GLY A 1 362 ? -5.097 -1.377 -16.364 1.00 91.69 362 GLY A N 1
ATOM 2855 C CA . GLY A 1 362 ? -5.336 -1.815 -17.735 1.00 91.69 362 GLY A CA 1
ATOM 2856 C C . GLY A 1 362 ? -4.931 -0.784 -18.804 1.00 91.69 362 GLY A C 1
ATOM 2857 O O . GLY A 1 362 ? -4.449 0.308 -18.492 1.00 91.69 362 GLY A O 1
ATOM 2858 N N . PRO A 1 363 ? -5.106 -1.121 -20.093 1.00 91.31 363 PRO A N 1
ATOM 2859 C CA . PRO A 1 363 ? -4.647 -0.294 -21.213 1.00 91.31 363 PRO A CA 1
ATOM 2860 C C . PRO A 1 363 ? -5.604 0.844 -21.600 1.00 91.31 363 PRO A C 1
ATOM 2862 O O . PRO A 1 363 ? -5.299 1.628 -22.495 1.00 91.31 363 PRO A O 1
ATOM 2865 N N . SER A 1 364 ? -6.779 0.934 -20.972 1.00 83.19 364 SER A N 1
ATOM 2866 C CA . SER A 1 364 ? -7.824 1.878 -21.380 1.00 83.19 364 SER A CA 1
ATOM 2867 C C . SER A 1 364 ? -7.583 3.290 -20.836 1.00 83.19 364 SER A C 1
ATOM 2869 O O . SER A 1 364 ? -7.485 3.506 -19.628 1.00 83.19 364 SER A O 1
ATOM 2871 N N . GLY A 1 365 ? -7.580 4.279 -21.732 1.00 84.50 365 GLY A N 1
ATOM 2872 C CA . GLY A 1 365 ? -7.434 5.695 -21.382 1.00 84.50 365 GLY A CA 1
ATOM 2873 C C . GLY A 1 365 ? -5.998 6.111 -21.030 1.00 84.50 365 GLY A C 1
ATOM 2874 O O . GLY A 1 365 ? -5.038 5.397 -21.293 1.00 84.50 365 GLY A O 1
ATOM 2875 N N . GLY A 1 366 ? -5.841 7.308 -20.452 1.00 92.31 366 GLY A N 1
ATOM 2876 C CA . GLY A 1 366 ? -4.526 7.879 -20.106 1.00 92.31 366 GLY A CA 1
ATOM 2877 C C . GLY A 1 366 ? -3.999 7.507 -18.714 1.00 92.31 366 GLY A C 1
ATOM 2878 O O . GLY A 1 366 ? -2.848 7.793 -18.393 1.00 92.31 366 GLY A O 1
ATOM 2879 N N . TRP A 1 367 ? -4.827 6.862 -17.891 1.00 94.62 367 TRP A N 1
ATOM 2880 C CA . TRP A 1 367 ? -4.582 6.650 -16.462 1.00 94.62 367 TRP A CA 1
ATOM 2881 C C . TRP A 1 367 ? -3.320 5.841 -16.167 1.00 94.62 367 TRP A C 1
ATOM 2883 O O . TRP A 1 367 ? -2.487 6.257 -15.358 1.00 94.62 367 TRP A O 1
ATOM 2893 N N . ARG A 1 368 ? -3.126 4.723 -16.878 1.00 94.94 368 ARG A N 1
ATOM 2894 C CA . ARG A 1 368 ? -1.952 3.867 -16.680 1.00 94.94 368 ARG A CA 1
ATOM 2895 C C . ARG A 1 368 ? -0.658 4.581 -17.054 1.00 94.94 368 ARG A C 1
ATOM 2897 O O . ARG A 1 368 ? 0.324 4.459 -16.330 1.00 94.94 368 ARG A O 1
ATOM 2904 N N . LYS A 1 369 ? -0.665 5.370 -18.135 1.00 94.19 369 LYS A N 1
ATOM 2905 C CA . LYS A 1 369 ? 0.495 6.184 -18.521 1.00 94.19 369 LYS A CA 1
ATOM 2906 C C . LYS A 1 369 ? 0.851 7.175 -17.412 1.00 94.19 369 LYS A C 1
ATOM 2908 O O . LYS A 1 369 ? 2.008 7.253 -17.024 1.00 94.19 369 LYS A O 1
ATOM 2913 N N . THR A 1 370 ? -0.136 7.878 -16.855 1.00 93.69 370 THR A N 1
ATOM 2914 C CA . THR A 1 370 ? 0.095 8.807 -15.738 1.00 93.69 370 THR A CA 1
ATOM 2915 C C . THR A 1 370 ? 0.719 8.110 -14.527 1.00 93.69 370 THR A C 1
ATOM 2917 O O . THR A 1 370 ? 1.629 8.661 -13.912 1.00 93.69 370 THR A O 1
ATOM 2920 N N . MET A 1 371 ? 0.261 6.903 -14.186 1.00 95.00 371 MET A N 1
ATOM 2921 C CA . MET A 1 371 ? 0.835 6.129 -13.078 1.00 95.00 371 MET A CA 1
ATOM 2922 C C . MET A 1 371 ? 2.264 5.674 -13.375 1.00 95.00 371 MET A C 1
ATOM 2924 O O . MET A 1 371 ? 3.123 5.823 -12.512 1.00 95.00 371 MET A O 1
ATOM 2928 N N . ILE A 1 372 ? 2.527 5.183 -14.590 1.00 97.31 372 ILE A N 1
ATOM 2929 C CA . ILE A 1 372 ? 3.871 4.813 -15.058 1.00 97.31 372 ILE A CA 1
ATOM 2930 C C . ILE A 1 372 ? 4.826 6.004 -14.949 1.00 97.31 372 ILE A C 1
ATOM 2932 O O . ILE A 1 372 ? 5.876 5.881 -14.322 1.00 97.31 372 ILE A O 1
ATOM 2936 N N . ASP A 1 373 ? 4.450 7.162 -15.498 1.00 96.44 373 ASP A N 1
ATOM 2937 C CA . ASP A 1 373 ? 5.303 8.354 -15.512 1.00 96.44 373 ASP A CA 1
ATOM 2938 C C . ASP A 1 373 ? 5.677 8.782 -14.080 1.00 96.44 373 ASP A C 1
ATOM 2940 O O . ASP A 1 373 ? 6.845 9.044 -13.788 1.00 96.44 373 ASP A O 1
ATOM 2944 N N . LYS A 1 374 ? 4.698 8.802 -13.163 1.00 96.94 374 LYS A N 1
ATOM 2945 C CA . LYS A 1 374 ? 4.930 9.153 -11.753 1.00 96.94 374 LYS A CA 1
ATOM 2946 C C . LYS A 1 374 ? 5.778 8.113 -11.021 1.00 96.94 374 LYS A C 1
ATOM 2948 O O . LYS A 1 374 ? 6.674 8.491 -10.271 1.00 96.94 374 LYS A O 1
ATOM 2953 N N . ALA A 1 375 ? 5.522 6.825 -11.244 1.00 97.88 375 ALA A N 1
ATOM 2954 C CA . ALA A 1 375 ? 6.270 5.736 -10.623 1.00 97.88 375 ALA A CA 1
ATOM 2955 C C . ALA A 1 375 ? 7.745 5.744 -11.059 1.00 97.88 375 ALA A C 1
ATOM 2957 O O . ALA A 1 375 ? 8.642 5.647 -10.220 1.00 97.88 375 ALA A O 1
ATOM 2958 N N . ILE A 1 376 ? 8.008 5.935 -12.357 1.00 98.06 376 ILE A N 1
ATOM 2959 C CA . ILE A 1 376 ? 9.370 6.068 -12.880 1.00 98.06 376 ILE A CA 1
ATOM 2960 C C . ILE A 1 376 ? 10.052 7.312 -12.309 1.00 98.06 376 ILE A C 1
ATOM 2962 O O . ILE A 1 376 ? 11.177 7.195 -11.827 1.00 98.06 376 ILE A O 1
ATOM 2966 N N . ALA A 1 377 ? 9.377 8.466 -12.285 1.00 97.25 377 ALA A N 1
ATOM 2967 C CA . ALA A 1 377 ? 9.938 9.700 -11.730 1.00 97.25 377 ALA A CA 1
ATOM 2968 C C . ALA A 1 377 ? 10.321 9.563 -10.245 1.00 97.25 377 ALA A C 1
ATOM 2970 O O . ALA A 1 377 ? 11.436 9.927 -9.867 1.00 97.25 377 ALA A O 1
ATOM 2971 N N . TRP A 1 378 ? 9.439 8.984 -9.424 1.00 97.88 378 TRP A N 1
ATOM 2972 C CA . TRP A 1 378 ? 9.731 8.687 -8.019 1.00 97.88 378 TRP A CA 1
ATOM 2973 C C . TRP A 1 378 ? 10.949 7.762 -7.890 1.00 97.88 378 TRP A C 1
ATOM 2975 O O . TRP A 1 378 ? 11.895 8.078 -7.162 1.00 97.88 378 TRP A O 1
ATOM 2985 N N . SER A 1 379 ? 10.972 6.664 -8.654 1.00 97.75 379 SER A N 1
ATOM 2986 C CA . SER A 1 379 ? 12.055 5.677 -8.585 1.00 97.75 379 SER A CA 1
ATOM 2987 C C . SER A 1 379 ? 13.402 6.219 -9.071 1.00 97.75 379 SER A C 1
ATOM 2989 O O . SER A 1 379 ? 14.443 5.823 -8.560 1.00 97.75 379 SER A O 1
ATOM 2991 N N . ALA A 1 380 ? 13.402 7.160 -10.019 1.00 96.06 380 ALA A N 1
ATOM 2992 C CA . ALA A 1 380 ? 14.613 7.826 -10.493 1.00 96.06 380 ALA A CA 1
ATOM 2993 C C . ALA A 1 380 ? 15.197 8.772 -9.437 1.00 96.06 380 ALA A C 1
ATOM 2995 O O . ALA A 1 380 ? 16.408 8.971 -9.379 1.00 96.06 380 ALA A O 1
ATOM 2996 N N . LYS A 1 381 ? 14.329 9.359 -8.606 1.00 96.00 381 LYS A N 1
ATOM 2997 C CA . LYS A 1 381 ? 14.711 10.282 -7.536 1.00 96.00 381 LYS A CA 1
ATOM 2998 C C . LYS A 1 381 ? 15.178 9.557 -6.269 1.00 96.00 381 LYS A C 1
ATOM 3000 O O . LYS A 1 381 ? 16.094 10.042 -5.613 1.00 96.00 381 LYS A O 1
ATOM 3005 N N . HIS A 1 382 ? 14.552 8.429 -5.929 1.00 94.62 382 HIS A N 1
ATOM 3006 C CA . HIS A 1 382 ? 14.801 7.692 -4.679 1.00 94.62 382 HIS A CA 1
ATOM 3007 C C . HIS A 1 382 ? 15.644 6.425 -4.870 1.00 94.62 382 HIS A C 1
ATOM 3009 O O . HIS A 1 382 ? 16.074 5.815 -3.893 1.00 94.62 382 HIS A O 1
ATOM 3015 N N . GLY A 1 383 ? 15.868 6.008 -6.115 1.00 92.19 383 GLY A N 1
ATOM 3016 C CA . GLY A 1 383 ? 16.687 4.858 -6.472 1.00 92.19 383 GLY A CA 1
ATOM 3017 C C . GLY A 1 383 ? 18.101 5.243 -6.923 1.00 92.19 383 GLY A C 1
ATOM 3018 O O . GLY A 1 383 ? 18.414 6.416 -7.124 1.00 92.19 383 GLY A O 1
ATOM 3019 N N . PRO A 1 384 ? 18.974 4.245 -7.135 1.00 89.69 384 PRO A N 1
ATOM 3020 C CA . PRO A 1 384 ? 20.354 4.472 -7.565 1.00 89.69 384 PRO A CA 1
ATOM 3021 C C . PRO A 1 384 ? 20.475 4.837 -9.054 1.00 89.69 384 PRO A C 1
ATOM 3023 O O . PRO A 1 384 ? 21.532 5.284 -9.500 1.00 89.69 384 PRO A O 1
ATOM 3026 N N . CYS A 1 385 ? 19.421 4.607 -9.844 1.00 91.06 385 CYS A N 1
ATOM 3027 C CA . CYS A 1 385 ? 19.439 4.745 -11.295 1.00 91.06 385 CYS A CA 1
ATOM 3028 C C . CYS A 1 385 ? 18.688 6.013 -11.738 1.00 91.06 385 CYS A C 1
ATOM 3030 O O . CYS A 1 385 ? 17.474 6.086 -11.556 1.00 91.06 385 CYS A O 1
ATOM 3032 N N . PRO A 1 386 ? 19.345 6.976 -12.415 1.00 92.06 386 PRO A N 1
ATOM 3033 C CA . PRO A 1 386 ? 18.706 8.232 -12.830 1.00 92.06 386 PRO A CA 1
ATOM 3034 C C . PRO A 1 386 ? 17.642 8.050 -13.923 1.00 92.06 386 PRO A C 1
ATOM 3036 O O . PRO A 1 386 ? 16.859 8.959 -14.179 1.00 92.06 386 PRO A O 1
ATOM 3039 N N . ALA A 1 387 ? 17.610 6.886 -14.576 1.00 90.06 387 ALA A N 1
ATOM 3040 C CA . ALA A 1 387 ? 16.580 6.519 -15.543 1.00 90.06 387 ALA A CA 1
ATOM 3041 C C . ALA A 1 387 ? 15.355 5.844 -14.892 1.00 90.06 387 ALA A C 1
ATOM 3043 O O . ALA A 1 387 ? 14.445 5.436 -15.607 1.00 90.06 387 ALA A O 1
ATOM 3044 N N . GLY A 1 388 ? 15.318 5.711 -13.563 1.00 95.12 388 GLY A N 1
ATOM 3045 C CA . GLY A 1 388 ? 14.315 4.933 -12.836 1.00 95.12 388 GLY A CA 1
ATOM 3046 C C . GLY A 1 388 ? 14.787 3.521 -12.500 1.00 95.12 388 GLY A C 1
ATOM 3047 O O . GLY A 1 388 ? 15.826 3.062 -12.977 1.00 95.12 388 GLY A O 1
ATOM 3048 N N . ASP A 1 389 ? 14.021 2.840 -11.653 1.00 97.62 389 ASP A N 1
ATOM 3049 C CA . ASP A 1 389 ? 14.325 1.487 -11.180 1.00 97.62 389 ASP A CA 1
ATOM 3050 C C . ASP A 1 389 ? 14.357 0.466 -12.343 1.00 97.62 389 ASP A C 1
ATOM 3052 O O . ASP A 1 389 ? 13.366 0.340 -13.071 1.00 97.62 389 ASP A O 1
ATOM 3056 N N . PRO A 1 390 ? 15.469 -0.273 -12.542 1.00 97.06 390 PRO A N 1
ATOM 3057 C CA . PRO A 1 390 ? 15.627 -1.213 -13.656 1.00 97.06 390 PRO A CA 1
ATOM 3058 C C . PRO A 1 390 ? 14.560 -2.307 -13.753 1.00 97.06 390 PRO A C 1
ATOM 3060 O O . PRO A 1 390 ? 14.214 -2.719 -14.867 1.00 97.06 390 PRO A O 1
ATOM 3063 N N . ASP A 1 391 ? 14.052 -2.782 -12.613 1.00 98.00 391 ASP A N 1
ATOM 3064 C CA . ASP A 1 391 ? 13.035 -3.835 -12.535 1.00 98.00 391 ASP A CA 1
ATOM 3065 C C . ASP A 1 391 ? 11.654 -3.299 -12.892 1.00 98.00 391 ASP A C 1
ATOM 3067 O O . ASP A 1 391 ? 10.933 -3.909 -13.683 1.00 98.00 391 ASP A O 1
ATOM 3071 N N . LEU A 1 392 ? 11.306 -2.126 -12.368 1.00 98.12 392 LEU A N 1
ATOM 3072 C CA . LEU A 1 392 ? 10.080 -1.427 -12.723 1.00 98.12 392 LEU A CA 1
ATOM 3073 C C . LEU A 1 392 ? 10.057 -1.092 -14.221 1.00 98.12 392 LEU A C 1
ATOM 3075 O O . LEU A 1 392 ? 9.054 -1.338 -14.889 1.00 98.12 392 LEU A O 1
ATOM 3079 N N . GLN A 1 393 ? 11.177 -0.607 -14.765 1.00 98.31 393 GLN A N 1
ATOM 3080 C CA . GLN A 1 393 ? 11.343 -0.373 -16.202 1.00 98.31 393 GLN A CA 1
ATOM 3081 C C . GLN A 1 393 ? 11.166 -1.666 -17.016 1.00 98.31 393 GLN A C 1
ATOM 3083 O O . GLN A 1 393 ? 10.428 -1.679 -18.000 1.00 98.31 393 GLN A O 1
ATOM 3088 N N . HIS A 1 394 ? 11.792 -2.772 -16.596 1.00 98.38 394 HIS A N 1
ATOM 3089 C CA . HIS A 1 394 ? 11.639 -4.073 -17.258 1.00 98.38 394 HIS A CA 1
ATOM 3090 C C . HIS A 1 394 ? 10.175 -4.525 -17.296 1.00 98.38 394 HIS A C 1
ATOM 3092 O O . HIS A 1 394 ? 9.659 -4.858 -18.363 1.00 98.38 394 HIS A O 1
ATOM 3098 N N . TYR A 1 395 ? 9.502 -4.486 -16.144 1.00 98.50 395 TYR A N 1
ATOM 3099 C CA . TYR A 1 395 ? 8.105 -4.885 -16.004 1.00 98.50 395 TYR A CA 1
ATOM 3100 C C . TYR A 1 395 ? 7.173 -4.066 -16.904 1.00 98.50 395 TYR A C 1
ATOM 3102 O O . TYR A 1 395 ? 6.327 -4.628 -17.597 1.00 98.50 395 TYR A O 1
ATOM 3110 N N . ILE A 1 396 ? 7.336 -2.739 -16.927 1.00 98.38 396 ILE A N 1
ATOM 3111 C CA . ILE A 1 396 ? 6.497 -1.856 -17.748 1.00 98.38 396 ILE A CA 1
ATOM 3112 C C . ILE A 1 396 ? 6.733 -2.118 -19.239 1.00 98.38 396 ILE A C 1
ATOM 3114 O O . ILE A 1 396 ? 5.769 -2.209 -20.001 1.00 98.38 396 ILE A O 1
ATOM 3118 N N . GLY A 1 397 ? 7.994 -2.286 -19.651 1.00 98.00 397 GLY A N 1
ATOM 3119 C CA . GLY A 1 397 ? 8.334 -2.655 -21.025 1.00 98.00 397 GLY A CA 1
ATOM 3120 C C . GLY A 1 397 ? 7.690 -3.978 -21.436 1.00 98.00 397 GLY A C 1
ATOM 3121 O O . GLY A 1 397 ? 7.056 -4.056 -22.486 1.00 98.00 397 GLY A O 1
ATOM 3122 N N . GLU A 1 398 ? 7.777 -5.004 -20.585 1.00 98.25 398 GLU A N 1
ATOM 3123 C CA . GLU A 1 398 ? 7.169 -6.311 -20.847 1.00 98.25 398 GLU A CA 1
ATOM 3124 C C . GLU A 1 398 ? 5.638 -6.234 -20.933 1.00 98.25 398 GLU A C 1
ATOM 3126 O O . GLU A 1 398 ? 5.042 -6.824 -21.838 1.00 98.25 398 GLU A O 1
ATOM 3131 N N . LEU A 1 399 ? 4.999 -5.486 -20.030 1.00 97.81 399 LEU A N 1
ATOM 3132 C CA . LEU A 1 399 ? 3.554 -5.269 -20.033 1.00 97.81 399 LEU A CA 1
ATOM 3133 C C . LEU A 1 399 ? 3.088 -4.634 -21.351 1.00 97.81 399 LEU A C 1
ATOM 3135 O O . LEU A 1 399 ? 2.174 -5.147 -21.991 1.00 97.81 399 LEU A O 1
ATOM 3139 N N . LEU A 1 400 ? 3.736 -3.548 -21.778 1.00 97.25 400 LEU A N 1
ATOM 3140 C CA . LEU A 1 400 ? 3.387 -2.828 -23.007 1.00 97.25 400 LEU A CA 1
ATOM 3141 C C . LEU A 1 400 ? 3.694 -3.648 -24.266 1.00 97.25 400 LEU A C 1
ATOM 3143 O O . LEU A 1 400 ? 2.927 -3.614 -25.229 1.00 97.25 400 LEU A O 1
ATOM 3147 N N . TYR A 1 401 ? 4.777 -4.426 -24.249 1.00 97.81 401 TYR A N 1
ATOM 3148 C CA . TYR A 1 401 ? 5.121 -5.337 -25.337 1.00 97.81 401 TYR A CA 1
ATOM 3149 C C . TYR A 1 401 ? 4.049 -6.415 -25.536 1.00 97.81 401 TYR A C 1
ATOM 3151 O O . TYR A 1 401 ? 3.589 -6.613 -26.661 1.00 97.81 401 TYR A O 1
ATOM 3159 N N . LYS A 1 402 ? 3.585 -7.057 -24.454 1.00 96.69 402 LYS A N 1
ATOM 3160 C CA . LYS A 1 402 ? 2.510 -8.069 -24.507 1.00 96.69 402 LYS A CA 1
ATOM 3161 C C . LYS A 1 402 ? 1.195 -7.525 -25.072 1.00 96.69 402 LYS A C 1
ATOM 3163 O O . LYS A 1 402 ? 0.386 -8.293 -25.582 1.00 96.69 402 LYS A O 1
ATOM 3168 N N . GLU A 1 403 ? 0.992 -6.215 -24.998 1.00 95.06 403 GLU A N 1
ATOM 3169 C CA . GLU A 1 403 ? -0.185 -5.520 -25.524 1.00 95.06 403 GLU A CA 1
ATOM 3170 C C . GLU A 1 403 ? 0.007 -4.971 -26.947 1.00 95.06 403 GLU A C 1
ATOM 3172 O O . GLU A 1 403 ? -0.898 -4.338 -27.486 1.00 95.06 403 GLU A O 1
ATOM 3177 N N . GLY A 1 404 ? 1.171 -5.191 -27.566 1.00 95.12 404 GLY A N 1
ATOM 3178 C CA . GLY A 1 404 ? 1.483 -4.694 -28.909 1.00 95.12 404 GLY A CA 1
ATOM 3179 C C . GLY A 1 404 ? 1.838 -3.204 -28.969 1.00 95.12 404 GLY A C 1
ATOM 3180 O O . GLY A 1 404 ? 1.996 -2.654 -30.056 1.00 95.12 404 GLY A O 1
ATOM 3181 N N . ALA A 1 405 ? 1.994 -2.529 -27.827 1.00 95.38 405 ALA A N 1
ATOM 3182 C CA . ALA A 1 405 ? 2.338 -1.109 -27.757 1.00 95.38 405 ALA A CA 1
ATOM 3183 C C . ALA A 1 405 ? 3.858 -0.895 -27.894 1.00 95.38 405 ALA A C 1
ATOM 3185 O O . ALA A 1 405 ? 4.516 -0.402 -26.974 1.00 95.38 405 ALA A O 1
ATOM 3186 N N . PHE A 1 406 ? 4.430 -1.287 -29.036 1.00 96.88 406 PHE A N 1
ATOM 3187 C CA . PHE A 1 406 ? 5.885 -1.358 -29.231 1.00 96.88 406 PHE A CA 1
ATOM 3188 C C . PHE A 1 406 ? 6.597 -0.006 -29.074 1.00 96.88 406 PHE A C 1
ATOM 3190 O O . PHE A 1 406 ? 7.628 0.057 -28.402 1.00 96.88 406 PHE A O 1
ATOM 3197 N N . ASP A 1 407 ? 6.023 1.081 -29.607 1.00 95.88 407 ASP A N 1
ATOM 3198 C CA . ASP A 1 407 ? 6.550 2.445 -29.433 1.00 95.88 407 ASP A CA 1
ATOM 3199 C C . ASP A 1 407 ? 6.647 2.853 -27.959 1.00 95.88 407 ASP A C 1
ATOM 3201 O O . ASP A 1 407 ? 7.591 3.527 -27.552 1.00 95.88 407 ASP A O 1
ATOM 3205 N N . ALA A 1 408 ? 5.673 2.437 -27.146 1.00 95.69 408 ALA A N 1
ATOM 3206 C CA . ALA A 1 408 ? 5.651 2.752 -25.725 1.00 95.69 408 ALA A CA 1
ATOM 3207 C C . ALA A 1 408 ? 6.589 1.838 -24.922 1.00 95.69 408 ALA A C 1
ATOM 3209 O O . ALA A 1 408 ? 7.179 2.292 -23.949 1.00 95.69 408 ALA A O 1
ATOM 3210 N N . ALA A 1 409 ? 6.747 0.573 -25.320 1.00 97.88 409 ALA A N 1
ATOM 3211 C CA . ALA A 1 409 ? 7.574 -0.412 -24.622 1.00 97.88 409 ALA A CA 1
ATOM 3212 C C . ALA A 1 409 ? 9.087 -0.171 -24.785 1.00 97.88 409 ALA A C 1
ATOM 3214 O O . ALA A 1 409 ? 9.853 -0.367 -23.839 1.00 97.88 409 ALA A O 1
ATOM 3215 N N . GLU A 1 410 ? 9.526 0.265 -25.969 1.00 97.62 410 GLU A N 1
ATOM 3216 C CA . GLU A 1 410 ? 10.941 0.497 -26.287 1.00 97.62 410 GLU A CA 1
ATOM 3217 C C . GLU A 1 410 ? 11.707 1.331 -25.244 1.00 97.62 410 GLU A C 1
ATOM 3219 O O . GLU A 1 410 ? 12.738 0.844 -24.761 1.00 97.62 410 GLU A O 1
ATOM 3224 N N . PRO A 1 411 ? 11.278 2.562 -24.885 1.00 97.06 411 PRO A N 1
ATOM 3225 C CA . PRO A 1 411 ? 12.049 3.398 -23.969 1.00 97.06 411 PRO A CA 1
ATOM 3226 C C . PRO A 1 411 ? 12.251 2.727 -22.607 1.00 97.06 411 PRO A C 1
ATOM 3228 O O . PRO A 1 411 ? 13.307 2.897 -22.001 1.00 97.06 411 PRO A O 1
ATOM 3231 N N . HIS A 1 412 ? 11.295 1.912 -22.154 1.00 98.12 412 HIS A N 1
ATOM 3232 C CA . HIS A 1 412 ? 11.389 1.182 -20.892 1.00 98.12 412 HIS A CA 1
ATOM 3233 C C . HIS A 1 412 ? 12.421 0.045 -20.952 1.00 98.12 412 HIS A C 1
ATOM 3235 O O . HIS A 1 412 ? 13.259 -0.083 -20.056 1.00 98.12 412 HIS A O 1
ATOM 3241 N N . PHE A 1 413 ? 12.454 -0.740 -22.034 1.00 98.06 413 PHE A N 1
ATOM 3242 C CA . PHE A 1 413 ? 13.487 -1.771 -22.202 1.00 98.06 413 PHE A CA 1
ATOM 3243 C C . PHE A 1 413 ? 14.897 -1.185 -22.347 1.00 98.06 413 PHE A C 1
ATOM 3245 O O . PHE A 1 413 ? 15.858 -1.743 -21.802 1.00 98.06 413 PHE A O 1
ATOM 3252 N N . LEU A 1 414 ? 15.035 -0.057 -23.050 1.00 95.69 414 LEU A N 1
ATOM 3253 C CA . LEU A 1 414 ? 16.309 0.652 -23.175 1.00 95.69 414 LEU A CA 1
ATOM 3254 C C . LEU A 1 414 ? 16.767 1.235 -21.829 1.00 95.69 414 LEU A C 1
ATOM 3256 O O . LEU A 1 414 ? 17.937 1.081 -21.470 1.00 95.69 414 LEU A O 1
ATOM 3260 N N . ALA A 1 415 ? 15.855 1.845 -21.064 1.00 95.19 415 ALA A N 1
ATOM 3261 C CA . ALA A 1 415 ? 16.142 2.440 -19.757 1.00 95.19 415 ALA A CA 1
ATOM 3262 C C . ALA A 1 415 ? 16.452 1.401 -18.670 1.00 95.19 415 ALA A C 1
ATOM 3264 O O . ALA A 1 415 ? 17.298 1.648 -17.815 1.00 95.19 415 ALA A O 1
ATOM 3265 N N . SER A 1 416 ? 15.810 0.229 -18.719 1.00 95.88 416 SER A N 1
ATOM 3266 C CA . SER A 1 416 ? 16.037 -0.864 -17.769 1.00 95.88 416 SER A CA 1
ATOM 3267 C C . SER A 1 416 ? 17.497 -1.328 -17.750 1.00 95.88 416 SER A C 1
ATOM 3269 O O . SER A 1 416 ? 18.029 -1.670 -16.700 1.00 95.88 416 SER A O 1
ATOM 3271 N N . GLY A 1 417 ? 18.160 -1.385 -18.910 1.00 89.56 417 GLY A N 1
ATOM 3272 C CA . GLY A 1 417 ? 19.555 -1.831 -19.011 1.00 89.56 417 GLY A CA 1
ATOM 3273 C C . GLY A 1 417 ? 19.804 -3.308 -18.666 1.00 89.56 417 GLY A C 1
ATOM 3274 O O . GLY A 1 417 ? 20.935 -3.778 -18.807 1.00 89.56 417 GLY A O 1
ATOM 3275 N N . LYS A 1 418 ? 18.779 -4.065 -18.252 1.00 96.12 418 LYS A N 1
ATOM 3276 C CA . LYS A 1 418 ? 18.905 -5.489 -17.926 1.00 96.12 418 LYS A CA 1
ATOM 3277 C C . LYS A 1 418 ? 19.107 -6.340 -19.177 1.00 96.12 418 LYS A C 1
ATOM 3279 O O . LYS A 1 418 ? 18.568 -6.063 -20.250 1.00 96.12 418 LYS A O 1
ATOM 3284 N N . ARG A 1 419 ? 19.818 -7.456 -19.002 1.00 95.94 419 ARG A N 1
ATOM 3285 C CA . ARG A 1 419 ? 20.013 -8.473 -20.045 1.00 95.94 419 ARG A CA 1
ATOM 3286 C C . ARG A 1 419 ? 18.682 -9.000 -20.590 1.00 95.94 419 ARG A C 1
ATOM 3288 O O . ARG A 1 419 ? 18.518 -9.119 -21.801 1.00 95.94 419 ARG A O 1
ATOM 3295 N N . ASP A 1 420 ? 17.730 -9.278 -19.706 1.00 96.50 420 ASP A N 1
ATOM 3296 C CA . ASP A 1 420 ? 16.431 -9.824 -20.106 1.00 96.50 420 ASP A CA 1
ATOM 3297 C C . ASP A 1 420 ? 15.578 -8.788 -20.852 1.00 96.50 420 ASP A C 1
ATOM 3299 O O . ASP A 1 420 ? 14.910 -9.141 -21.822 1.00 96.50 420 ASP A O 1
ATOM 3303 N N . SER A 1 421 ? 15.686 -7.501 -20.495 1.00 98.00 421 SER A N 1
ATOM 3304 C CA . SER A 1 421 ? 15.095 -6.390 -21.261 1.00 98.00 421 SER A CA 1
ATOM 3305 C C . SER A 1 421 ? 15.664 -6.318 -22.675 1.00 98.00 421 SER A C 1
ATOM 3307 O O . SER A 1 421 ? 14.910 -6.192 -23.632 1.00 98.00 421 SER A O 1
ATOM 3309 N N . ALA A 1 422 ? 16.982 -6.471 -22.830 1.00 98.25 422 ALA A N 1
ATOM 3310 C CA . ALA A 1 422 ? 17.634 -6.481 -24.138 1.00 98.25 422 ALA A CA 1
ATOM 3311 C C . ALA A 1 422 ? 17.193 -7.671 -25.012 1.00 98.25 422 ALA A C 1
ATOM 3313 O O . ALA A 1 422 ? 17.051 -7.528 -26.228 1.00 98.25 422 ALA A O 1
ATOM 3314 N N . ARG A 1 423 ? 16.944 -8.841 -24.405 1.00 98.31 423 ARG A N 1
ATOM 3315 C CA . ARG A 1 423 ? 16.384 -10.009 -25.103 1.00 98.31 423 ARG A CA 1
ATOM 3316 C C . ARG A 1 423 ? 14.958 -9.740 -25.589 1.00 98.31 423 ARG A C 1
ATOM 3318 O O . ARG A 1 423 ? 14.681 -9.954 -26.765 1.00 98.31 423 ARG A O 1
ATOM 3325 N N . LEU A 1 424 ? 14.077 -9.252 -24.713 1.00 98.31 424 LEU A N 1
ATOM 3326 C CA . LEU A 1 424 ? 12.691 -8.939 -25.081 1.00 98.31 424 LEU A CA 1
ATOM 3327 C C . LEU A 1 424 ? 12.613 -7.811 -26.116 1.00 98.31 424 LEU A C 1
ATOM 3329 O O . LEU A 1 424 ? 11.818 -7.895 -27.047 1.00 98.31 424 LEU A O 1
ATOM 3333 N N . LEU A 1 425 ? 13.490 -6.806 -26.020 1.00 98.56 425 LEU A N 1
ATOM 3334 C CA . LEU A 1 425 ? 13.608 -5.751 -27.025 1.00 98.56 425 LEU A CA 1
ATOM 3335 C C . LEU A 1 425 ? 13.953 -6.321 -28.406 1.00 98.56 425 LEU A C 1
ATOM 3337 O O . LEU A 1 425 ? 13.382 -5.888 -29.403 1.00 98.56 425 LEU A O 1
ATOM 3341 N N . ALA A 1 426 ? 14.860 -7.302 -28.480 1.00 98.44 426 ALA A N 1
ATOM 3342 C CA . ALA A 1 426 ? 15.206 -7.959 -29.739 1.00 98.44 426 ALA A CA 1
ATOM 3343 C C . ALA A 1 426 ? 14.010 -8.707 -30.344 1.00 98.44 426 ALA A C 1
ATOM 3345 O O . ALA A 1 426 ? 13.746 -8.568 -31.536 1.00 98.44 426 ALA A O 1
ATOM 3346 N N . GLU A 1 427 ? 13.267 -9.456 -29.527 1.00 97.81 427 GLU A N 1
ATOM 3347 C CA . GLU A 1 427 ? 12.055 -10.163 -29.958 1.00 97.81 427 GLU A CA 1
ATOM 3348 C C . GLU A 1 427 ? 10.987 -9.183 -30.467 1.00 97.81 427 GLU A C 1
ATOM 3350 O O . GLU A 1 427 ? 10.473 -9.349 -31.576 1.00 97.81 427 GLU A O 1
ATOM 3355 N N . MET A 1 428 ? 10.724 -8.117 -29.706 1.00 98.25 428 MET A N 1
ATOM 3356 C CA . MET A 1 428 ? 9.781 -7.061 -30.072 1.00 98.25 428 MET A CA 1
ATOM 3357 C C . MET A 1 428 ? 10.178 -6.377 -31.384 1.00 98.25 428 MET A C 1
ATOM 3359 O O . MET A 1 428 ? 9.350 -6.188 -32.271 1.00 98.25 428 MET A O 1
ATOM 3363 N N . PHE A 1 429 ? 11.454 -6.034 -31.548 1.00 98.12 429 PHE A N 1
ATOM 3364 C CA . PHE A 1 429 ? 11.946 -5.375 -32.755 1.00 98.12 429 PHE A CA 1
ATOM 3365 C C . PHE A 1 429 ? 11.947 -6.283 -33.983 1.00 98.12 429 PHE A C 1
ATOM 3367 O O . PHE A 1 429 ? 11.755 -5.782 -35.087 1.00 98.12 429 PHE A O 1
ATOM 3374 N N . ILE A 1 430 ? 12.117 -7.599 -33.831 1.00 97.31 430 ILE A N 1
ATOM 3375 C CA . ILE A 1 430 ? 11.946 -8.543 -34.945 1.00 97.31 430 ILE A CA 1
ATOM 3376 C C . ILE A 1 430 ? 10.490 -8.577 -35.409 1.00 97.31 430 ILE A C 1
ATOM 3378 O O . ILE A 1 430 ? 10.244 -8.543 -36.617 1.00 97.31 430 ILE A O 1
ATOM 3382 N N . GLN A 1 431 ? 9.540 -8.602 -34.471 1.00 96.12 431 GLN A N 1
ATOM 3383 C CA . GLN A 1 431 ? 8.112 -8.546 -34.792 1.00 96.12 431 GLN A CA 1
ATOM 3384 C C . GLN A 1 431 ? 7.757 -7.231 -35.484 1.00 96.12 431 GLN A C 1
ATOM 3386 O O . GLN A 1 431 ? 7.154 -7.241 -36.552 1.00 96.12 431 GLN A O 1
ATOM 3391 N N . TRP A 1 432 ? 8.215 -6.108 -34.935 1.00 96.25 432 TRP A N 1
ATOM 3392 C CA . TRP A 1 432 ? 7.938 -4.788 -35.492 1.00 96.25 432 TRP A CA 1
ATOM 3393 C C . TRP A 1 432 ? 8.587 -4.575 -36.868 1.00 96.25 432 TRP A C 1
ATOM 3395 O O . TRP A 1 432 ? 7.980 -4.029 -37.789 1.00 96.25 432 TRP A O 1
ATOM 3405 N N . ALA A 1 433 ? 9.815 -5.061 -37.054 1.00 95.81 433 ALA A N 1
ATOM 3406 C CA . ALA A 1 433 ? 10.507 -4.982 -38.334 1.00 95.81 433 ALA A CA 1
ATOM 3407 C C . ALA A 1 433 ? 9.841 -5.829 -39.426 1.00 95.81 433 ALA A C 1
ATOM 3409 O O . ALA A 1 433 ? 9.994 -5.502 -40.602 1.00 95.81 433 ALA A O 1
ATOM 3410 N N . ALA A 1 434 ? 9.110 -6.892 -39.071 1.00 93.69 434 ALA A N 1
ATOM 3411 C CA . ALA A 1 434 ? 8.481 -7.784 -40.043 1.00 93.69 434 ALA A CA 1
ATOM 3412 C C . ALA A 1 434 ? 7.441 -7.078 -40.927 1.00 93.69 434 ALA A C 1
ATOM 3414 O O . ALA A 1 434 ? 7.273 -7.463 -42.082 1.00 93.69 434 ALA A O 1
ATOM 3415 N N . GLU A 1 435 ? 6.806 -6.014 -40.431 1.00 89.94 435 GLU A N 1
ATOM 3416 C CA . GLU A 1 435 ? 5.832 -5.224 -41.196 1.00 89.94 435 GLU A CA 1
ATOM 3417 C C . GLU A 1 435 ? 6.481 -4.411 -42.325 1.00 89.94 435 GLU A C 1
ATOM 3419 O O . GLU A 1 435 ? 5.891 -4.222 -43.387 1.00 89.94 435 GLU A O 1
ATOM 3424 N N . SER A 1 436 ? 7.709 -3.933 -42.107 1.00 91.31 436 SER A N 1
ATOM 3425 C CA . SER A 1 436 ? 8.416 -3.023 -43.022 1.00 91.31 436 SER A CA 1
ATOM 3426 C C . SER A 1 436 ? 9.611 -3.659 -43.736 1.00 91.31 436 SER A C 1
ATOM 3428 O O . SER A 1 436 ? 10.200 -3.040 -44.621 1.00 91.31 436 SER A O 1
ATOM 3430 N N . GLY A 1 437 ? 10.039 -4.852 -43.314 1.00 91.38 437 GLY A N 1
ATOM 3431 C CA . GLY A 1 437 ? 11.286 -5.491 -43.744 1.00 91.38 437 GLY A CA 1
ATOM 3432 C C . GLY A 1 437 ? 12.561 -4.743 -43.325 1.00 91.38 437 GLY A C 1
ATOM 3433 O O . GLY A 1 437 ? 13.651 -5.102 -43.767 1.00 91.38 437 GLY A O 1
ATOM 3434 N N . SER A 1 438 ? 12.460 -3.709 -42.482 1.00 92.69 438 SER A N 1
ATOM 3435 C CA . SER A 1 438 ? 13.555 -2.773 -42.170 1.00 92.69 438 SER A CA 1
ATOM 3436 C C . SER A 1 438 ? 14.447 -3.240 -41.010 1.00 92.69 438 SER A C 1
ATOM 3438 O O . SER A 1 438 ? 14.762 -2.472 -40.099 1.00 92.69 438 SER A O 1
ATOM 3440 N N . TYR A 1 439 ? 14.872 -4.506 -41.026 1.00 96.00 439 TYR A N 1
ATOM 3441 C CA . TYR A 1 439 ? 15.611 -5.143 -39.925 1.00 96.00 439 TYR A CA 1
ATOM 3442 C C . TYR A 1 439 ? 16.893 -4.400 -39.522 1.00 96.00 439 TYR A C 1
ATOM 3444 O O . TYR A 1 439 ? 17.170 -4.248 -38.333 1.00 96.00 439 TYR A O 1
ATOM 3452 N N . GLY A 1 440 ? 17.654 -3.878 -40.483 1.00 95.44 440 GLY A N 1
ATOM 3453 C CA . GLY A 1 440 ? 18.872 -3.119 -40.220 1.00 95.44 440 GLY A CA 1
ATOM 3454 C C . GLY A 1 440 ? 18.663 -1.852 -39.392 1.00 95.44 440 GLY A C 1
ATOM 3455 O O . GLY A 1 440 ? 19.487 -1.543 -38.533 1.00 95.44 440 GLY A O 1
ATOM 3456 N N . ALA A 1 441 ? 17.551 -1.140 -39.592 1.00 95.56 441 ALA A N 1
ATOM 3457 C CA . ALA A 1 441 ? 17.230 0.047 -38.799 1.00 95.56 441 ALA A CA 1
ATOM 3458 C C . ALA A 1 441 ? 16.954 -0.323 -37.333 1.00 95.56 441 ALA A C 1
ATOM 3460 O O . ALA A 1 441 ? 17.471 0.324 -36.423 1.00 95.56 441 ALA A O 1
ATOM 3461 N N . PHE A 1 442 ? 16.213 -1.409 -37.104 1.00 97.44 442 PHE A N 1
ATOM 3462 C CA . PHE A 1 442 ? 15.921 -1.917 -35.764 1.00 97.44 442 PHE A CA 1
ATOM 3463 C C . PHE A 1 442 ? 17.154 -2.492 -35.055 1.00 97.44 442 PHE A C 1
ATOM 3465 O O . PHE A 1 442 ? 17.302 -2.305 -33.847 1.00 97.44 442 PHE A O 1
ATOM 3472 N N . ALA A 1 443 ? 18.087 -3.102 -35.795 1.00 98.00 443 ALA A N 1
ATOM 3473 C CA . ALA A 1 443 ? 19.376 -3.512 -35.243 1.00 98.00 443 ALA A CA 1
ATOM 3474 C C . ALA A 1 443 ? 20.150 -2.308 -34.677 1.00 98.00 443 ALA A C 1
ATOM 3476 O O . ALA A 1 443 ? 20.632 -2.357 -33.548 1.00 98.00 443 ALA A O 1
ATOM 3477 N N . LEU A 1 444 ? 20.216 -1.191 -35.414 1.00 97.44 444 LEU A N 1
ATOM 3478 C CA . LEU A 1 444 ? 20.842 0.037 -34.908 1.00 97.44 444 LEU A CA 1
ATOM 3479 C C . LEU A 1 444 ? 20.068 0.632 -33.724 1.00 97.44 444 LEU A C 1
ATOM 3481 O O . LEU A 1 444 ? 20.691 1.004 -32.730 1.00 97.44 444 LEU A O 1
ATOM 3485 N N . ARG A 1 445 ? 18.731 0.684 -33.813 1.00 95.88 445 ARG A N 1
ATOM 3486 C CA . ARG A 1 445 ? 17.833 1.242 -32.785 1.00 95.88 445 ARG A CA 1
ATOM 3487 C C . ARG A 1 445 ? 17.992 0.546 -31.431 1.00 95.88 445 ARG A C 1
ATOM 3489 O O . ARG A 1 445 ? 17.948 1.216 -30.410 1.00 95.88 445 ARG A O 1
ATOM 3496 N N . GLY A 1 446 ? 18.236 -0.767 -31.408 1.00 95.62 446 GLY A N 1
ATOM 3497 C CA . GLY A 1 446 ? 18.468 -1.502 -30.159 1.00 95.62 446 GLY A CA 1
ATOM 3498 C C . GLY A 1 446 ? 19.934 -1.577 -29.727 1.00 95.62 446 GLY A C 1
ATOM 3499 O O . GLY A 1 446 ? 20.215 -1.696 -28.539 1.00 95.62 446 GLY A O 1
ATOM 3500 N N . THR A 1 447 ? 20.897 -1.480 -30.650 1.00 98.00 447 THR A N 1
ATOM 3501 C CA . THR A 1 447 ? 22.328 -1.567 -30.309 1.00 98.00 447 THR A CA 1
ATOM 3502 C C . THR A 1 447 ? 22.930 -0.231 -29.872 1.00 98.00 447 THR A C 1
ATOM 3504 O O . THR A 1 447 ? 23.635 -0.182 -28.863 1.00 98.00 447 THR A O 1
ATOM 3507 N N . ILE A 1 448 ? 22.689 0.848 -30.621 1.00 97.50 448 ILE A N 1
ATOM 3508 C CA . ILE A 1 448 ? 23.371 2.136 -30.417 1.00 97.50 448 ILE A CA 1
ATOM 3509 C C . ILE A 1 448 ? 23.071 2.744 -29.037 1.00 97.50 448 ILE A C 1
ATOM 3511 O O . ILE A 1 448 ? 24.037 3.109 -28.363 1.00 97.50 448 ILE A O 1
ATOM 3515 N N . PRO A 1 449 ? 21.815 2.779 -28.543 1.00 96.06 449 PRO A N 1
ATOM 3516 C CA . PRO A 1 449 ? 21.533 3.357 -27.229 1.00 96.06 449 PRO A CA 1
ATOM 3517 C C . PRO A 1 449 ? 22.198 2.599 -26.072 1.00 96.06 449 PRO A C 1
ATOM 3519 O O . PRO A 1 449 ? 22.738 3.219 -25.156 1.00 96.06 449 PRO A O 1
ATOM 3522 N N . TYR A 1 450 ? 22.245 1.259 -26.118 1.00 96.19 450 TYR A N 1
ATOM 3523 C CA . TYR A 1 450 ? 22.958 0.487 -25.093 1.00 96.19 450 TYR A CA 1
ATOM 3524 C C . TYR A 1 450 ? 24.463 0.776 -25.098 1.00 96.19 450 TYR A C 1
ATOM 3526 O O . TYR A 1 450 ? 25.057 0.897 -24.025 1.00 96.19 450 TYR A O 1
ATOM 3534 N N . LEU A 1 451 ? 25.074 0.953 -26.276 1.00 97.19 451 LEU A N 1
ATOM 3535 C CA . LEU A 1 451 ? 26.474 1.370 -26.376 1.00 97.19 451 LEU A CA 1
ATOM 3536 C C . LEU A 1 451 ? 26.679 2.804 -25.860 1.00 97.19 451 LEU A C 1
ATOM 3538 O O . LEU A 1 451 ? 27.591 3.025 -25.073 1.00 97.19 451 LEU A O 1
ATOM 3542 N N . GLN A 1 452 ? 25.822 3.771 -26.202 1.00 95.00 452 GLN A N 1
ATOM 3543 C CA . GLN A 1 452 ? 25.909 5.136 -25.648 1.00 95.00 452 GLN A CA 1
ATOM 3544 C C . GLN A 1 452 ? 25.823 5.150 -24.111 1.00 95.00 452 GLN A C 1
ATOM 3546 O O . GLN A 1 452 ? 26.485 5.956 -23.455 1.00 95.00 452 GLN A O 1
ATOM 3551 N N . ASN A 1 453 ? 25.082 4.206 -23.525 1.00 91.31 453 ASN A N 1
ATOM 3552 C CA . ASN A 1 453 ? 24.981 4.035 -22.075 1.00 91.31 453 ASN A CA 1
ATOM 3553 C C . ASN A 1 453 ? 26.186 3.317 -21.437 1.00 91.31 453 ASN A C 1
ATOM 3555 O O . ASN A 1 453 ? 26.250 3.213 -20.210 1.00 91.31 453 ASN A O 1
ATOM 3559 N N . GLY A 1 454 ? 27.145 2.826 -22.226 1.00 94.25 454 GLY A N 1
ATOM 3560 C CA . GLY A 1 454 ? 28.274 2.030 -21.738 1.00 94.25 454 GLY A CA 1
ATOM 3561 C C . GLY A 1 454 ? 27.944 0.547 -21.517 1.00 94.25 454 GLY A C 1
ATOM 3562 O O . GLY A 1 454 ? 28.810 -0.217 -21.090 1.00 94.25 454 GLY A O 1
ATOM 3563 N N . ASN A 1 455 ? 26.720 0.106 -21.818 1.00 95.06 455 ASN A N 1
ATOM 3564 C CA . ASN A 1 455 ? 26.212 -1.222 -21.484 1.00 95.06 455 ASN A CA 1
ATOM 3565 C C . ASN A 1 455 ? 26.457 -2.232 -22.618 1.00 95.06 455 ASN A C 1
ATOM 3567 O O . ASN A 1 455 ? 25.561 -2.602 -23.382 1.00 95.06 455 ASN A O 1
ATOM 3571 N N . VAL A 1 456 ? 27.703 -2.704 -22.716 1.00 96.25 456 VAL A N 1
ATOM 3572 C CA . VAL A 1 456 ? 28.114 -3.700 -23.724 1.00 96.25 456 VAL A CA 1
ATOM 3573 C C . VAL A 1 456 ? 27.363 -5.021 -23.557 1.00 96.25 456 VAL A C 1
ATOM 3575 O O . VAL A 1 456 ? 27.045 -5.671 -24.551 1.00 96.25 456 VAL A O 1
ATOM 3578 N N . LEU A 1 457 ? 27.059 -5.424 -22.319 1.00 95.69 457 LEU A N 1
ATOM 3579 C CA . LEU A 1 457 ? 26.378 -6.688 -22.040 1.00 95.69 457 LEU A CA 1
ATOM 3580 C C . LEU A 1 457 ? 24.959 -6.705 -22.625 1.00 95.69 457 LEU A C 1
ATOM 3582 O O . LEU A 1 457 ? 24.594 -7.663 -23.314 1.00 95.69 457 LEU A O 1
ATOM 3586 N N . ALA A 1 458 ? 24.182 -5.641 -22.409 1.00 95.88 458 ALA A N 1
ATOM 3587 C CA . ALA A 1 458 ? 22.857 -5.488 -23.004 1.00 95.88 458 ALA A CA 1
ATOM 3588 C C . ALA A 1 458 ? 22.943 -5.380 -24.533 1.00 95.88 458 ALA A C 1
ATOM 3590 O O . ALA A 1 458 ? 22.245 -6.116 -25.226 1.00 95.88 458 ALA A O 1
ATOM 3591 N N . ALA A 1 459 ? 23.864 -4.565 -25.068 1.00 97.88 459 ALA A N 1
ATOM 3592 C CA . ALA A 1 459 ? 24.052 -4.417 -26.515 1.00 97.88 459 ALA A CA 1
ATOM 3593 C C . ALA A 1 459 ? 24.375 -5.757 -27.204 1.00 97.88 459 ALA A C 1
ATOM 3595 O O . ALA A 1 459 ? 23.788 -6.088 -28.237 1.00 97.88 459 ALA A O 1
ATOM 3596 N N . LYS A 1 460 ? 25.268 -6.557 -26.604 1.00 97.31 460 LYS A N 1
ATOM 3597 C CA . LYS A 1 460 ? 25.638 -7.900 -27.073 1.00 97.31 460 LYS A CA 1
ATOM 3598 C C . LYS A 1 460 ? 24.483 -8.881 -26.995 1.00 97.31 460 LYS A C 1
ATOM 3600 O O . LYS A 1 460 ? 24.263 -9.640 -27.936 1.00 97.31 460 LYS A O 1
ATOM 3605 N N . THR A 1 461 ? 23.747 -8.862 -25.890 1.00 98.00 461 THR A N 1
ATOM 3606 C CA . THR A 1 461 ? 22.580 -9.728 -25.714 1.00 98.00 461 THR A CA 1
ATOM 3607 C C . THR A 1 461 ? 21.524 -9.412 -26.764 1.00 98.00 461 THR A C 1
ATOM 3609 O O . THR A 1 461 ? 21.108 -10.318 -27.483 1.00 98.00 461 THR A O 1
ATOM 3612 N N . PHE A 1 462 ? 21.165 -8.134 -26.913 1.00 98.56 462 PHE A N 1
ATOM 3613 C CA . PHE A 1 462 ? 20.222 -7.672 -27.924 1.00 98.56 462 PHE A CA 1
ATOM 3614 C C . PHE A 1 462 ? 20.637 -8.147 -29.321 1.00 98.56 462 PHE A C 1
ATOM 3616 O O . PHE A 1 462 ? 19.880 -8.873 -29.960 1.00 98.56 462 PHE A O 1
ATOM 3623 N N . ILE A 1 463 ? 21.849 -7.812 -29.788 1.00 98.00 463 ILE A N 1
ATOM 3624 C CA . ILE A 1 463 ? 22.222 -8.087 -31.185 1.00 98.00 463 ILE A CA 1
ATOM 3625 C C . ILE A 1 463 ? 22.359 -9.586 -31.472 1.00 98.00 463 ILE A C 1
ATOM 3627 O O . ILE A 1 463 ? 22.032 -10.029 -32.574 1.00 98.00 463 ILE A O 1
ATOM 3631 N N . ARG A 1 464 ? 22.783 -10.389 -30.484 1.00 96.38 464 ARG A N 1
ATOM 3632 C CA . ARG A 1 464 ? 22.865 -11.848 -30.625 1.00 96.38 464 ARG A CA 1
ATOM 3633 C C . ARG A 1 464 ? 21.479 -12.466 -30.787 1.00 96.38 464 ARG A C 1
ATOM 3635 O O . ARG A 1 464 ? 21.278 -13.267 -31.695 1.00 96.38 464 ARG A O 1
ATOM 3642 N N . HIS A 1 465 ? 20.534 -12.080 -29.928 1.00 97.38 465 HIS A N 1
ATOM 3643 C CA . HIS A 1 465 ? 19.151 -12.556 -30.005 1.00 97.38 465 HIS A CA 1
ATOM 3644 C C . HIS A 1 465 ? 18.431 -12.035 -31.254 1.00 97.38 465 HIS A C 1
ATOM 3646 O O . HIS A 1 465 ? 17.714 -12.786 -31.907 1.00 97.38 465 HIS A O 1
ATOM 3652 N N . PHE A 1 466 ? 18.670 -10.781 -31.636 1.00 97.81 466 PHE A N 1
ATOM 3653 C CA . PHE A 1 466 ? 18.107 -10.195 -32.849 1.00 97.81 466 PHE A CA 1
ATOM 3654 C C . PHE A 1 466 ? 18.575 -10.962 -34.091 1.00 97.81 466 PHE A C 1
ATOM 3656 O O . PHE A 1 466 ? 17.763 -11.397 -34.902 1.00 97.81 466 PHE A O 1
ATOM 3663 N N . THR A 1 467 ? 19.883 -11.210 -34.206 1.00 95.50 467 THR A N 1
ATOM 3664 C CA . THR A 1 467 ? 20.470 -11.898 -35.366 1.00 95.50 467 THR A CA 1
ATOM 3665 C C . THR A 1 467 ? 20.012 -13.354 -35.470 1.00 95.50 467 THR A C 1
ATOM 3667 O O . THR A 1 467 ? 19.713 -13.822 -36.570 1.00 95.50 467 THR A O 1
ATOM 3670 N N . SER A 1 468 ? 19.889 -14.073 -34.346 1.00 93.62 468 SER A N 1
ATOM 3671 C CA . SER A 1 468 ? 19.400 -15.461 -34.356 1.00 93.62 468 SER A CA 1
ATOM 3672 C C . SER A 1 468 ? 17.925 -15.578 -34.758 1.00 93.62 468 SER A C 1
ATOM 3674 O O . SER A 1 468 ? 17.523 -16.611 -35.302 1.00 93.62 468 SER A O 1
ATOM 3676 N N . ALA A 1 469 ? 17.141 -14.520 -34.545 1.00 94.81 469 ALA A N 1
ATOM 3677 C CA . ALA A 1 469 ? 15.720 -14.441 -34.870 1.00 94.81 469 ALA A CA 1
ATOM 3678 C C . ALA A 1 469 ? 15.421 -13.854 -36.266 1.00 94.81 469 ALA A C 1
ATOM 3680 O O . ALA A 1 469 ? 14.264 -13.834 -36.681 1.00 94.81 469 ALA A O 1
ATOM 3681 N N . LEU A 1 470 ? 16.434 -13.415 -37.026 1.00 94.75 470 LEU A N 1
ATOM 3682 C CA . LEU A 1 470 ? 16.232 -12.868 -38.375 1.00 94.75 470 LEU A CA 1
ATOM 3683 C C . LEU A 1 470 ? 15.612 -13.896 -39.334 1.00 94.75 470 LEU A C 1
ATOM 3685 O O . LEU A 1 470 ? 16.026 -15.063 -39.317 1.00 94.75 470 LEU A O 1
ATOM 3689 N N . PRO A 1 471 ? 14.702 -13.480 -40.235 1.00 92.81 471 PRO A N 1
ATOM 3690 C CA . PRO A 1 471 ? 14.113 -14.374 -41.224 1.00 92.81 471 PRO A CA 1
ATOM 3691 C C . PRO A 1 471 ? 15.152 -14.849 -42.245 1.00 92.81 471 PRO A C 1
ATOM 3693 O O . PRO A 1 471 ? 16.111 -14.144 -42.574 1.00 92.81 471 PRO A O 1
ATOM 3696 N N . THR A 1 472 ? 14.925 -16.032 -42.817 1.00 88.62 472 THR A N 1
ATOM 3697 C CA . THR A 1 472 ? 15.817 -16.649 -43.814 1.00 88.62 472 THR A CA 1
ATOM 3698 C C . THR A 1 472 ? 16.044 -15.763 -45.044 1.00 88.62 472 THR A C 1
ATOM 3700 O O . THR A 1 472 ? 17.112 -15.821 -45.644 1.00 88.62 472 THR A O 1
ATOM 3703 N N . SER A 1 473 ? 15.095 -14.883 -45.386 1.00 87.44 473 SER A N 1
ATOM 3704 C CA . SER A 1 473 ? 15.212 -13.937 -46.506 1.00 87.44 473 SER A CA 1
ATOM 3705 C C . SER A 1 473 ? 16.418 -12.996 -46.395 1.00 87.44 473 SER A C 1
ATOM 3707 O O . SER A 1 473 ? 17.002 -12.640 -47.421 1.00 87.44 473 SER A O 1
ATOM 3709 N N . ILE A 1 474 ? 16.823 -12.638 -45.172 1.00 89.06 474 ILE A N 1
ATOM 3710 C CA . ILE A 1 474 ? 17.939 -11.722 -44.882 1.00 89.06 474 ILE A CA 1
ATOM 3711 C C . ILE A 1 474 ? 19.251 -12.478 -44.602 1.00 89.06 474 ILE A C 1
ATOM 3713 O O . ILE A 1 474 ? 20.335 -11.890 -44.645 1.00 89.06 474 ILE A O 1
ATOM 3717 N N . ARG A 1 475 ? 19.189 -13.794 -44.369 1.00 86.69 475 ARG A N 1
ATOM 3718 C CA . ARG A 1 475 ? 20.374 -14.640 -44.160 1.00 86.69 475 ARG A CA 1
ATOM 3719 C C . ARG A 1 475 ? 21.110 -14.899 -45.482 1.00 86.69 475 ARG A C 1
ATOM 3721 O O . ARG A 1 475 ? 20.519 -14.844 -46.563 1.00 86.69 475 ARG A O 1
ATOM 3728 N N . LEU A 1 476 ? 22.414 -15.154 -45.392 1.00 86.50 476 LEU A N 1
ATOM 3729 C CA . LEU A 1 476 ? 23.224 -15.648 -46.511 1.00 86.50 476 LEU A CA 1
ATOM 3730 C C . LEU A 1 476 ? 23.077 -17.176 -46.630 1.00 86.50 476 LEU A C 1
ATOM 3732 O O . LEU A 1 476 ? 22.837 -17.849 -45.632 1.00 86.50 476 LEU A O 1
ATOM 3736 N N . GLU A 1 477 ? 23.198 -17.712 -47.847 1.00 72.75 477 GLU A N 1
ATOM 3737 C CA . GLU A 1 477 ? 22.930 -19.131 -48.153 1.00 72.75 477 GLU A CA 1
ATOM 3738 C C . GLU A 1 477 ? 24.106 -20.076 -47.819 1.00 72.75 477 GLU A C 1
ATOM 3740 O O . GLU A 1 477 ? 23.884 -21.265 -47.606 1.00 72.75 477 GLU A O 1
ATOM 3745 N N . SER A 1 478 ? 25.343 -19.569 -47.714 1.00 70.00 478 SER A N 1
ATOM 3746 C CA . SER A 1 478 ? 26.548 -20.344 -47.356 1.00 70.00 478 SER A CA 1
ATOM 3747 C C . SER A 1 478 ? 27.661 -19.451 -46.774 1.00 70.00 478 SER A C 1
ATOM 3749 O O . SER A 1 478 ? 27.736 -18.279 -47.140 1.00 70.00 478 SER A O 1
ATOM 3751 N N . ASP A 1 479 ? 28.520 -20.000 -45.899 1.00 61.66 479 ASP A N 1
ATOM 3752 C CA . ASP A 1 479 ? 29.696 -19.347 -45.270 1.00 61.66 479 ASP A CA 1
ATOM 3753 C C . ASP A 1 479 ? 29.434 -17.952 -44.666 1.00 61.66 479 ASP A C 1
ATOM 3755 O O . ASP A 1 479 ? 30.105 -16.959 -44.948 1.00 61.66 479 ASP A O 1
ATOM 3759 N N . SER A 1 480 ? 28.432 -17.869 -43.788 1.00 79.81 480 SER A N 1
ATOM 3760 C CA . SER A 1 480 ? 28.037 -16.613 -43.146 1.00 79.81 480 SER A CA 1
ATOM 3761 C C . SER A 1 480 ? 28.739 -16.324 -41.820 1.00 79.81 480 SER A C 1
ATOM 3763 O O . SER A 1 480 ? 28.595 -15.220 -41.314 1.00 79.81 480 SER A O 1
ATOM 3765 N N . VAL A 1 481 ? 29.445 -17.276 -41.205 1.00 89.06 481 VAL A N 1
ATOM 3766 C CA . VAL A 1 481 ? 29.970 -17.107 -39.837 1.00 89.06 481 VAL A CA 1
ATOM 3767 C C . VAL A 1 481 ? 31.451 -16.745 -39.857 1.00 89.06 481 VAL A C 1
ATOM 3769 O O . VAL A 1 481 ? 32.279 -17.489 -40.376 1.00 89.06 481 VAL A O 1
ATOM 3772 N N . ILE A 1 482 ? 31.792 -15.607 -39.254 1.00 90.25 482 ILE A N 1
ATOM 3773 C CA . ILE A 1 482 ? 33.169 -15.149 -39.059 1.00 90.25 482 ILE A CA 1
ATOM 3774 C C . ILE A 1 482 ? 33.513 -15.270 -37.574 1.00 90.25 482 ILE A C 1
ATOM 3776 O O . ILE A 1 482 ? 32.947 -14.559 -36.745 1.00 90.25 482 ILE A O 1
ATOM 3780 N N . ASN A 1 483 ? 34.472 -16.132 -37.239 1.00 89.06 483 ASN A N 1
ATOM 3781 C CA . ASN A 1 483 ? 34.972 -16.269 -35.870 1.00 89.06 483 ASN A CA 1
ATOM 3782 C C . ASN A 1 483 ? 35.862 -15.076 -35.486 1.00 89.06 483 ASN A C 1
ATOM 3784 O O . ASN A 1 483 ? 36.768 -14.696 -36.231 1.00 89.06 483 ASN A O 1
ATOM 3788 N N . VAL A 1 484 ? 35.627 -14.498 -34.308 1.00 85.94 484 VAL A N 1
ATOM 3789 C CA . VAL A 1 484 ? 36.364 -13.351 -33.758 1.00 85.94 484 VAL A CA 1
ATOM 3790 C C . VAL A 1 484 ? 37.026 -13.757 -32.437 1.00 85.94 484 VAL A C 1
ATOM 3792 O O . VAL A 1 484 ? 36.538 -13.474 -31.338 1.00 85.94 484 VAL A O 1
ATOM 3795 N N . GLY A 1 485 ? 38.190 -14.397 -32.548 1.00 81.62 485 GLY A N 1
ATOM 3796 C CA . GLY A 1 485 ? 38.863 -15.050 -31.420 1.00 81.62 485 GLY A CA 1
ATOM 3797 C C . GLY A 1 485 ? 38.157 -16.351 -31.029 1.00 81.62 485 GLY A C 1
ATOM 3798 O O . GLY A 1 485 ? 37.485 -16.955 -31.858 1.00 81.62 485 GLY A O 1
ATOM 3799 N N . ASP A 1 486 ? 38.290 -16.764 -29.767 1.00 77.88 486 ASP A N 1
ATOM 3800 C CA . ASP A 1 486 ? 37.852 -18.104 -29.335 1.00 77.88 486 ASP A CA 1
ATOM 3801 C C . ASP A 1 486 ? 36.378 -18.186 -28.894 1.00 77.88 486 ASP A C 1
ATOM 3803 O O . ASP A 1 486 ? 35.853 -19.279 -28.703 1.00 77.88 486 ASP A O 1
ATOM 3807 N N . LYS A 1 487 ? 35.719 -17.043 -28.645 1.00 82.88 487 LYS A N 1
ATOM 3808 C CA . LYS A 1 487 ? 34.412 -16.991 -27.950 1.00 82.88 487 LYS A CA 1
ATOM 3809 C C . LYS A 1 487 ? 33.320 -16.186 -28.652 1.00 82.88 487 LYS A C 1
ATOM 3811 O O . LYS A 1 487 ? 32.174 -16.246 -28.217 1.00 82.88 487 LYS A O 1
ATOM 3816 N N . ASP A 1 488 ? 33.665 -15.403 -29.669 1.00 89.12 488 ASP A N 1
ATOM 3817 C CA . ASP A 1 488 ? 32.728 -14.505 -30.340 1.00 89.12 488 ASP A CA 1
ATOM 3818 C C . ASP A 1 488 ? 32.676 -14.810 -31.837 1.00 89.12 488 ASP A C 1
ATOM 3820 O O . ASP A 1 488 ? 33.684 -15.173 -32.438 1.00 89.12 488 ASP A O 1
ATOM 3824 N N . GLU A 1 489 ? 31.513 -14.600 -32.443 1.00 91.62 489 GLU A N 1
ATOM 3825 C CA . GLU A 1 489 ? 31.273 -14.795 -33.871 1.00 91.62 489 GLU A CA 1
ATOM 3826 C C . GLU A 1 489 ? 30.439 -13.639 -34.436 1.00 91.62 489 GLU A C 1
ATOM 3828 O O . GLU A 1 489 ? 29.704 -12.966 -33.707 1.00 91.62 489 GLU A O 1
ATOM 3833 N N . VAL A 1 490 ? 30.559 -13.404 -35.741 1.00 92.81 490 VAL A N 1
ATOM 3834 C CA . VAL A 1 490 ? 29.698 -12.499 -36.509 1.00 92.81 490 VAL A CA 1
ATOM 3835 C C . VAL A 1 490 ? 28.997 -13.313 -37.580 1.00 92.81 490 VAL A C 1
ATOM 3837 O O . VAL A 1 490 ? 29.655 -13.950 -38.402 1.00 92.81 490 VAL A O 1
ATOM 3840 N N . ILE A 1 491 ? 27.669 -13.257 -37.603 1.00 92.62 491 ILE A N 1
ATOM 3841 C CA . ILE A 1 491 ? 26.863 -13.888 -38.646 1.00 92.62 491 ILE A CA 1
ATOM 3842 C C . ILE A 1 491 ? 26.579 -12.827 -39.708 1.00 92.62 491 ILE A C 1
ATOM 3844 O O . ILE A 1 491 ? 25.758 -11.931 -39.518 1.00 92.62 491 ILE A O 1
ATOM 3848 N N . MET A 1 492 ? 27.280 -12.915 -40.829 1.00 93.50 492 MET A N 1
ATOM 3849 C CA . MET A 1 492 ? 27.099 -12.057 -41.989 1.00 93.50 492 MET A CA 1
ATOM 3850 C C . MET A 1 492 ? 25.712 -12.255 -42.601 1.00 93.50 492 MET A C 1
ATOM 3852 O O . MET A 1 492 ? 25.261 -13.369 -42.870 1.00 93.50 492 MET A O 1
ATOM 3856 N N . THR A 1 493 ? 25.040 -11.139 -42.850 1.00 94.00 493 THR A N 1
ATOM 3857 C CA . THR A 1 493 ? 23.696 -11.077 -43.424 1.00 94.00 493 THR A CA 1
ATOM 3858 C C . THR A 1 493 ? 23.690 -10.232 -44.697 1.00 94.00 493 THR A C 1
ATOM 3860 O O . THR A 1 493 ? 24.639 -9.487 -44.973 1.00 94.00 493 THR A O 1
ATOM 3863 N N . LYS A 1 494 ? 22.603 -10.318 -45.470 1.00 93.38 494 LYS A N 1
ATOM 3864 C CA . LYS A 1 494 ? 22.365 -9.444 -46.630 1.00 93.38 494 LYS A CA 1
ATOM 3865 C C . LYS A 1 494 ? 22.172 -7.979 -46.214 1.00 93.38 494 LYS A C 1
ATOM 3867 O O . LYS A 1 494 ? 22.431 -7.083 -47.014 1.00 93.38 494 LYS A O 1
ATOM 3872 N N . ASP A 1 495 ? 21.758 -7.725 -44.970 1.00 93.69 495 ASP A N 1
ATOM 3873 C CA . ASP A 1 495 ? 21.574 -6.378 -44.434 1.00 93.69 495 ASP A CA 1
ATOM 3874 C C . ASP A 1 495 ? 22.874 -5.845 -43.816 1.00 93.69 495 ASP A C 1
ATOM 3876 O O . ASP A 1 495 ? 23.357 -6.276 -42.765 1.00 93.69 495 ASP A O 1
ATOM 3880 N N . SER A 1 496 ? 23.453 -4.846 -44.478 1.00 94.50 496 SER A N 1
ATOM 3881 C CA . SER A 1 496 ? 24.724 -4.274 -44.049 1.00 94.50 496 SER A CA 1
ATOM 3882 C C . SER A 1 496 ? 24.657 -3.603 -42.666 1.00 94.50 496 SER A C 1
ATOM 3884 O O . SER A 1 496 ? 25.653 -3.617 -41.944 1.00 94.50 496 SER A O 1
ATOM 3886 N N . LEU A 1 497 ? 23.508 -3.068 -42.243 1.00 96.25 497 LEU A N 1
ATOM 3887 C CA . LEU A 1 497 ? 23.391 -2.395 -40.945 1.00 96.25 497 LEU A CA 1
ATOM 3888 C C . LEU A 1 497 ? 23.391 -3.395 -39.782 1.00 96.25 497 LEU A C 1
ATOM 3890 O O . LEU A 1 497 ? 23.964 -3.106 -38.732 1.00 96.25 497 LEU A O 1
ATOM 3894 N N . VAL A 1 498 ? 22.844 -4.596 -39.989 1.00 96.56 498 VAL A N 1
ATOM 3895 C CA . VAL A 1 498 ? 22.938 -5.703 -39.022 1.00 96.56 498 VAL A CA 1
ATOM 3896 C C . VAL A 1 498 ? 24.395 -6.136 -38.846 1.00 96.56 498 VAL A C 1
ATOM 3898 O O . VAL A 1 498 ? 24.864 -6.331 -37.723 1.00 96.56 498 VAL A O 1
ATOM 3901 N N . ASN A 1 499 ? 25.142 -6.241 -39.949 1.00 95.81 499 ASN A N 1
ATOM 3902 C CA . ASN A 1 499 ? 26.564 -6.596 -39.912 1.00 95.81 499 ASN A CA 1
ATOM 3903 C C . ASN A 1 499 ? 27.374 -5.529 -39.159 1.00 95.81 499 ASN A C 1
ATOM 3905 O O . ASN A 1 499 ? 28.227 -5.857 -38.333 1.00 95.81 499 ASN A O 1
ATOM 3909 N N . PHE A 1 500 ? 27.079 -4.248 -39.407 1.00 97.56 500 PHE A N 1
ATOM 3910 C CA . PHE A 1 500 ? 27.672 -3.139 -38.665 1.00 97.56 500 PHE A CA 1
ATOM 3911 C C . PHE A 1 500 ? 27.366 -3.226 -37.168 1.00 97.56 500 PHE A C 1
ATOM 3913 O O . PHE A 1 500 ? 28.294 -3.129 -36.373 1.00 97.56 500 PHE A O 1
ATOM 3920 N N . ALA A 1 501 ? 26.106 -3.440 -36.776 1.00 98.06 501 ALA A N 1
ATOM 3921 C CA . ALA A 1 501 ? 25.703 -3.497 -35.370 1.00 98.06 501 ALA A CA 1
ATOM 3922 C C . ALA A 1 501 ? 26.438 -4.609 -34.599 1.00 98.06 501 ALA A C 1
ATOM 3924 O O . ALA A 1 501 ? 26.980 -4.353 -33.522 1.00 98.06 501 ALA A O 1
ATOM 3925 N N . GLN A 1 502 ? 26.543 -5.812 -35.178 1.00 97.56 502 GLN A N 1
ATOM 3926 C CA . GLN A 1 502 ? 27.317 -6.918 -34.595 1.00 97.56 502 GLN A CA 1
ATOM 3927 C C . GLN A 1 502 ? 28.789 -6.530 -34.383 1.00 97.56 502 GLN A C 1
ATOM 3929 O O . GLN A 1 502 ? 29.328 -6.665 -33.282 1.00 97.56 502 GLN A O 1
ATOM 3934 N N . MET A 1 503 ? 29.440 -5.994 -35.421 1.00 96.81 503 MET A N 1
ATOM 3935 C CA . MET A 1 503 ? 30.848 -5.589 -35.349 1.00 96.81 503 MET A CA 1
ATOM 3936 C C . MET A 1 503 ? 31.078 -4.406 -34.403 1.00 96.81 503 MET A C 1
ATOM 3938 O O . MET A 1 503 ? 32.100 -4.372 -33.717 1.00 96.81 503 MET A O 1
ATOM 3942 N N . ALA A 1 504 ? 30.142 -3.459 -34.327 1.00 97.88 504 ALA A N 1
ATOM 3943 C CA . ALA A 1 504 ? 30.214 -2.316 -33.426 1.00 97.88 504 ALA A CA 1
ATOM 3944 C C . ALA A 1 504 ? 30.275 -2.782 -31.967 1.00 97.88 504 ALA A C 1
ATOM 3946 O O . ALA A 1 504 ? 31.181 -2.381 -31.237 1.00 97.88 504 ALA A O 1
ATOM 3947 N N . VAL A 1 505 ? 29.397 -3.712 -31.573 1.00 97.75 505 VAL A N 1
ATOM 3948 C CA . VAL A 1 505 ? 29.416 -4.303 -30.227 1.00 97.75 505 VAL A CA 1
ATOM 3949 C C . VAL A 1 505 ? 30.741 -5.003 -29.942 1.00 97.75 505 VAL A C 1
ATOM 3951 O O . VAL A 1 505 ? 31.351 -4.749 -28.905 1.00 97.75 505 VAL A O 1
ATOM 3954 N N . LEU A 1 506 ? 31.222 -5.854 -30.853 1.00 96.12 506 LEU A N 1
ATOM 3955 C CA . LEU A 1 506 ? 32.474 -6.592 -30.649 1.00 96.12 506 LEU A CA 1
ATOM 3956 C C . LEU A 1 506 ? 33.703 -5.677 -30.570 1.00 96.12 506 LEU A C 1
ATOM 3958 O O . LEU A 1 506 ? 34.648 -5.992 -29.837 1.00 96.12 506 LEU A O 1
ATOM 3962 N N . THR A 1 507 ? 33.684 -4.558 -31.298 1.00 96.12 507 THR A N 1
ATOM 3963 C CA . THR A 1 507 ? 34.743 -3.542 -31.268 1.00 96.12 507 THR A CA 1
ATOM 3964 C C . THR A 1 507 ? 34.712 -2.778 -29.942 1.00 96.12 507 THR A C 1
ATOM 3966 O O . THR A 1 507 ? 35.752 -2.638 -29.302 1.00 96.12 507 THR A O 1
ATOM 3969 N N . CYS A 1 508 ? 33.530 -2.361 -29.470 1.00 96.75 508 CYS A N 1
ATOM 3970 C CA . CYS A 1 508 ? 33.355 -1.728 -28.157 1.00 96.75 508 CYS A CA 1
ATOM 3971 C C . CYS A 1 508 ? 33.707 -2.671 -26.994 1.00 96.75 508 CYS A C 1
ATOM 3973 O O . CYS A 1 508 ? 34.336 -2.243 -26.033 1.00 96.75 508 CYS A O 1
ATOM 3975 N N . GLN A 1 509 ? 33.375 -3.964 -27.089 1.00 95.06 509 GLN A N 1
ATOM 3976 C CA . GLN A 1 509 ? 33.707 -4.976 -26.073 1.00 95.06 509 GLN A CA 1
ATOM 3977 C C . GLN A 1 509 ? 35.221 -5.121 -25.862 1.00 95.06 509 GLN A C 1
ATOM 3979 O O . GLN A 1 509 ? 35.667 -5.405 -24.754 1.00 95.06 509 GLN A O 1
ATOM 3984 N N . ARG A 1 510 ? 36.011 -4.954 -26.927 1.00 93.62 510 ARG A N 1
ATOM 3985 C CA . ARG A 1 510 ? 37.481 -5.054 -26.900 1.00 93.62 510 ARG A CA 1
ATOM 3986 C C . ARG A 1 510 ? 38.158 -3.695 -26.717 1.00 93.62 510 ARG A C 1
ATOM 3988 O O . ARG A 1 510 ? 39.387 -3.607 -26.786 1.00 93.62 510 ARG A O 1
ATOM 3995 N N . ALA A 1 511 ? 37.375 -2.638 -26.522 1.00 90.69 511 ALA A N 1
ATOM 3996 C CA . ALA A 1 511 ? 37.907 -1.306 -26.327 1.00 90.69 511 ALA A CA 1
ATOM 3997 C C . ALA A 1 511 ? 38.656 -1.216 -24.989 1.00 90.69 511 ALA A C 1
ATOM 3999 O O . ALA A 1 511 ? 38.281 -1.840 -23.999 1.00 90.69 511 ALA A O 1
ATOM 4000 N N . GLN A 1 512 ? 39.743 -0.447 -24.971 1.00 91.31 512 GLN A N 1
ATOM 4001 C CA . GLN A 1 512 ? 40.534 -0.162 -23.767 1.00 91.31 512 GLN A CA 1
ATOM 4002 C C . GLN A 1 512 ? 40.963 1.309 -23.790 1.00 91.31 512 GLN A C 1
ATOM 4004 O O . GLN A 1 512 ? 42.138 1.634 -23.630 1.00 91.31 512 GLN A O 1
ATOM 4009 N N . GLY A 1 513 ? 40.017 2.201 -24.103 1.00 91.06 513 GLY A N 1
ATOM 4010 C CA . GLY A 1 513 ? 40.282 3.629 -24.222 1.00 91.06 513 GLY A CA 1
ATOM 4011 C C . GLY A 1 513 ? 41.369 3.932 -25.252 1.00 91.06 513 GLY A C 1
ATOM 4012 O O . GLY A 1 513 ? 41.352 3.434 -26.382 1.00 91.06 513 GLY A O 1
ATOM 4013 N N . ASP A 1 514 ? 42.336 4.744 -24.844 1.00 88.62 514 ASP A N 1
ATOM 4014 C CA . ASP A 1 514 ? 43.493 5.124 -25.647 1.00 88.62 514 ASP A CA 1
ATOM 4015 C C . ASP A 1 514 ? 44.568 4.027 -25.750 1.00 88.62 514 ASP A C 1
ATOM 4017 O O . ASP A 1 514 ? 45.387 4.090 -26.674 1.00 88.62 514 ASP A O 1
ATOM 4021 N N . GLN A 1 515 ? 44.528 3.013 -24.876 1.00 90.94 515 GLN A N 1
ATOM 4022 C CA . GLN A 1 515 ? 45.547 1.962 -24.753 1.00 90.94 515 GLN A CA 1
ATOM 4023 C C . GLN A 1 515 ? 45.496 0.934 -25.891 1.00 90.94 515 GLN A C 1
ATOM 4025 O O . GLN A 1 515 ? 46.531 0.409 -26.300 1.00 90.94 515 GLN A O 1
ATOM 4030 N N . ASN A 1 516 ? 44.316 0.664 -26.461 1.00 92.25 516 ASN A N 1
ATOM 4031 C CA . ASN A 1 516 ? 44.168 -0.305 -27.552 1.00 92.25 516 ASN A CA 1
ATOM 4032 C C . ASN A 1 516 ? 44.089 0.383 -28.921 1.00 92.25 516 ASN A C 1
ATOM 4034 O O . ASN A 1 516 ? 43.012 0.557 -29.498 1.00 92.25 516 ASN A O 1
ATOM 4038 N N . LYS A 1 517 ? 45.256 0.748 -29.467 1.00 93.50 517 LYS A N 1
ATOM 4039 C CA . LYS A 1 517 ? 45.379 1.415 -30.776 1.00 93.50 517 LYS A CA 1
ATOM 4040 C C . LYS A 1 517 ? 44.666 0.659 -31.906 1.00 93.50 517 LYS A C 1
ATOM 4042 O O . LYS A 1 517 ? 44.010 1.289 -32.731 1.00 93.50 517 LYS A O 1
ATOM 4047 N N . VAL A 1 518 ? 44.743 -0.674 -31.914 1.00 94.62 518 VAL A N 1
ATOM 4048 C CA . VAL A 1 518 ? 44.128 -1.516 -32.955 1.00 94.62 518 VAL A CA 1
ATOM 4049 C C . VAL A 1 518 ? 42.610 -1.360 -32.958 1.00 94.62 518 VAL A C 1
ATOM 4051 O O . VAL A 1 518 ? 42.016 -1.173 -34.019 1.00 94.62 518 VAL A O 1
ATOM 4054 N N . MET A 1 519 ? 41.966 -1.383 -31.788 1.00 94.25 519 MET A N 1
ATOM 4055 C CA . MET A 1 519 ? 40.509 -1.220 -31.704 1.00 94.25 519 MET A CA 1
ATOM 4056 C C . MET A 1 519 ? 40.062 0.211 -32.013 1.00 94.25 519 MET A C 1
ATOM 4058 O O . MET A 1 519 ? 39.016 0.389 -32.634 1.00 94.25 519 MET A O 1
ATOM 4062 N N . ARG A 1 520 ? 40.877 1.228 -31.693 1.00 95.62 520 ARG A N 1
ATOM 4063 C CA . ARG A 1 520 ? 40.626 2.623 -32.110 1.00 95.62 520 ARG A CA 1
ATOM 4064 C C . ARG A 1 520 ? 40.617 2.761 -33.632 1.00 95.62 520 ARG A C 1
ATOM 4066 O O . ARG A 1 520 ? 39.674 3.307 -34.200 1.00 95.62 520 ARG A O 1
ATOM 4073 N N . GLU A 1 521 ? 41.645 2.238 -34.299 1.00 95.75 521 GLU A N 1
ATOM 4074 C CA . GLU A 1 521 ? 41.734 2.239 -35.765 1.00 95.75 521 GLU A CA 1
ATOM 4075 C C . GLU A 1 521 ? 40.614 1.400 -36.400 1.00 95.75 521 GLU A C 1
ATOM 4077 O O . GLU A 1 521 ? 40.044 1.799 -37.418 1.00 95.75 521 GLU A O 1
ATOM 4082 N N . SER A 1 522 ? 40.255 0.275 -35.773 1.00 95.75 522 SER A N 1
ATOM 4083 C CA . SER A 1 522 ? 39.155 -0.591 -36.214 1.00 95.75 522 SER A CA 1
ATOM 4084 C C . SER A 1 522 ? 37.806 0.121 -36.137 1.00 95.75 522 SER A C 1
ATOM 4086 O O . SER A 1 522 ? 37.047 0.058 -37.100 1.00 95.75 522 SER A O 1
ATOM 4088 N N . TRP A 1 523 ? 37.530 0.861 -35.057 1.00 96.88 523 TRP A N 1
ATOM 4089 C CA . TRP A 1 523 ? 36.316 1.672 -34.925 1.00 96.88 523 TRP A CA 1
ATOM 4090 C C . TRP A 1 523 ? 36.229 2.754 -36.006 1.00 96.88 523 TRP A C 1
ATOM 4092 O O . 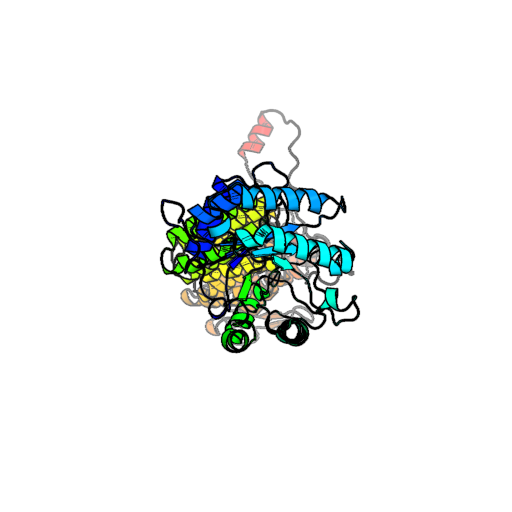TRP A 1 523 ? 35.214 2.861 -36.695 1.00 96.88 523 TRP A O 1
ATOM 4102 N N . VAL A 1 524 ? 37.312 3.514 -36.221 1.00 95.88 524 VAL A N 1
ATOM 4103 C CA . VAL A 1 524 ? 37.366 4.556 -37.265 1.00 95.88 524 VAL A CA 1
ATOM 4104 C C . VAL A 1 524 ? 37.127 3.954 -38.650 1.00 95.88 524 VAL A C 1
ATOM 4106 O O . VAL A 1 524 ? 36.338 4.490 -39.431 1.00 95.88 524 VAL A O 1
ATOM 4109 N N . ARG A 1 525 ? 37.762 2.815 -38.952 1.00 96.81 525 ARG A N 1
ATOM 4110 C CA . ARG A 1 525 ? 37.580 2.111 -40.227 1.00 96.81 525 ARG A CA 1
ATOM 4111 C C . ARG A 1 525 ? 36.157 1.580 -40.388 1.00 96.81 525 ARG A C 1
ATOM 4113 O O . ARG A 1 525 ? 35.592 1.721 -41.472 1.00 96.81 525 ARG A O 1
ATOM 4120 N N . LEU A 1 526 ? 35.585 0.990 -39.338 1.00 96.31 526 LEU A N 1
ATOM 4121 C CA . LEU A 1 526 ? 34.223 0.459 -39.337 1.00 96.31 526 LEU A CA 1
ATOM 4122 C C . LEU A 1 526 ? 33.217 1.577 -39.636 1.00 96.31 526 LEU A C 1
ATOM 4124 O O . LEU A 1 526 ? 32.476 1.486 -40.614 1.00 96.31 526 LEU A O 1
ATOM 4128 N N . CYS A 1 527 ? 33.251 2.666 -38.866 1.00 95.38 527 CYS A N 1
ATOM 4129 C CA . CYS A 1 527 ? 32.380 3.821 -39.079 1.00 95.38 527 CYS A CA 1
ATOM 4130 C C . CYS A 1 527 ? 32.570 4.425 -40.477 1.00 95.38 527 CYS A C 1
ATOM 4132 O O . CYS A 1 527 ? 31.594 4.565 -41.210 1.00 95.38 527 CYS A O 1
ATOM 4134 N N . GLY A 1 528 ? 33.812 4.691 -40.898 1.00 94.38 528 GLY A N 1
ATOM 4135 C CA . GLY A 1 528 ? 34.094 5.284 -42.210 1.00 94.38 528 GLY A CA 1
ATOM 4136 C C . GLY A 1 528 ? 33.594 4.434 -43.383 1.00 94.38 528 GLY A C 1
ATOM 4137 O O . GLY A 1 528 ? 32.970 4.958 -44.306 1.00 94.38 528 GLY A O 1
ATOM 4138 N N . THR A 1 529 ? 33.789 3.113 -43.322 1.00 95.06 529 THR A N 1
ATOM 4139 C CA . THR A 1 529 ? 33.359 2.180 -44.382 1.00 95.06 529 THR A CA 1
ATOM 4140 C C . THR A 1 529 ? 31.843 2.173 -44.551 1.00 95.06 529 THR A C 1
ATOM 4142 O O . THR A 1 529 ? 31.334 2.179 -45.672 1.00 95.06 529 THR A O 1
ATOM 4145 N N . TYR A 1 530 ? 31.101 2.156 -43.444 1.00 94.69 530 TYR A N 1
ATOM 4146 C CA . TYR A 1 530 ? 29.643 2.082 -43.487 1.00 94.69 530 TYR A CA 1
ATOM 4147 C C . TYR A 1 530 ? 28.979 3.445 -43.720 1.00 94.69 530 TYR A C 1
ATOM 4149 O O . TYR A 1 530 ? 27.926 3.506 -44.354 1.00 94.69 530 TYR A O 1
ATOM 4157 N N . GLN A 1 531 ? 29.609 4.542 -43.300 1.00 92.44 531 GLN A N 1
ATOM 4158 C CA . GLN A 1 531 ? 29.146 5.904 -43.582 1.00 92.44 531 GLN A CA 1
ATOM 4159 C C . GLN A 1 531 ? 29.345 6.309 -45.045 1.00 92.44 531 GLN A C 1
ATOM 4161 O O . GLN A 1 531 ? 28.518 7.039 -45.590 1.00 92.44 531 GLN A O 1
ATOM 4166 N N . ALA A 1 532 ? 30.386 5.800 -45.713 1.00 90.50 532 ALA A N 1
ATOM 4167 C CA . ALA A 1 532 ? 30.636 6.067 -47.132 1.00 90.50 532 ALA A CA 1
ATOM 4168 C C . ALA A 1 532 ? 29.499 5.589 -48.057 1.00 90.50 532 ALA A C 1
ATOM 4170 O O . ALA A 1 532 ? 29.353 6.095 -49.166 1.00 90.50 532 ALA A O 1
ATOM 4171 N N . LYS A 1 533 ? 28.655 4.656 -47.595 1.00 87.06 533 LYS A N 1
ATOM 4172 C CA . LYS A 1 533 ? 27.495 4.141 -48.343 1.00 87.06 533 LYS A CA 1
ATOM 4173 C C . LYS A 1 533 ? 26.297 5.106 -48.382 1.00 87.06 533 LYS A C 1
ATOM 4175 O O . LYS A 1 533 ? 25.279 4.762 -48.969 1.00 87.06 533 LYS A O 1
ATOM 4180 N N . ASN A 1 534 ? 26.404 6.283 -47.755 1.00 77.44 534 ASN A N 1
ATOM 4181 C CA . ASN A 1 534 ? 25.387 7.343 -47.728 1.00 77.44 534 ASN A CA 1
ATOM 4182 C C . ASN A 1 534 ? 23.983 6.880 -47.266 1.00 77.44 534 ASN A C 1
ATOM 4184 O O . ASN A 1 534 ? 22.968 7.290 -47.824 1.00 77.44 534 ASN A O 1
ATOM 4188 N N . GLY A 1 535 ? 23.940 6.000 -46.257 1.00 87.31 535 GLY A N 1
ATOM 4189 C CA . GLY A 1 535 ? 22.713 5.461 -45.649 1.00 87.31 535 GLY A CA 1
ATOM 4190 C C . GLY A 1 535 ? 22.446 5.988 -44.228 1.00 87.31 535 GLY A C 1
ATOM 4191 O O . GLY A 1 535 ? 23.028 7.000 -43.836 1.00 87.31 535 GLY A O 1
ATOM 4192 N N . PRO A 1 536 ? 21.634 5.288 -43.408 1.00 89.69 536 PRO A N 1
ATOM 4193 C CA . PRO A 1 536 ? 21.245 5.739 -42.062 1.00 89.69 536 PRO A CA 1
ATOM 4194 C C . PRO A 1 536 ? 22.407 6.069 -41.111 1.00 89.69 536 PRO A C 1
ATOM 4196 O O . PRO A 1 536 ? 22.273 6.915 -40.238 1.00 89.69 536 PRO A O 1
ATOM 4199 N N . LEU A 1 537 ? 23.577 5.450 -41.297 1.00 92.19 537 LEU A N 1
ATOM 4200 C CA . LEU A 1 537 ? 24.777 5.727 -40.493 1.00 92.19 537 LEU A CA 1
ATOM 4201 C C . LEU A 1 537 ? 25.451 7.069 -40.824 1.00 92.19 537 LEU A C 1
ATOM 4203 O O . LEU A 1 537 ? 26.268 7.559 -40.043 1.00 92.19 537 LEU A O 1
ATOM 4207 N N . ALA A 1 538 ? 25.136 7.652 -41.983 1.00 91.75 538 ALA A N 1
ATOM 4208 C CA . ALA A 1 538 ? 25.697 8.910 -42.463 1.00 91.75 538 ALA A CA 1
ATOM 4209 C C . ALA A 1 538 ? 24.858 10.138 -42.072 1.00 91.75 538 ALA A C 1
ATOM 4211 O O . ALA A 1 538 ? 25.269 11.258 -42.380 1.00 91.75 538 ALA A O 1
ATOM 4212 N N . THR A 1 539 ? 23.712 9.966 -41.404 1.00 92.69 539 THR A N 1
ATOM 4213 C CA . THR A 1 539 ? 22.915 11.108 -40.938 1.00 92.69 539 THR A CA 1
ATOM 4214 C C . THR A 1 539 ? 23.666 11.892 -39.852 1.00 92.69 539 THR A C 1
ATOM 4216 O O . THR A 1 539 ? 24.494 11.315 -39.135 1.00 92.69 539 THR A O 1
ATOM 4219 N N . PRO A 1 540 ? 23.439 13.213 -39.724 1.00 91.00 540 PRO A N 1
ATOM 4220 C CA . PRO A 1 540 ? 24.087 14.028 -38.695 1.00 91.00 540 PRO A CA 1
ATOM 4221 C C . PRO A 1 540 ? 23.884 13.492 -37.273 1.00 91.00 540 PRO A C 1
ATOM 4223 O O . PRO A 1 540 ? 24.835 13.463 -36.492 1.00 91.00 540 PRO A O 1
ATOM 4226 N N . GLU A 1 541 ? 22.681 13.014 -36.965 1.00 90.81 541 GLU A N 1
ATOM 4227 C CA . GLU A 1 541 ? 22.292 12.505 -35.649 1.00 90.81 541 GLU A CA 1
ATOM 4228 C C . GLU A 1 541 ? 23.058 11.222 -35.321 1.00 90.81 541 GLU A C 1
ATOM 4230 O O . GLU A 1 541 ? 23.682 11.114 -34.268 1.00 90.81 541 GLU A O 1
ATOM 4235 N N . MET A 1 542 ? 23.111 10.275 -36.263 1.00 92.50 542 MET A N 1
ATOM 4236 C CA . MET A 1 542 ? 23.837 9.023 -36.060 1.00 92.50 542 MET A CA 1
ATOM 4237 C C . MET A 1 542 ? 25.352 9.248 -36.003 1.00 92.50 542 MET A C 1
ATOM 4239 O O . MET A 1 542 ? 26.046 8.608 -35.214 1.00 92.50 542 MET A O 1
ATOM 4243 N N . ARG A 1 543 ? 25.894 10.202 -36.774 1.00 92.81 543 ARG A N 1
ATOM 4244 C CA . ARG A 1 543 ? 27.303 10.614 -36.643 1.00 92.81 543 ARG A CA 1
ATOM 4245 C C . ARG A 1 543 ? 27.610 11.144 -35.244 1.00 92.81 543 ARG A C 1
ATOM 4247 O O . ARG A 1 543 ? 28.669 10.817 -34.712 1.00 92.81 543 ARG A O 1
ATOM 4254 N N . ALA A 1 544 ? 26.711 11.934 -34.656 1.00 92.62 544 ALA A N 1
ATOM 4255 C CA . ALA A 1 544 ? 26.873 12.422 -33.291 1.00 92.62 544 ALA A CA 1
ATOM 4256 C C . ALA A 1 544 ? 26.901 11.255 -32.288 1.00 92.62 544 ALA A C 1
ATOM 4258 O O . ALA A 1 544 ? 27.869 11.139 -31.537 1.00 92.62 544 ALA A O 1
ATOM 4259 N N . SER A 1 545 ? 25.944 10.324 -32.364 1.00 94.50 545 SER A N 1
ATOM 4260 C CA . SER A 1 545 ? 25.920 9.121 -31.514 1.00 94.50 545 SER A CA 1
ATOM 4261 C C . SER A 1 545 ? 27.183 8.262 -31.651 1.00 94.50 545 SER A C 1
ATOM 4263 O O . SER A 1 545 ? 27.748 7.804 -30.659 1.00 94.50 545 SER A O 1
ATOM 4265 N N . LEU A 1 546 ? 27.684 8.061 -32.873 1.00 96.00 546 LEU A N 1
ATOM 4266 C CA . LEU A 1 546 ? 28.915 7.298 -33.104 1.00 96.00 546 LEU A CA 1
ATOM 4267 C C . LEU A 1 546 ? 30.162 8.020 -32.571 1.00 96.00 546 LEU A C 1
ATOM 4269 O O . LEU A 1 546 ? 31.091 7.356 -32.111 1.00 96.00 546 LEU A O 1
ATOM 4273 N N . ASN A 1 547 ? 30.190 9.356 -32.596 1.00 94.69 547 ASN A N 1
ATOM 4274 C CA . ASN A 1 547 ? 31.264 10.157 -31.998 1.00 94.69 547 ASN A CA 1
ATOM 4275 C C . ASN A 1 547 ? 31.233 10.111 -30.463 1.00 94.69 547 ASN A C 1
ATOM 4277 O O . ASN A 1 547 ? 32.291 10.071 -29.827 1.00 94.69 547 ASN A O 1
ATOM 4281 N N . GLU A 1 548 ? 30.044 10.070 -29.860 1.00 94.88 548 GLU A N 1
ATOM 4282 C CA . GLU A 1 548 ? 29.889 9.837 -28.420 1.00 94.88 548 GLU A CA 1
ATOM 4283 C C . GLU A 1 548 ? 30.439 8.464 -28.027 1.00 94.88 548 GLU A C 1
ATOM 4285 O O . GLU A 1 548 ? 31.264 8.377 -27.119 1.00 94.88 548 GLU A O 1
ATOM 4290 N N . ILE A 1 549 ? 30.088 7.407 -28.768 1.00 96.69 549 ILE A N 1
ATOM 4291 C CA . ILE A 1 549 ? 30.640 6.056 -28.562 1.00 96.69 549 ILE A CA 1
ATOM 4292 C C . ILE A 1 549 ? 32.166 6.051 -28.771 1.00 96.69 549 ILE A C 1
ATOM 4294 O O . ILE A 1 549 ? 32.897 5.450 -27.979 1.00 96.69 549 ILE A O 1
ATOM 4298 N N . ALA A 1 550 ? 32.666 6.763 -29.791 1.00 96.25 550 ALA A N 1
ATOM 4299 C CA . ALA A 1 550 ? 34.099 6.925 -30.055 1.00 96.25 550 ALA A CA 1
ATOM 4300 C C . ALA A 1 550 ? 34.837 7.542 -28.854 1.00 96.25 550 ALA A C 1
ATOM 4302 O O . ALA A 1 550 ? 35.923 7.098 -28.471 1.00 96.25 550 ALA A O 1
ATOM 4303 N N . THR A 1 551 ? 34.227 8.551 -28.236 1.00 95.00 551 THR A N 1
ATOM 4304 C CA . THR A 1 551 ? 34.765 9.199 -27.037 1.00 95.00 551 THR A CA 1
ATOM 4305 C C . THR A 1 551 ? 34.714 8.248 -25.842 1.00 95.00 551 THR A C 1
ATOM 4307 O O . THR A 1 551 ? 35.726 8.066 -25.165 1.00 95.00 551 THR A O 1
ATOM 4310 N N . LEU A 1 552 ? 33.564 7.609 -25.619 1.00 95.00 552 LEU A N 1
ATOM 4311 C CA . LEU A 1 552 ? 33.271 6.802 -24.438 1.00 95.00 552 LEU A CA 1
ATOM 4312 C C . LEU A 1 552 ? 34.169 5.560 -24.318 1.00 95.00 552 LEU A C 1
ATOM 4314 O O . LEU A 1 552 ? 34.707 5.302 -23.242 1.00 95.00 552 LEU A O 1
ATOM 4318 N N . TYR A 1 553 ? 34.339 4.807 -25.409 1.00 95.88 553 TYR A N 1
ATOM 4319 C CA . TYR A 1 553 ? 35.059 3.525 -25.405 1.00 95.88 553 TYR A CA 1
ATOM 4320 C C . TYR A 1 553 ? 36.517 3.630 -25.857 1.00 95.88 553 TYR A C 1
ATOM 4322 O O . TYR A 1 553 ? 37.357 2.847 -25.416 1.00 95.88 553 TYR A O 1
ATOM 4330 N N . PHE A 1 554 ? 36.829 4.571 -26.751 1.00 95.62 554 PHE A N 1
ATOM 4331 C CA . PHE A 1 554 ? 38.103 4.603 -27.485 1.00 95.62 554 PHE A CA 1
ATOM 4332 C C . PHE A 1 554 ? 38.939 5.859 -27.201 1.00 95.62 554 PHE A C 1
ATOM 4334 O O . PHE A 1 554 ? 40.003 6.036 -27.803 1.00 95.62 554 PHE A O 1
ATOM 4341 N N . ALA A 1 555 ? 38.450 6.754 -26.331 1.00 93.38 555 ALA A N 1
ATOM 4342 C CA . ALA A 1 555 ? 39.064 8.048 -26.030 1.00 93.38 555 ALA A CA 1
ATOM 4343 C C . ALA A 1 555 ? 39.414 8.859 -27.298 1.00 93.38 555 ALA A C 1
ATOM 4345 O O . ALA A 1 555 ? 40.423 9.569 -27.359 1.00 93.38 555 ALA A O 1
ATOM 4346 N N . ILE A 1 556 ? 38.606 8.723 -28.356 1.00 92.56 556 ILE A N 1
ATOM 4347 C CA . ILE A 1 556 ? 38.755 9.503 -29.588 1.00 92.56 556 ILE A CA 1
ATOM 4348 C C . ILE A 1 556 ? 37.990 10.815 -29.391 1.00 92.56 556 ILE A C 1
ATOM 4350 O O . ILE A 1 556 ? 36.778 10.772 -29.200 1.00 92.56 556 ILE A O 1
ATOM 4354 N N . PRO A 1 557 ? 38.658 11.982 -29.416 1.00 87.25 557 PRO A N 1
ATOM 4355 C CA . PRO A 1 557 ? 37.972 13.253 -29.242 1.00 87.25 557 PRO A CA 1
ATOM 4356 C C . PRO A 1 557 ? 37.053 13.549 -30.440 1.00 87.25 557 PRO A C 1
ATOM 4358 O O . PRO A 1 557 ? 37.395 13.186 -31.570 1.00 87.25 557 PRO A O 1
ATOM 4361 N N . PRO A 1 558 ? 35.927 14.253 -30.226 1.00 80.69 558 PRO A N 1
ATOM 4362 C CA . PRO A 1 558 ? 35.048 14.651 -31.318 1.00 80.69 558 PRO A CA 1
ATOM 4363 C C . PRO A 1 558 ? 35.785 15.569 -32.315 1.00 80.69 558 PRO A C 1
ATOM 4365 O O . PRO A 1 558 ? 36.705 16.298 -31.919 1.00 80.69 558 PRO A O 1
ATOM 4368 N N . PRO A 1 559 ? 35.397 15.569 -33.606 1.00 77.06 559 PRO A N 1
ATOM 4369 C CA . PRO A 1 559 ? 36.016 16.417 -34.620 1.00 77.06 559 PRO A CA 1
ATOM 4370 C C . PRO A 1 559 ? 35.964 17.902 -34.236 1.00 77.06 559 PRO A C 1
ATOM 4372 O O . PRO A 1 559 ? 34.921 18.418 -33.823 1.00 77.06 559 PRO A O 1
ATOM 4375 N N . ARG A 1 560 ? 37.090 18.609 -34.402 1.00 57.81 560 ARG A N 1
ATOM 4376 C CA . ARG A 1 560 ? 37.184 20.066 -34.202 1.00 57.81 560 ARG A CA 1
ATOM 4377 C C . ARG A 1 560 ? 36.310 20.762 -35.255 1.00 57.81 560 ARG A C 1
ATOM 4379 O O . ARG A 1 560 ? 36.732 20.915 -36.394 1.00 57.81 560 ARG A O 1
ATOM 4386 N N . GLY A 1 561 ? 35.075 21.093 -34.889 1.00 57.97 561 GLY A N 1
ATOM 4387 C CA . GLY A 1 561 ? 34.060 21.670 -35.783 1.00 57.97 561 GLY A CA 1
ATOM 4388 C C . GLY A 1 561 ? 32.611 21.351 -35.390 1.00 57.97 561 GLY A C 1
ATOM 4389 O O . GLY A 1 561 ? 31.699 21.986 -35.899 1.00 57.97 561 GLY A O 1
ATOM 4390 N N . GLN A 1 562 ? 32.392 20.402 -34.470 1.00 52.75 562 GLN A N 1
ATOM 4391 C CA . GLN A 1 562 ? 31.068 20.051 -33.923 1.00 52.75 562 GLN A CA 1
ATOM 4392 C C . GLN A 1 562 ? 30.813 20.600 -32.503 1.00 52.75 562 GLN A C 1
ATOM 4394 O O . GLN A 1 562 ? 29.892 20.151 -31.825 1.00 52.75 562 GLN A O 1
ATOM 4399 N N . ALA A 1 563 ? 31.617 21.555 -32.022 1.00 47.94 563 ALA A N 1
ATOM 4400 C CA . ALA A 1 563 ? 31.341 22.218 -30.748 1.00 47.94 563 ALA A CA 1
ATOM 4401 C C . ALA A 1 563 ? 30.154 23.184 -30.904 1.00 47.94 563 ALA A C 1
ATOM 4403 O O . ALA A 1 563 ? 30.083 23.963 -31.853 1.00 47.94 563 ALA A O 1
ATOM 4404 N N . ALA A 1 564 ? 29.201 23.080 -29.982 1.00 52.84 564 ALA A N 1
ATOM 4405 C CA . ALA A 1 564 ? 27.971 23.845 -29.979 1.00 52.84 564 ALA A CA 1
ATOM 4406 C C . ALA A 1 564 ? 28.220 25.354 -29.794 1.00 52.84 564 ALA A C 1
ATOM 4408 O O . ALA A 1 564 ? 28.934 25.774 -28.889 1.00 52.84 564 ALA A O 1
ATOM 4409 N N . ASN A 1 565 ? 27.487 26.130 -30.596 1.00 53.34 565 ASN A N 1
ATOM 4410 C CA . ASN A 1 565 ? 27.203 27.563 -30.472 1.00 53.34 565 ASN A CA 1
ATOM 4411 C C . ASN A 1 565 ? 28.246 28.568 -31.035 1.00 53.34 565 ASN A C 1
ATOM 4413 O O . ASN A 1 565 ? 28.912 29.272 -30.272 1.00 53.34 565 ASN A O 1
ATOM 4417 N N . PRO A 1 566 ? 28.294 28.752 -32.374 1.00 56.66 566 PRO A N 1
ATOM 4418 C CA . PRO A 1 566 ? 29.159 29.737 -33.046 1.00 56.66 566 PRO A CA 1
ATOM 4419 C C . PRO A 1 566 ? 28.960 31.182 -32.557 1.00 56.66 566 PRO A C 1
ATOM 4421 O O . PRO A 1 566 ? 29.894 31.981 -32.548 1.00 56.66 566 PRO A O 1
ATOM 4424 N N . LEU A 1 567 ? 27.740 31.523 -32.123 1.00 53.91 567 LEU A N 1
ATOM 4425 C CA . LEU A 1 567 ? 27.387 32.862 -31.646 1.00 53.91 567 LEU A CA 1
ATOM 4426 C C . LEU A 1 567 ? 28.007 33.173 -30.271 1.00 53.91 567 LEU A C 1
ATOM 4428 O O . LEU A 1 567 ? 28.392 34.310 -30.007 1.00 53.91 567 LEU A O 1
ATOM 4432 N N . GLY A 1 568 ? 28.131 32.163 -29.403 1.00 58.69 568 GLY A N 1
ATOM 4433 C CA . GLY A 1 568 ? 28.701 32.313 -28.061 1.00 58.69 568 GLY A CA 1
ATOM 4434 C C . GLY A 1 568 ? 30.210 32.554 -28.087 1.00 58.69 568 GLY A C 1
ATOM 4435 O O . GLY A 1 568 ? 30.709 33.427 -27.377 1.00 58.69 568 GLY A O 1
ATOM 4436 N N . GLU A 1 569 ? 30.930 31.844 -28.958 1.00 57.66 569 GLU A N 1
ATOM 4437 C CA . GLU A 1 569 ? 32.373 32.041 -29.151 1.00 57.66 569 GLU A CA 1
ATOM 4438 C C . GLU A 1 569 ? 32.680 33.391 -29.811 1.00 57.66 569 GLU A C 1
ATOM 4440 O O . GLU A 1 569 ? 33.614 34.084 -29.405 1.00 57.66 569 GLU A O 1
ATOM 4445 N N . MET A 1 570 ? 31.844 33.826 -30.759 1.00 56.09 570 MET A N 1
ATOM 4446 C CA . MET A 1 570 ? 32.001 35.131 -31.399 1.00 56.09 570 MET A CA 1
ATOM 4447 C C . MET A 1 570 ? 31.731 36.289 -30.421 1.00 56.09 570 MET A C 1
ATOM 4449 O O . MET A 1 570 ? 32.471 37.270 -30.431 1.00 56.09 570 MET A O 1
ATOM 4453 N N . MET A 1 571 ? 30.748 36.166 -29.518 1.00 55.38 571 MET A N 1
ATOM 4454 C CA . MET A 1 571 ? 30.512 37.170 -28.468 1.00 55.38 571 MET A CA 1
ATOM 4455 C C . MET A 1 571 ? 31.595 37.169 -27.379 1.00 55.38 571 MET A C 1
ATOM 4457 O O . MET A 1 571 ? 31.984 38.239 -26.917 1.00 55.38 571 MET A O 1
ATOM 4461 N N . SER A 1 572 ? 32.144 36.008 -27.008 1.00 55.38 572 SER A N 1
ATOM 4462 C CA . SER A 1 572 ? 33.271 35.920 -26.065 1.00 55.38 572 SER A CA 1
ATOM 4463 C C . SER A 1 572 ? 34.560 36.527 -26.641 1.00 55.38 572 SER A C 1
ATOM 4465 O O . SER A 1 572 ? 35.310 37.193 -25.926 1.00 55.38 572 SER A O 1
ATOM 4467 N N . SER A 1 573 ? 34.768 36.384 -27.955 1.00 56.62 573 SER A N 1
ATOM 4468 C CA . SER A 1 573 ? 35.860 37.021 -28.698 1.00 56.62 573 SER A CA 1
ATOM 4469 C C . SER A 1 573 ? 35.694 38.538 -28.854 1.00 56.62 573 SER A C 1
ATOM 4471 O O . SER A 1 573 ? 36.703 39.225 -29.009 1.00 56.62 573 SER A O 1
ATOM 4473 N N . LEU A 1 574 ? 34.464 39.068 -28.852 1.00 57.50 574 LEU A N 1
ATOM 4474 C CA . LEU A 1 574 ? 34.202 40.500 -29.055 1.00 57.50 574 LEU A CA 1
ATOM 4475 C C . LEU A 1 574 ? 34.203 41.317 -27.752 1.00 57.50 574 LEU A C 1
ATOM 4477 O O . LEU A 1 574 ? 34.460 42.517 -27.799 1.00 57.50 574 LEU A O 1
ATOM 4481 N N . PHE A 1 575 ? 33.924 40.689 -26.603 1.00 65.25 575 PHE A N 1
ATOM 4482 C CA . PHE A 1 575 ? 33.691 41.392 -25.330 1.00 65.25 575 PHE A CA 1
ATOM 4483 C C . PHE A 1 575 ? 34.758 41.189 -24.239 1.00 65.25 575 PHE A C 1
ATOM 4485 O O . PHE A 1 575 ? 34.590 41.707 -23.140 1.00 65.25 575 PHE A O 1
ATOM 4492 N N . GLY A 1 576 ? 35.878 40.519 -24.532 1.00 47.28 576 GLY A N 1
ATOM 4493 C CA . GLY A 1 576 ? 36.993 40.373 -23.586 1.00 47.28 576 GLY A CA 1
ATOM 4494 C C . GLY A 1 576 ? 36.706 39.339 -22.491 1.00 47.28 576 GLY A C 1
ATOM 4495 O O . GLY A 1 576 ? 35.932 39.568 -21.566 1.00 47.28 576 GLY A O 1
ATOM 4496 N N . GLY A 1 577 ? 37.336 38.168 -22.613 1.00 42.84 577 GLY A N 1
ATOM 4497 C CA . GLY A 1 577 ? 37.046 36.977 -21.813 1.00 42.84 577 GLY A CA 1
ATOM 4498 C C . GLY A 1 577 ? 37.298 37.115 -20.307 1.00 42.84 577 GLY A C 1
ATOM 4499 O O . GLY A 1 577 ? 38.430 37.305 -19.866 1.00 42.84 577 GLY A O 1
ATOM 4500 N N . GLY A 1 578 ? 36.236 36.919 -19.522 1.00 40.75 578 GLY A N 1
ATOM 4501 C CA . GLY A 1 578 ? 36.314 36.441 -18.139 1.00 40.75 578 GLY A CA 1
ATOM 4502 C C . GLY A 1 578 ? 36.438 34.908 -18.081 1.00 40.75 578 GLY A C 1
ATOM 4503 O O . GLY A 1 578 ? 36.205 34.241 -19.093 1.00 40.75 578 GLY A O 1
ATOM 4504 N N . PRO A 1 579 ? 36.820 34.331 -16.925 1.00 37.66 579 PRO A N 1
ATOM 4505 C CA . PRO A 1 579 ? 37.133 32.910 -16.811 1.00 37.66 579 PRO A CA 1
ATOM 4506 C C . PRO A 1 579 ? 35.932 32.039 -17.197 1.00 37.66 579 PRO A C 1
ATOM 4508 O O . PRO A 1 579 ? 34.835 32.173 -16.657 1.00 37.66 579 PRO A O 1
ATOM 4511 N N . SER A 1 580 ? 36.170 31.151 -18.161 1.00 39.19 580 SER A N 1
ATOM 4512 C CA . SER A 1 580 ? 35.211 30.188 -18.695 1.00 39.19 580 SER A CA 1
ATOM 4513 C C . SER A 1 580 ? 34.625 29.309 -17.590 1.00 39.19 580 SER A C 1
ATOM 4515 O O . SER A 1 580 ? 35.376 28.752 -16.785 1.00 39.19 580 SER A O 1
ATOM 4517 N N . GLN A 1 581 ? 33.300 29.126 -17.598 1.00 35.34 581 GLN A N 1
ATOM 4518 C CA . GLN A 1 581 ? 32.641 28.073 -16.822 1.00 35.34 581 GLN A CA 1
ATOM 4519 C C . GLN A 1 581 ? 33.301 26.711 -17.112 1.00 35.34 581 GLN A C 1
ATOM 4521 O O . GLN A 1 581 ? 33.676 26.451 -18.261 1.00 35.34 581 GLN A O 1
ATOM 4526 N N . PRO A 1 582 ? 33.453 25.835 -16.103 1.00 34.41 582 PRO A N 1
ATOM 4527 C CA . PRO A 1 582 ? 34.057 24.526 -16.303 1.00 34.41 582 PRO A CA 1
ATOM 4528 C C . PRO A 1 582 ? 33.222 23.712 -17.299 1.00 34.41 582 PRO A C 1
ATOM 4530 O O . PRO A 1 582 ? 32.024 23.510 -17.101 1.00 34.41 582 PRO A O 1
ATOM 4533 N N . GLN A 1 583 ? 33.861 23.256 -18.383 1.00 36.62 583 GLN A N 1
ATOM 4534 C CA . GLN A 1 583 ? 33.253 22.305 -19.314 1.00 36.62 583 GLN A CA 1
ATOM 4535 C C . GLN A 1 583 ? 32.810 21.045 -18.550 1.00 36.62 583 GLN A C 1
ATOM 4537 O O . GLN A 1 583 ? 33.551 20.583 -17.675 1.00 36.62 583 GLN A O 1
ATOM 4542 N N . PRO A 1 584 ? 31.649 20.450 -18.884 1.00 36.44 584 PRO A N 1
ATOM 4543 C CA . PRO A 1 584 ? 31.247 19.174 -18.308 1.00 36.44 584 PRO A CA 1
ATOM 4544 C C . PRO A 1 584 ? 32.329 18.119 -18.579 1.00 36.44 584 PRO A C 1
ATOM 4546 O O . PRO A 1 584 ? 32.814 17.975 -19.704 1.00 36.44 584 PRO A O 1
ATOM 4549 N N . ALA A 1 585 ? 32.740 17.407 -17.526 1.00 43.38 585 ALA A N 1
ATOM 4550 C CA . ALA A 1 585 ? 33.786 16.395 -17.599 1.00 43.38 585 ALA A CA 1
ATOM 4551 C C . ALA A 1 585 ? 33.420 15.308 -18.626 1.00 43.38 585 ALA A C 1
ATOM 4553 O O . ALA A 1 585 ? 32.319 14.757 -18.605 1.00 43.38 585 ALA A O 1
ATOM 4554 N N . ARG A 1 586 ? 34.350 14.995 -19.539 1.00 57.22 586 ARG A N 1
ATOM 4555 C CA . ARG A 1 586 ? 34.155 13.949 -20.555 1.00 57.22 586 ARG A CA 1
ATOM 4556 C C . ARG A 1 586 ? 34.034 12.583 -19.879 1.00 57.22 586 ARG A C 1
ATOM 4558 O O . ARG A 1 586 ? 34.969 12.145 -19.214 1.00 57.22 586 ARG A O 1
ATOM 4565 N N . ARG A 1 587 ? 32.910 11.893 -20.091 1.00 67.56 587 ARG A N 1
ATOM 4566 C CA . ARG A 1 587 ? 32.702 10.514 -19.630 1.00 67.56 587 ARG A CA 1
ATOM 4567 C C . ARG A 1 587 ? 33.517 9.559 -20.511 1.00 67.56 587 ARG A C 1
ATOM 4569 O O . ARG A 1 587 ? 33.193 9.374 -21.679 1.00 67.56 587 ARG A O 1
ATOM 4576 N N . VAL A 1 588 ? 34.573 8.972 -19.955 1.00 71.62 588 VAL A N 1
ATOM 4577 C CA . VAL A 1 588 ? 35.367 7.894 -20.572 1.00 71.62 588 VAL A CA 1
ATOM 4578 C C . VAL A 1 588 ? 35.248 6.671 -19.671 1.00 71.62 588 VAL A C 1
ATOM 4580 O O . VAL A 1 588 ? 35.293 6.813 -18.448 1.00 71.62 588 VAL A O 1
ATOM 4583 N N . LEU A 1 589 ? 35.063 5.481 -20.246 1.00 72.06 589 LEU A N 1
ATOM 4584 C CA . LEU A 1 589 ? 35.053 4.254 -19.451 1.00 72.06 589 LEU A CA 1
ATOM 4585 C C . LEU A 1 589 ? 36.481 3.925 -18.985 1.00 72.06 589 LEU A C 1
ATOM 4587 O O . LEU A 1 589 ? 37.399 3.927 -19.810 1.00 72.06 589 LEU A O 1
ATOM 4591 N N . PRO A 1 590 ? 36.696 3.634 -17.689 1.00 61.28 590 PRO A N 1
ATOM 4592 C CA . PRO A 1 590 ? 37.989 3.155 -17.227 1.00 61.28 590 PRO A CA 1
ATOM 4593 C C . PRO A 1 590 ? 38.294 1.783 -17.856 1.00 61.28 590 PRO A C 1
ATOM 4595 O O . PRO A 1 590 ? 37.368 1.002 -18.100 1.00 61.28 590 PRO A O 1
ATOM 4598 N N . PRO A 1 591 ? 39.572 1.462 -18.126 1.00 53.66 591 PRO A N 1
ATOM 4599 C CA . PRO A 1 591 ? 39.944 0.134 -18.596 1.00 53.66 591 PRO A CA 1
ATOM 4600 C C . PRO A 1 591 ? 39.534 -0.927 -17.556 1.00 53.66 591 PRO A C 1
ATOM 4602 O O . PRO A 1 591 ? 39.600 -0.658 -16.354 1.00 53.66 591 PRO A O 1
ATOM 4605 N N . PRO A 1 592 ? 39.094 -2.124 -17.984 1.00 48.09 592 PRO A N 1
ATOM 4606 C CA . PRO A 1 592 ? 38.651 -3.164 -17.061 1.00 48.09 592 PRO A CA 1
ATOM 4607 C C . PRO A 1 592 ? 39.795 -3.580 -16.121 1.00 48.09 592 PRO A C 1
ATOM 4609 O O . PRO A 1 592 ? 40.828 -4.074 -16.572 1.00 48.09 592 PRO A O 1
ATOM 4612 N N . ASN A 1 593 ? 39.604 -3.396 -14.810 1.00 40.31 593 ASN A N 1
ATOM 4613 C CA . ASN A 1 593 ? 40.502 -3.927 -13.783 1.00 40.31 593 ASN A CA 1
ATOM 4614 C C . ASN A 1 593 ? 40.330 -5.450 -13.688 1.00 40.31 593 ASN A C 1
ATOM 4616 O O . ASN A 1 593 ? 39.211 -5.954 -13.633 1.00 40.31 593 ASN A O 1
ATOM 4620 N N . ALA A 1 594 ? 41.436 -6.191 -13.612 1.00 38.22 594 ALA A N 1
ATOM 4621 C CA . ALA A 1 594 ? 41.451 -7.657 -13.569 1.00 38.22 594 ALA A CA 1
ATOM 4622 C C . ALA A 1 594 ? 40.926 -8.281 -12.250 1.00 38.22 594 ALA A C 1
ATOM 4624 O O . ALA A 1 594 ? 41.170 -9.457 -11.997 1.00 38.22 594 ALA A O 1
ATOM 4625 N N . SER A 1 595 ? 40.240 -7.525 -11.388 1.00 32.00 595 SER A N 1
ATOM 4626 C CA . SER A 1 595 ? 39.995 -7.915 -9.991 1.00 32.00 595 SER A CA 1
ATOM 4627 C C . SER A 1 595 ? 38.597 -7.602 -9.449 1.00 32.00 595 SER A C 1
ATOM 4629 O O . SER A 1 595 ? 38.421 -7.514 -8.237 1.00 32.00 595 SER A O 1
ATOM 4631 N N . THR A 1 596 ? 37.571 -7.472 -10.292 1.00 26.31 596 THR A N 1
ATOM 4632 C CA . THR A 1 596 ? 36.190 -7.367 -9.781 1.00 26.31 596 THR A CA 1
ATOM 4633 C C . THR A 1 596 ? 35.229 -8.192 -10.638 1.00 26.31 596 THR A C 1
ATOM 4635 O O . THR A 1 596 ? 34.902 -7.787 -11.754 1.00 26.31 596 THR A O 1
ATOM 4638 N N . PRO A 1 597 ? 34.798 -9.376 -10.166 1.00 35.69 597 PRO A N 1
ATOM 4639 C CA . PRO A 1 597 ? 33.673 -10.084 -10.753 1.00 35.69 597 PRO A CA 1
ATOM 4640 C C . PRO A 1 597 ? 32.382 -9.334 -10.409 1.00 35.69 597 PRO A C 1
ATOM 4642 O O . PRO A 1 597 ? 32.165 -9.033 -9.243 1.00 35.69 597 PRO A O 1
ATOM 4645 N N . GLY A 1 598 ? 31.553 -9.080 -11.425 1.00 29.81 598 GLY A N 1
ATOM 4646 C CA . GLY A 1 598 ? 30.100 -8.917 -11.306 1.00 29.81 598 GLY A CA 1
ATOM 4647 C C . GLY A 1 598 ? 29.581 -7.734 -10.485 1.00 29.81 598 GLY A C 1
ATOM 4648 O O . GLY A 1 598 ? 29.612 -7.735 -9.262 1.00 29.81 598 GLY A O 1
ATOM 4649 N N . LEU A 1 599 ? 28.952 -6.780 -11.166 1.00 26.94 599 LEU A N 1
ATOM 4650 C CA . LEU A 1 599 ? 27.626 -6.372 -10.714 1.00 26.94 599 LEU A CA 1
ATOM 4651 C C . LEU A 1 599 ? 26.657 -7.150 -11.605 1.00 26.94 599 LEU A C 1
ATOM 4653 O O . LEU A 1 599 ? 26.586 -6.882 -12.808 1.00 26.94 599 LEU A O 1
ATOM 4657 N N . ASP A 1 600 ? 26.072 -8.192 -11.016 1.00 34.50 600 ASP A N 1
ATOM 4658 C CA . ASP A 1 600 ? 24.908 -8.915 -11.535 1.00 34.50 600 ASP A CA 1
ATOM 4659 C C . ASP A 1 600 ? 23.699 -7.982 -11.708 1.00 34.50 600 ASP A C 1
ATOM 4661 O O . ASP A 1 600 ? 23.574 -7.018 -10.912 1.00 34.50 600 ASP A O 1
#

Sequence (600 aa):
MPSSVPSSLGNWWCDHSTEYAFVGVSYEVTACQDATTLKNHFSDIRKTFKGRYVRLYGACDRDGFYDDVVEAAWFAGIGVHALIWFGWTDPNIWKTRRDSLLGTLHSNPKARFVTRVVQFGSEPLYDNALDVNDLAEQIKDAKESLSGLGIPVTISELAYGYQEAKGKFESDASVASNSWSDVENDIDWFVKNGQGKKIYLSQNGWPSKTYSGVEPNSAAAVANIEQEQHRDKDYFNLLDDKCSYFKTIPGGGIGWFAHIYSDDQEPGYGFRALNAILPLITTAPYEAHQKARTFASRYVKSNQYDTAIDVLFQSARELLKNGQPGSGSDLTSFMLDVYETKSEPVNDESRGRLTQLIALTGPSGGWRKTMIDKAIAWSAKHGPCPAGDPDLQHYIGELLYKEGAFDAAEPHFLASGKRDSARLLAEMFIQWAAESGSYGAFALRGTIPYLQNGNVLAAKTFIRHFTSALPTSIRLESDSVINVGDKDEVIMTKDSLVNFAQMAVLTCQRAQGDQNKVMRESWVRLCGTYQAKNGPLATPEMRASLNEIATLYFAIPPPRGQAANPLGEMMSSLFGGGPSQPQPARRVLPPPNASTPGLD